Protein AF-A0A815AWT2-F1 (afdb_monomer)

Secondary structure (DSSP, 8-state):
---EEE----TTHHHHHHHHHHHTT-EEEEEE-TT-EETTEEPPTTTTTTEEEPSSS-HHHHHHHHHHT-S--------SSSSPPSS--------TTTS--TT-SS-SS---S----TTTT-HHHHTSHHHHHHHHHHHHHHHHH-PPP-SPP---PPPPPP----HHHHHHHHHHHHHHHHHHHHHHHHHHHHHHHHHHTTHHHHHHHTT--HHHHHHHHHHHHHHHHHHHHHHHHHHHHHTTTTSSS-HHHHHHHHHHHHHHHHHHHHHHHHT-SSHHHHHHHHHHHHHHHHHHHHHHHHTTTT--HHHHHHHTTSHHHHHHHHHHHHHHHHHTTS---TTTTT--SSTT----HHHHHHHHHHHT-

Nearest PDB structures (foldseek):
  7lkz-assembly1_A  TM=7.960E-01  e=1.206E-14  Homo sapiens
  7m1p-assembly1_A  TM=7.950E-01  e=3.006E-14  Homo sapiens
  8edw-assembly1_A  TM=7.594E-01  e=1.993E-14  Homo sapiens
  7m1q-assembly1_A  TM=7.312E-01  e=3.777E-14  Homo sapiens
  8eeb-assembly1_A  TM=6.738E-01  e=1.661E-14  Homo sapiens

Foldseek 3Di:
DDQEAEAQQEPDPRVVSLVVCVVVVHHYEFEYEPQCDYPVGHRDCVSHVRYDYDPHRDPVRRVVRSVVPDPDDDDDDDDPDPADDPDDDDDDDDDPQQDPDPPDPDDQFDFLDDQDDLRHRPSCVNNCVVVVVVVVVQVVCCRNPVDHDPDDDDDDDDDRPDDDDDPPLVVCLLCVLVVVLVLCLQLLLVLLLVLLVCLLVVVVVVVVVVVDDPVVVVVVSLVVQLVVQLVSQVVVLVCCPVVCSLPQADSVVSSLLSSLLSLLSSLVSVVLSVVDNHSVCSSVVRSVVSVVLLVVLVVCVVCVVPDDPVNLLVNLLRSSNLSSVLSSVQSLCVSRVNGDDPVCQCPDRGDPDRDGSVSSSVSSNVSSD

Sequence (369 aa):
MLKKIISGGQTGVDRAALDVAIELNYQYGGWCPRGRKAEDGMIDPIKYANLQETSTDDYSQRTEYNV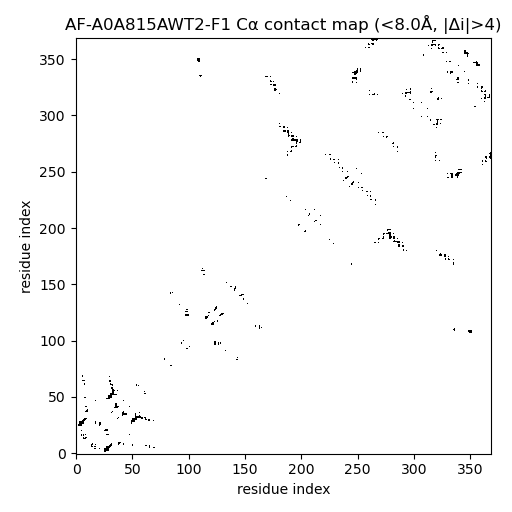RDSDGTLIIIIGDNDSLPTHIRFKIRMALDYVDNTFQTADKYFSYAPRVSAPTSTKYHSYLFIYLQNALERAIIYAQTGRNISYGIQTQQMPYPCWINDKFSNAISRMLPLFMVLSWIFTVSMNVKDIVHEKEKRLKEIMRIMGLNDSVHWFTWFILCTATMLLIAFFLILLLKFGKITQFSSFSVLLVFFISYTFATITQCFLISVLFNRANLAACGAGIIYFVLYLPYTILISYDTQVKIWQKAIACLSSTVAFGVGCDYIARFEGMVEGIQWSNINRGVKPNDNFTFLYCIIMMLIDSV

InterPro domains:
  IPR013525 ABC-2 type transporter, transmembrane domain [PF12698] (131-363)
  IPR024755 Circularly permutated YpsA SLOG [PF12694] (5-81)
  IPR026082 ABC transporter A [PTHR19229] (76-369)

Radius of gyration: 33.54 Å; Cα contacts (8 Å, |Δi|>4): 406; chains: 1; bounding box: 71×56×93 Å

Structure (mmCIF, N/CA/C/O backbone):
data_AF-A0A815AWT2-F1
#
_entry.id   AF-A0A815AWT2-F1
#
loop_
_atom_site.group_PDB
_atom_site.id
_atom_site.type_symbol
_atom_site.label_atom_id
_atom_site.label_alt_id
_atom_site.label_comp_id
_atom_site.label_asym_id
_atom_site.label_entity_id
_atom_site.label_seq_id
_atom_site.pdbx_PDB_ins_code
_atom_site.Cartn_x
_atom_site.Cartn_y
_atom_site.Cartn_z
_atom_site.occupancy
_atom_site.B_iso_or_equiv
_atom_site.auth_seq_id
_atom_site.auth_comp_id
_atom_site.auth_asym_id
_atom_site.auth_atom_id
_atom_site.pdbx_PDB_model_num
ATOM 1 N N . MET A 1 1 ? 34.723 -11.005 -47.482 1.00 63.84 1 MET A N 1
ATOM 2 C CA . MET A 1 1 ? 34.201 -12.309 -47.950 1.00 63.84 1 MET A CA 1
ATOM 3 C C . MET A 1 1 ? 33.989 -13.187 -46.724 1.00 63.84 1 MET A C 1
ATOM 5 O O . MET A 1 1 ? 34.882 -13.212 -45.882 1.00 63.84 1 MET A O 1
ATOM 9 N N . LEU A 1 2 ? 32.815 -13.808 -46.577 1.00 80.31 2 LEU A N 1
ATOM 10 C CA . LEU A 1 2 ? 32.468 -14.653 -45.425 1.00 80.31 2 LEU A CA 1
ATOM 11 C C . LEU A 1 2 ? 33.353 -15.910 -45.415 1.00 80.31 2 LEU A C 1
ATOM 13 O O . LEU A 1 2 ? 33.430 -16.597 -46.430 1.00 80.31 2 LEU A O 1
ATOM 17 N N . LYS A 1 3 ? 34.042 -16.182 -44.299 1.00 85.94 3 LYS A N 1
ATOM 18 C CA . LYS A 1 3 ? 34.970 -17.324 -44.178 1.00 85.94 3 LYS A CA 1
ATOM 19 C C . LYS A 1 3 ? 34.392 -18.486 -43.381 1.00 85.94 3 LYS A C 1
ATOM 21 O O . LYS A 1 3 ? 34.604 -19.634 -43.753 1.00 85.94 3 LYS A O 1
ATOM 26 N N . LYS A 1 4 ? 33.689 -18.185 -42.287 1.00 90.69 4 LYS A N 1
ATOM 27 C CA . LYS A 1 4 ? 33.157 -19.183 -41.364 1.00 90.69 4 LYS A CA 1
ATOM 28 C C . LYS A 1 4 ? 31.847 -18.707 -40.745 1.00 90.69 4 LYS A C 1
ATOM 30 O O . LYS A 1 4 ? 31.727 -17.530 -40.417 1.00 90.69 4 LYS A O 1
ATOM 35 N N . ILE A 1 5 ? 30.900 -19.623 -40.568 1.00 91.44 5 ILE A N 1
ATOM 36 C CA . ILE A 1 5 ? 29.655 -19.396 -39.827 1.00 91.44 5 ILE A CA 1
ATOM 37 C C . ILE A 1 5 ? 29.806 -19.992 -38.426 1.00 91.44 5 ILE A C 1
ATOM 39 O O . ILE A 1 5 ? 30.182 -21.156 -38.276 1.00 91.44 5 ILE A O 1
ATOM 43 N N . ILE A 1 6 ? 29.536 -19.187 -37.400 1.00 92.62 6 ILE A N 1
ATOM 44 C CA . ILE A 1 6 ? 29.574 -19.612 -35.999 1.00 92.62 6 ILE A CA 1
ATOM 45 C C . ILE A 1 6 ? 28.152 -19.604 -35.452 1.00 92.62 6 ILE A C 1
ATOM 47 O O . ILE A 1 6 ? 27.453 -18.597 -35.542 1.00 92.62 6 ILE A O 1
ATOM 51 N N . SER A 1 7 ? 27.712 -20.739 -34.917 1.00 92.12 7 SER A N 1
ATOM 52 C CA . SER A 1 7 ? 26.386 -20.886 -34.320 1.00 92.12 7 SER A CA 1
ATOM 53 C C . SER A 1 7 ? 26.398 -21.950 -33.226 1.00 92.12 7 SER A C 1
ATOM 55 O O . SER A 1 7 ? 27.222 -22.860 -33.251 1.00 92.12 7 SER A O 1
ATOM 57 N N . GLY A 1 8 ? 25.480 -21.855 -32.261 1.00 90.06 8 GLY A N 1
ATOM 58 C CA . GLY A 1 8 ? 25.422 -22.797 -31.142 1.00 90.06 8 GLY A CA 1
ATOM 59 C C . GLY A 1 8 ? 24.448 -23.963 -31.301 1.00 90.06 8 GLY A C 1
ATOM 60 O O . GLY A 1 8 ? 24.264 -24.711 -30.345 1.00 90.06 8 GLY A O 1
ATOM 61 N N . GLY A 1 9 ? 23.835 -24.131 -32.478 1.00 89.19 9 GLY A N 1
ATOM 62 C CA . GLY A 1 9 ? 23.083 -25.342 -32.835 1.00 89.19 9 GLY A CA 1
ATOM 63 C C . GLY A 1 9 ? 21.702 -25.502 -32.184 1.00 89.19 9 GLY A C 1
ATOM 64 O O . GLY A 1 9 ? 21.146 -26.605 -32.214 1.00 89.19 9 GLY A O 1
ATOM 65 N N . GLN A 1 10 ? 21.130 -24.430 -31.625 1.00 90.44 10 GLN A N 1
ATOM 66 C CA . GLN A 1 10 ? 19.755 -24.434 -31.117 1.00 90.44 10 GLN A CA 1
ATOM 67 C C . GLN A 1 10 ? 18.729 -24.599 -32.252 1.00 90.44 10 GLN A C 1
ATOM 69 O O . GLN A 1 10 ? 19.015 -24.374 -33.429 1.00 90.44 10 GLN A O 1
ATOM 74 N N . THR A 1 11 ? 17.511 -24.998 -31.906 1.00 89.31 11 THR A N 1
ATOM 75 C CA . THR A 1 11 ? 16.366 -25.002 -32.825 1.00 89.31 11 THR A CA 1
ATOM 76 C C . THR A 1 11 ? 16.150 -23.632 -33.490 1.00 89.31 11 THR A C 1
ATOM 78 O O . THR A 1 11 ? 16.401 -22.577 -32.906 1.00 89.31 11 THR A O 1
ATOM 81 N N . GLY A 1 12 ? 15.668 -23.632 -34.737 1.00 87.31 12 GLY A N 1
ATOM 82 C CA . GLY A 1 12 ? 15.387 -22.408 -35.495 1.00 87.31 12 GLY A CA 1
ATOM 83 C C . GLY A 1 12 ? 16.589 -21.886 -36.289 1.00 87.31 12 GLY A C 1
ATOM 84 O O . GLY A 1 12 ? 17.183 -22.623 -37.075 1.00 87.31 12 GLY A O 1
ATOM 85 N N . VAL A 1 13 ? 16.913 -20.598 -36.125 1.00 86.06 13 VAL A N 1
ATOM 86 C CA . VAL A 1 13 ? 17.900 -19.883 -36.964 1.00 86.06 13 VAL A CA 1
ATOM 87 C C . VAL A 1 13 ? 19.312 -20.454 -36.815 1.00 86.06 13 VAL A C 1
ATOM 89 O O . VAL A 1 13 ? 20.044 -20.517 -37.799 1.00 86.06 13 VAL A O 1
ATOM 92 N N . ASP A 1 14 ? 19.676 -20.921 -35.620 1.00 88.94 14 ASP A N 1
ATOM 93 C CA . ASP A 1 14 ? 21.004 -21.473 -35.346 1.00 88.94 14 ASP A CA 1
ATOM 94 C C . ASP A 1 14 ? 21.297 -22.702 -36.221 1.00 88.94 14 ASP A C 1
ATOM 96 O O . ASP A 1 14 ? 22.297 -22.738 -36.938 1.00 88.94 14 ASP A O 1
ATOM 100 N N . ARG A 1 15 ? 20.396 -23.692 -36.237 1.00 90.69 15 ARG A N 1
ATOM 101 C CA . ARG A 1 15 ? 20.528 -24.858 -37.127 1.00 90.69 15 ARG A CA 1
ATOM 102 C C . ARG A 1 15 ? 20.354 -24.516 -38.597 1.00 90.69 15 ARG A C 1
ATOM 104 O O . ARG A 1 15 ? 21.082 -25.076 -39.405 1.00 90.69 15 ARG A O 1
ATOM 111 N N . ALA A 1 16 ? 19.460 -23.591 -38.948 1.00 90.44 16 ALA A N 1
ATOM 112 C CA . ALA A 1 16 ? 19.312 -23.156 -40.337 1.00 90.44 16 ALA A CA 1
ATOM 113 C C . ALA A 1 16 ? 20.629 -22.579 -40.890 1.00 90.44 16 ALA A C 1
ATOM 115 O O . ALA A 1 16 ? 21.024 -22.901 -42.006 1.00 90.44 16 ALA A O 1
ATOM 116 N N . ALA A 1 17 ? 21.352 -21.789 -40.088 1.00 90.56 17 ALA A N 1
ATOM 117 C CA . ALA A 1 17 ? 22.657 -21.254 -40.469 1.00 90.56 17 ALA A CA 1
ATOM 118 C C . ALA A 1 17 ? 23.709 -22.360 -40.674 1.00 90.56 17 ALA A C 1
ATOM 120 O O . ALA A 1 17 ? 24.507 -22.279 -41.607 1.00 90.56 17 ALA A O 1
ATOM 121 N N . LEU A 1 18 ? 23.703 -23.398 -39.831 1.00 92.50 18 LEU A N 1
ATOM 122 C CA . LEU A 1 18 ? 24.595 -24.553 -39.976 1.00 92.50 18 LEU A CA 1
ATOM 123 C C . LEU A 1 18 ? 24.239 -25.413 -41.194 1.00 92.50 18 LEU A C 1
ATOM 125 O O . LEU A 1 18 ? 25.134 -25.832 -41.921 1.00 92.50 18 LEU A O 1
ATOM 129 N N . ASP A 1 19 ? 22.951 -25.646 -41.438 1.00 93.44 19 ASP A N 1
ATOM 130 C CA . ASP A 1 19 ? 22.463 -26.444 -42.564 1.00 93.44 19 ASP A CA 1
ATOM 131 C C . ASP A 1 19 ? 22.819 -25.787 -43.901 1.00 93.44 19 ASP A C 1
ATOM 133 O O . ASP A 1 19 ? 23.385 -26.446 -44.770 1.00 93.44 19 ASP A O 1
ATOM 137 N N . VAL A 1 20 ? 22.604 -24.473 -44.024 1.00 90.56 20 VAL A N 1
ATOM 138 C CA . VAL A 1 20 ? 23.023 -23.697 -45.202 1.00 90.56 20 VAL A CA 1
ATOM 139 C C . VAL A 1 20 ? 24.543 -23.722 -45.370 1.00 90.56 20 VAL A C 1
ATOM 141 O O . VAL A 1 20 ? 25.039 -23.816 -46.491 1.00 90.56 20 VAL A O 1
ATOM 144 N N . ALA A 1 21 ? 25.309 -23.665 -44.274 1.00 91.94 21 ALA A N 1
ATOM 145 C CA . ALA A 1 21 ? 26.764 -23.758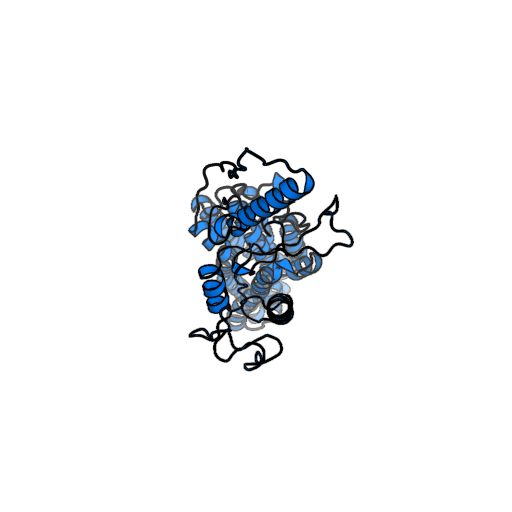 -44.349 1.00 91.94 21 ALA A CA 1
ATOM 146 C C . ALA A 1 21 ? 27.225 -25.121 -44.888 1.00 91.94 21 ALA A C 1
ATOM 148 O O . ALA A 1 21 ? 28.140 -25.171 -45.705 1.00 91.94 21 ALA A O 1
ATOM 149 N N . ILE A 1 22 ? 26.577 -26.210 -44.464 1.00 92.56 22 ILE A N 1
ATOM 150 C CA . ILE A 1 22 ? 26.850 -27.567 -44.954 1.00 92.56 22 ILE A CA 1
ATOM 151 C C . ILE A 1 22 ? 26.465 -27.687 -46.433 1.00 92.56 22 ILE A C 1
ATOM 153 O O . ILE A 1 22 ? 27.270 -28.158 -47.231 1.00 92.56 22 ILE A O 1
ATOM 157 N N . GLU A 1 23 ? 25.270 -27.230 -46.808 1.00 93.62 23 GLU A N 1
ATOM 158 C CA . GLU A 1 23 ? 24.754 -27.312 -48.180 1.00 93.62 23 GLU A CA 1
ATOM 159 C C . GLU A 1 23 ? 25.624 -26.532 -49.176 1.00 93.62 23 GLU A C 1
ATOM 161 O O . GLU A 1 23 ? 25.944 -27.024 -50.257 1.00 93.62 23 GLU A O 1
ATOM 166 N N . LEU A 1 24 ? 26.066 -25.334 -48.788 1.00 91.62 24 LEU A N 1
ATOM 167 C CA . LEU A 1 24 ? 26.900 -24.463 -49.616 1.00 91.62 24 LEU A CA 1
ATOM 168 C C . LEU A 1 24 ? 28.412 -24.709 -49.443 1.00 91.62 24 LEU A C 1
ATOM 170 O O . LEU A 1 24 ? 29.213 -23.956 -49.997 1.00 91.62 24 LEU A O 1
ATOM 174 N N . ASN A 1 25 ? 28.822 -25.742 -48.695 1.00 90.44 25 ASN A N 1
ATOM 175 C CA . ASN A 1 25 ? 30.223 -26.066 -48.386 1.00 90.44 25 ASN A CA 1
ATOM 176 C C . ASN A 1 25 ? 31.033 -24.905 -47.758 1.00 90.44 25 ASN A C 1
ATOM 178 O O . ASN A 1 25 ? 32.239 -24.772 -47.986 1.00 90.44 25 ASN A O 1
ATOM 182 N N . TYR A 1 26 ? 30.396 -24.069 -46.935 1.00 91.25 26 TYR A N 1
ATOM 183 C CA . TYR A 1 26 ? 31.084 -23.081 -46.102 1.00 91.25 26 TYR A CA 1
ATOM 184 C C . TYR A 1 26 ? 31.629 -23.711 -44.817 1.00 91.25 26 TYR A C 1
ATOM 186 O O . TYR A 1 26 ? 31.030 -24.607 -44.220 1.00 91.25 26 TYR A O 1
ATOM 194 N N . GLN A 1 27 ? 32.759 -23.190 -44.325 1.00 92.69 27 GLN A N 1
ATOM 195 C CA . GLN A 1 27 ? 33.270 -23.592 -43.019 1.00 92.69 27 GLN A CA 1
ATOM 196 C C . GLN A 1 27 ? 32.265 -23.186 -41.932 1.00 92.69 27 GLN A C 1
ATOM 198 O O . GLN A 1 27 ? 31.827 -22.038 -41.873 1.00 92.69 27 GLN A O 1
ATOM 203 N N . TYR A 1 28 ? 31.926 -24.109 -41.037 1.00 93.81 28 TYR A N 1
ATOM 204 C CA . TYR A 1 28 ? 31.063 -23.831 -39.893 1.00 93.81 28 TYR A CA 1
ATOM 205 C C . TYR A 1 28 ? 31.690 -24.323 -38.589 1.00 93.81 28 TYR A C 1
ATOM 207 O O . TYR A 1 28 ? 32.629 -25.123 -38.590 1.00 93.81 28 TYR A O 1
ATOM 215 N N . GLY A 1 29 ? 31.197 -23.821 -37.464 1.00 93.56 29 GLY A N 1
ATOM 216 C CA . GLY A 1 29 ? 31.534 -24.316 -36.134 1.00 93.56 29 GLY A CA 1
ATOM 217 C C . GLY A 1 29 ? 30.804 -23.530 -35.055 1.00 93.56 29 GLY A C 1
ATOM 218 O O . GLY A 1 29 ? 29.824 -22.847 -35.339 1.00 93.56 29 GLY A O 1
ATOM 219 N N . GLY A 1 30 ? 31.300 -23.610 -33.828 1.00 93.56 30 GLY A N 1
ATOM 220 C CA . GLY A 1 30 ? 30.744 -22.892 -32.687 1.00 93.56 30 GLY A CA 1
ATOM 221 C C . GLY A 1 30 ? 30.625 -23.783 -31.464 1.00 93.56 30 GLY A C 1
ATOM 222 O O . GLY A 1 30 ? 31.142 -24.902 -31.440 1.00 93.56 30 GLY A O 1
ATOM 223 N N . TRP A 1 31 ? 29.946 -23.258 -30.457 1.00 94.50 31 TRP A N 1
ATOM 224 C CA . TRP A 1 31 ? 29.838 -23.847 -29.133 1.00 94.50 31 TRP A CA 1
ATOM 225 C C . TRP A 1 31 ? 28.395 -24.219 -28.817 1.00 94.50 31 TRP A C 1
ATOM 227 O O . TRP A 1 31 ? 27.495 -23.384 -28.925 1.00 94.50 31 TRP A O 1
ATOM 237 N N . CYS A 1 32 ? 28.179 -25.455 -28.387 1.00 93.50 32 CYS A N 1
ATOM 238 C CA . CYS A 1 32 ? 26.903 -25.964 -27.895 1.00 93.50 32 CYS A CA 1
ATOM 239 C C . CYS A 1 32 ? 27.027 -26.362 -26.412 1.00 93.50 32 CYS A C 1
ATOM 241 O O . CYS A 1 32 ? 28.144 -26.608 -25.950 1.00 93.50 32 CYS A O 1
ATOM 243 N N . PRO A 1 33 ? 25.921 -26.411 -25.645 1.00 93.00 33 PRO A N 1
ATOM 244 C CA . PRO A 1 33 ? 25.960 -26.848 -24.251 1.00 93.00 33 PRO A CA 1
ATOM 245 C C . PRO A 1 33 ? 26.552 -28.251 -24.102 1.00 93.00 33 PRO A C 1
ATOM 247 O O . PRO A 1 33 ? 26.400 -29.087 -24.999 1.00 93.00 33 PRO A O 1
ATOM 250 N N . ARG A 1 34 ? 27.147 -28.545 -22.942 1.00 91.81 34 ARG A N 1
ATOM 251 C CA . ARG A 1 34 ? 27.591 -29.902 -22.601 1.00 91.81 34 ARG A CA 1
ATOM 252 C C . ARG A 1 34 ? 26.462 -30.919 -22.791 1.00 91.81 34 ARG A C 1
ATOM 254 O O . ARG A 1 34 ? 25.326 -30.687 -22.380 1.00 91.81 34 ARG A O 1
ATOM 261 N N . GLY A 1 35 ? 26.781 -32.049 -23.415 1.00 90.31 35 GLY A N 1
ATOM 262 C CA . GLY A 1 35 ? 25.802 -33.059 -23.813 1.00 90.31 35 GLY A CA 1
ATOM 263 C C . GLY A 1 35 ? 25.000 -32.687 -25.063 1.00 90.31 35 GLY A C 1
ATOM 264 O O . GLY A 1 35 ? 23.977 -33.316 -25.325 1.00 90.31 35 GLY A O 1
ATOM 265 N N . ARG A 1 36 ? 25.435 -31.669 -25.824 1.00 91.25 36 ARG A N 1
ATOM 266 C CA . ARG A 1 36 ? 24.808 -31.202 -27.073 1.00 91.25 36 ARG A CA 1
ATOM 267 C C . ARG A 1 36 ? 23.311 -30.922 -26.925 1.00 91.25 36 ARG A C 1
ATOM 269 O O . ARG A 1 36 ? 22.513 -31.267 -27.791 1.00 91.25 36 ARG A O 1
ATOM 276 N N . LYS A 1 37 ? 22.915 -30.330 -25.802 1.00 88.81 37 LYS A N 1
ATOM 277 C CA . LYS A 1 37 ? 21.508 -30.104 -25.457 1.00 88.81 37 LYS A CA 1
ATOM 278 C C . LYS A 1 37 ? 20.889 -28.994 -26.314 1.00 88.81 37 LYS A C 1
ATOM 280 O O . LYS A 1 37 ? 21.468 -27.916 -26.437 1.00 88.81 37 LYS A O 1
ATOM 285 N N . ALA A 1 38 ? 19.695 -29.244 -26.840 1.00 89.94 38 ALA A N 1
ATOM 286 C CA . ALA A 1 38 ? 18.825 -28.261 -27.473 1.00 89.94 38 ALA A CA 1
ATOM 287 C C . ALA A 1 38 ? 17.371 -28.416 -26.986 1.00 89.94 38 ALA A C 1
ATOM 289 O O . ALA A 1 38 ? 17.028 -29.369 -26.285 1.00 89.94 38 ALA A O 1
ATOM 290 N N . GLU A 1 39 ? 16.507 -27.464 -27.346 1.00 88.81 39 GLU A N 1
ATOM 291 C CA . GLU A 1 39 ? 15.078 -27.459 -26.974 1.00 88.81 39 GLU A CA 1
ATOM 292 C C . GLU A 1 39 ? 14.299 -28.695 -27.446 1.00 88.81 39 GLU A C 1
ATOM 294 O O . GLU A 1 39 ? 13.382 -29.137 -26.759 1.00 88.81 39 GLU A O 1
ATOM 299 N N . ASP A 1 40 ? 14.661 -29.258 -28.598 1.00 90.44 40 ASP A N 1
ATOM 300 C CA . ASP A 1 40 ? 14.008 -30.420 -29.211 1.00 90.44 40 ASP A CA 1
ATOM 301 C C . ASP A 1 40 ? 14.759 -31.742 -28.981 1.00 90.44 40 ASP A C 1
ATOM 303 O O . ASP A 1 40 ? 14.398 -32.767 -29.556 1.00 90.44 40 ASP A O 1
ATOM 307 N N . GLY A 1 41 ? 15.791 -31.737 -28.133 1.00 89.12 41 GLY A N 1
ATOM 308 C CA . GLY A 1 41 ? 16.593 -32.914 -27.815 1.00 89.12 41 GLY A CA 1
ATOM 309 C C . GLY A 1 41 ? 18.084 -32.706 -28.059 1.00 89.12 41 GLY A C 1
ATOM 310 O O . GLY A 1 41 ? 18.600 -31.594 -27.980 1.00 89.12 41 GLY A O 1
ATOM 311 N N . MET A 1 42 ? 18.806 -33.799 -28.295 1.00 91.56 42 MET A N 1
ATOM 312 C CA . MET A 1 42 ? 20.251 -33.764 -28.524 1.00 91.56 42 MET A CA 1
ATOM 313 C C . MET A 1 42 ? 20.564 -33.329 -29.963 1.00 91.56 42 MET A C 1
ATOM 315 O O . MET A 1 42 ? 19.971 -33.836 -30.913 1.00 91.56 42 MET A O 1
ATOM 319 N N . ILE A 1 43 ? 21.526 -32.421 -30.131 1.00 90.69 43 ILE A N 1
ATOM 320 C CA . ILE A 1 43 ? 22.043 -32.010 -31.439 1.00 90.69 43 ILE A CA 1
ATOM 321 C C . ILE A 1 43 ? 22.839 -33.175 -32.040 1.00 90.69 43 ILE A C 1
ATOM 323 O O . ILE A 1 43 ? 23.758 -33.697 -31.404 1.00 90.69 43 ILE A O 1
ATOM 327 N N . ASP A 1 44 ? 22.508 -33.549 -33.278 1.00 91.00 44 ASP A N 1
ATOM 328 C CA . ASP A 1 44 ? 23.117 -34.677 -33.990 1.00 91.00 44 ASP A CA 1
ATOM 329 C C . ASP A 1 44 ? 24.652 -34.517 -34.108 1.00 91.00 44 ASP A C 1
ATOM 331 O O . ASP A 1 44 ? 25.132 -33.556 -34.728 1.00 91.00 44 ASP A O 1
ATOM 335 N N . PRO A 1 45 ? 25.442 -35.440 -33.523 1.00 89.25 45 PRO A N 1
ATOM 336 C CA . PRO A 1 45 ? 26.892 -35.348 -33.529 1.00 89.25 45 PRO A CA 1
ATOM 337 C C . PRO A 1 45 ? 27.538 -35.644 -34.881 1.00 89.25 45 PRO A C 1
ATOM 339 O O . PRO A 1 45 ? 28.652 -35.185 -35.124 1.00 89.25 45 PRO A O 1
ATOM 342 N N . ILE A 1 46 ? 26.850 -36.380 -35.753 1.00 88.19 46 ILE A N 1
ATOM 343 C CA . ILE A 1 46 ? 27.345 -36.755 -37.077 1.00 88.19 46 ILE A CA 1
ATOM 344 C C . ILE A 1 46 ? 27.081 -35.611 -38.053 1.00 88.19 46 ILE A C 1
ATOM 346 O O . ILE A 1 46 ? 27.991 -35.186 -38.764 1.00 88.19 46 ILE A O 1
ATOM 350 N N . LYS A 1 47 ? 25.855 -35.070 -38.054 1.00 90.88 47 LYS A N 1
ATOM 351 C CA . LYS A 1 47 ? 25.483 -33.960 -38.944 1.00 90.88 47 LYS A CA 1
ATOM 352 C C . LYS A 1 47 ? 26.266 -32.683 -38.620 1.00 90.88 47 LYS A C 1
ATOM 354 O O . LYS A 1 47 ? 26.759 -32.020 -39.528 1.00 90.88 47 LYS A O 1
ATOM 359 N N . TYR A 1 48 ? 26.419 -32.358 -37.333 1.00 92.19 48 TYR A N 1
ATOM 360 C CA . TYR A 1 48 ? 27.102 -31.146 -36.865 1.00 92.19 48 TYR A CA 1
ATOM 361 C C . TYR A 1 48 ? 28.441 -31.475 -36.188 1.00 92.19 48 TYR A C 1
ATOM 3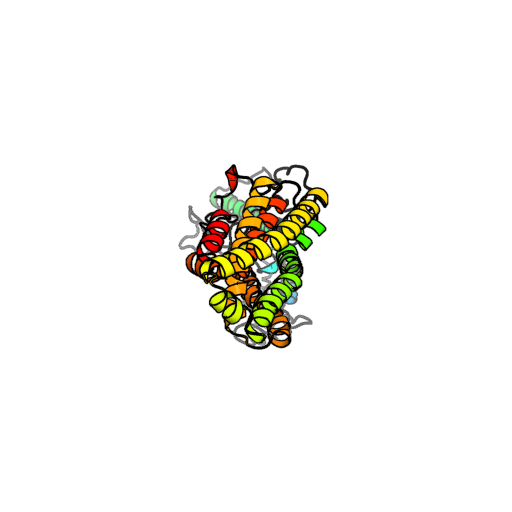63 O O . TYR A 1 48 ? 28.675 -31.154 -35.016 1.00 92.19 48 TYR A O 1
ATOM 371 N N . ALA A 1 49 ? 29.333 -32.136 -36.927 1.00 89.44 49 ALA A N 1
ATOM 372 C CA . ALA A 1 49 ? 30.608 -32.636 -36.409 1.00 89.44 49 ALA A CA 1
ATOM 373 C C . ALA A 1 49 ? 31.542 -31.523 -35.888 1.00 89.44 49 ALA A C 1
ATOM 375 O O . ALA A 1 49 ? 32.259 -31.728 -34.912 1.00 89.44 49 ALA A O 1
ATOM 376 N N . ASN A 1 50 ? 31.490 -30.326 -36.485 1.00 91.62 50 ASN A N 1
ATOM 377 C CA . ASN A 1 50 ? 32.389 -29.212 -36.147 1.00 91.62 50 ASN A CA 1
ATOM 378 C C . ASN A 1 50 ? 31.912 -28.334 -34.968 1.00 91.62 50 ASN A C 1
ATOM 380 O O . ASN A 1 50 ? 32.534 -27.306 -34.687 1.00 91.62 50 ASN A O 1
ATOM 384 N N . LEU A 1 51 ? 30.816 -28.701 -34.290 1.00 92.25 51 LEU A N 1
ATOM 385 C CA . LEU A 1 51 ? 30.395 -28.055 -33.041 1.00 92.25 51 LEU A CA 1
ATOM 386 C C . LEU A 1 51 ? 31.180 -28.608 -31.850 1.00 92.25 51 LEU A C 1
ATOM 388 O O . LEU A 1 51 ? 31.325 -29.821 -31.695 1.00 92.25 51 LEU A O 1
ATOM 392 N N . GLN A 1 52 ? 31.641 -27.706 -30.989 1.00 93.81 52 GLN A N 1
ATOM 393 C CA . GLN A 1 52 ? 32.346 -28.030 -29.753 1.00 93.81 52 GLN A CA 1
ATOM 394 C C . GLN A 1 52 ? 31.408 -27.881 -28.555 1.00 93.81 52 GLN A C 1
ATOM 396 O O . GLN A 1 52 ? 30.525 -27.025 -28.545 1.00 93.81 52 GLN A O 1
ATOM 401 N N . GLU A 1 53 ? 31.582 -28.726 -27.545 1.00 93.31 53 GLU A N 1
ATOM 402 C CA . GLU A 1 53 ? 30.811 -28.640 -26.305 1.00 93.31 53 GLU A CA 1
ATOM 403 C C . GLU A 1 53 ? 31.479 -27.687 -25.315 1.00 93.31 53 GLU A C 1
ATOM 405 O O . GLU A 1 53 ? 32.704 -27.647 -25.186 1.00 93.31 53 GLU A O 1
ATOM 410 N N . THR A 1 54 ? 30.665 -26.923 -24.596 1.00 93.00 54 THR A N 1
ATOM 411 C CA . THR A 1 54 ? 31.115 -26.117 -23.464 1.00 93.00 54 THR A CA 1
ATOM 412 C C . THR A 1 54 ? 31.354 -26.971 -22.216 1.00 93.00 54 THR A C 1
ATOM 414 O O . THR A 1 54 ? 30.983 -28.144 -22.150 1.00 93.00 54 THR A O 1
ATOM 417 N N . SER A 1 55 ? 31.997 -26.396 -21.195 1.00 92.12 55 SER A N 1
ATOM 418 C CA . SER A 1 55 ? 32.300 -27.115 -19.950 1.00 92.12 55 SER A CA 1
ATOM 419 C C . SER A 1 55 ? 31.055 -27.372 -19.091 1.00 92.12 55 SER A C 1
ATOM 421 O O . SER A 1 55 ? 31.005 -28.379 -18.372 1.00 92.12 55 SER A O 1
ATOM 423 N N . THR A 1 56 ? 30.043 -26.507 -19.196 1.00 90.75 56 THR A N 1
ATOM 424 C CA . THR A 1 56 ? 28.733 -26.640 -18.545 1.00 90.75 56 THR A CA 1
ATOM 425 C C . THR A 1 56 ? 27.611 -26.857 -19.562 1.00 90.75 56 THR A C 1
ATOM 427 O O . THR A 1 56 ? 27.780 -26.643 -20.765 1.00 90.75 56 THR A O 1
ATOM 430 N N . ASP A 1 57 ? 26.452 -27.306 -19.081 1.00 88.62 57 ASP A N 1
ATOM 431 C CA . ASP A 1 57 ? 25.212 -27.449 -19.853 1.00 88.62 57 ASP A CA 1
ATOM 432 C C . ASP A 1 57 ? 24.364 -26.157 -19.876 1.00 88.62 57 ASP A C 1
ATOM 434 O O . ASP A 1 57 ? 23.227 -26.168 -20.352 1.00 88.62 57 ASP A O 1
ATOM 438 N N . ASP A 1 58 ? 24.914 -25.037 -19.392 1.00 87.69 58 ASP A N 1
ATOM 439 C CA . ASP A 1 58 ? 24.250 -23.734 -19.376 1.00 87.69 58 ASP A CA 1
ATOM 440 C C . ASP A 1 58 ? 24.294 -23.059 -20.761 1.00 87.69 58 ASP A C 1
ATOM 442 O O . ASP A 1 58 ? 25.353 -22.845 -21.361 1.00 87.69 58 ASP A O 1
ATOM 446 N N . TYR A 1 59 ? 23.122 -22.654 -21.256 1.00 85.56 59 TYR A N 1
ATOM 447 C CA . TYR A 1 59 ? 22.971 -21.932 -22.520 1.00 85.56 59 TYR A CA 1
ATOM 448 C C . TYR A 1 59 ? 23.625 -20.543 -22.512 1.00 85.56 59 TYR A C 1
ATOM 450 O O . TYR A 1 59 ? 23.907 -19.992 -23.581 1.00 85.56 59 TYR A O 1
ATOM 458 N N . SER A 1 60 ? 23.884 -19.958 -21.345 1.00 85.62 60 SER A N 1
ATOM 459 C CA . SER A 1 60 ? 24.568 -18.663 -21.257 1.00 85.62 60 SER A CA 1
ATOM 460 C C . SER A 1 60 ? 26.032 -18.791 -21.687 1.00 85.62 60 SER A C 1
ATOM 462 O O . SER A 1 60 ? 26.498 -18.017 -22.525 1.00 85.62 60 SER A O 1
ATOM 464 N N . GLN A 1 61 ? 26.721 -19.843 -21.225 1.00 88.38 61 GLN A N 1
ATOM 465 C CA . GLN A 1 61 ? 28.132 -20.089 -21.541 1.00 88.38 61 GLN A CA 1
ATOM 466 C C . GLN A 1 61 ? 28.351 -20.334 -23.041 1.00 88.38 61 GLN A C 1
ATOM 468 O O . GLN A 1 61 ? 29.259 -19.759 -23.642 1.00 88.38 61 GLN A O 1
ATOM 473 N N . ARG A 1 62 ? 27.490 -21.140 -23.684 1.00 91.44 62 ARG A N 1
ATOM 474 C CA . ARG A 1 62 ? 27.589 -21.374 -25.138 1.00 91.44 62 ARG A CA 1
ATOM 475 C C . ARG A 1 62 ? 27.358 -20.097 -25.941 1.00 91.44 62 ARG A C 1
ATOM 477 O O . ARG A 1 62 ? 27.984 -19.904 -26.978 1.00 91.44 62 ARG A O 1
ATOM 484 N N . THR A 1 63 ? 26.475 -19.215 -25.477 1.00 87.12 63 THR A N 1
ATOM 485 C CA . THR A 1 63 ? 26.215 -17.930 -26.140 1.00 87.12 63 THR A CA 1
ATOM 486 C C . THR A 1 63 ? 27.431 -17.015 -26.026 1.00 87.12 63 THR A C 1
ATOM 488 O O . THR A 1 63 ? 27.884 -16.482 -27.034 1.00 87.12 63 THR A O 1
ATOM 491 N N . GLU A 1 64 ? 28.017 -16.909 -24.832 1.00 87.00 64 GLU A N 1
ATOM 492 C CA . GLU A 1 64 ? 29.228 -16.122 -24.589 1.00 87.00 64 GLU A CA 1
ATOM 493 C C . GLU A 1 64 ? 30.397 -16.573 -25.476 1.00 87.00 64 GLU A C 1
ATOM 495 O O . GLU A 1 64 ? 31.033 -15.742 -26.120 1.00 87.00 64 GLU A O 1
ATOM 500 N N . TYR A 1 65 ? 30.649 -17.882 -25.582 1.00 91.56 65 TYR A N 1
ATOM 501 C CA . TYR A 1 65 ? 31.764 -18.396 -26.387 1.00 91.56 65 TYR A CA 1
ATOM 502 C C . TYR A 1 65 ? 31.537 -18.203 -27.889 1.00 91.56 65 TYR A C 1
ATOM 504 O O . TYR A 1 65 ? 32.475 -17.870 -28.612 1.00 91.56 65 TYR A O 1
ATOM 512 N N . ASN A 1 66 ? 30.297 -18.353 -28.366 1.00 91.50 66 ASN A N 1
ATOM 513 C CA . ASN A 1 66 ? 29.970 -18.059 -29.762 1.00 91.50 66 ASN A CA 1
ATOM 514 C C . ASN A 1 66 ? 30.151 -16.575 -30.090 1.00 91.50 66 ASN A C 1
ATOM 516 O O . ASN A 1 66 ? 30.665 -16.263 -31.158 1.00 91.50 66 ASN A O 1
ATOM 520 N N . VAL A 1 67 ? 29.770 -15.665 -29.188 1.00 87.31 67 VAL A N 1
ATOM 521 C CA . VAL A 1 67 ? 29.993 -14.223 -29.378 1.00 87.31 67 VAL A CA 1
ATOM 522 C C . VAL A 1 67 ? 31.486 -13.894 -29.333 1.00 87.31 67 VAL A C 1
ATOM 524 O O . VAL A 1 67 ? 31.957 -13.155 -30.190 1.00 87.31 67 VAL A O 1
ATOM 527 N N . ARG A 1 68 ? 32.239 -14.474 -28.387 1.00 90.12 68 ARG A N 1
ATOM 528 C CA . ARG A 1 68 ? 33.694 -14.285 -28.248 1.00 90.12 68 ARG A CA 1
ATOM 529 C C . ARG A 1 68 ? 34.454 -14.674 -29.514 1.00 90.12 68 ARG A C 1
ATOM 531 O O . ARG A 1 68 ? 35.382 -13.974 -29.901 1.00 90.12 68 ARG A O 1
ATOM 538 N N . ASP A 1 69 ? 34.066 -15.787 -30.131 1.00 90.50 69 ASP A N 1
ATOM 539 C CA . ASP A 1 69 ? 34.783 -16.350 -31.275 1.00 90.50 69 ASP A CA 1
ATOM 540 C C . ASP A 1 69 ? 34.249 -15.838 -32.629 1.00 90.50 69 ASP A C 1
ATOM 542 O O . ASP A 1 69 ? 34.763 -16.244 -33.671 1.00 90.50 69 ASP A O 1
ATOM 546 N N . SER A 1 70 ? 33.240 -14.954 -32.632 1.00 89.75 70 SER A N 1
ATOM 547 C CA . SER A 1 70 ? 32.643 -14.371 -33.843 1.00 89.75 70 SER A CA 1
ATOM 548 C C . SER A 1 70 ? 33.121 -12.945 -34.111 1.00 89.75 70 SER A C 1
ATOM 550 O O . SER A 1 70 ? 33.059 -12.083 -33.241 1.00 89.75 70 SER A O 1
ATOM 552 N N . ASP A 1 71 ? 33.477 -12.660 -35.367 1.00 87.38 71 ASP A N 1
ATOM 553 C CA . ASP A 1 71 ? 33.887 -11.315 -35.805 1.00 87.38 71 ASP A CA 1
ATOM 554 C C . ASP A 1 71 ? 32.699 -10.373 -36.099 1.00 87.38 71 ASP A C 1
ATOM 556 O O . ASP A 1 71 ? 32.869 -9.163 -36.251 1.00 87.38 71 ASP A O 1
ATOM 560 N N . GLY A 1 72 ? 31.482 -10.911 -36.229 1.00 82.00 72 GLY A N 1
ATOM 561 C CA . GLY A 1 72 ? 30.293 -10.134 -36.571 1.00 82.00 72 GLY A CA 1
ATOM 562 C C . GLY A 1 72 ? 29.000 -10.936 -36.460 1.00 82.00 72 GLY A C 1
ATOM 563 O O . GLY A 1 72 ? 29.009 -12.164 -36.443 1.00 82.00 72 GLY A O 1
ATOM 564 N N . THR A 1 73 ? 27.869 -10.233 -36.377 1.00 83.00 73 THR A N 1
ATOM 565 C CA . THR A 1 73 ? 26.529 -10.836 -36.300 1.00 83.00 73 THR A CA 1
ATOM 566 C C . THR A 1 73 ? 25.809 -10.697 -37.636 1.00 83.00 73 THR A C 1
ATOM 568 O O . THR A 1 73 ? 25.685 -9.592 -38.164 1.00 83.00 73 THR A O 1
ATOM 571 N N . LEU A 1 74 ? 25.310 -11.811 -38.173 1.00 78.38 74 LEU A N 1
ATOM 572 C CA . LEU A 1 74 ? 24.475 -11.819 -39.371 1.00 78.38 74 LEU A CA 1
ATOM 573 C C . LEU A 1 74 ? 23.011 -11.570 -38.988 1.00 78.38 74 LEU A C 1
ATOM 575 O O . LEU A 1 74 ? 22.443 -12.307 -38.184 1.00 78.38 74 LEU A O 1
ATOM 579 N N . ILE A 1 75 ? 22.394 -10.555 -39.590 1.00 75.31 75 ILE A N 1
ATOM 580 C CA . ILE A 1 75 ? 20.964 -10.269 -39.442 1.00 75.31 75 ILE A CA 1
ATOM 581 C C . ILE A 1 75 ? 20.271 -10.683 -40.737 1.00 75.31 75 ILE A C 1
ATOM 583 O O . ILE A 1 75 ? 20.578 -10.151 -41.801 1.00 75.31 75 ILE A O 1
ATOM 587 N N . ILE A 1 76 ? 19.338 -11.629 -40.641 1.00 74.50 76 ILE A N 1
ATOM 588 C CA . ILE A 1 76 ? 18.558 -12.120 -41.779 1.00 74.50 76 ILE A CA 1
ATOM 589 C C . ILE A 1 76 ? 17.174 -11.476 -41.722 1.00 74.50 76 ILE A C 1
ATOM 591 O O . ILE A 1 76 ? 16.482 -11.561 -40.707 1.00 74.50 76 ILE A O 1
ATOM 595 N N . ILE A 1 77 ? 16.777 -10.831 -42.817 1.00 71.44 77 ILE A N 1
ATOM 596 C CA . ILE A 1 77 ? 15.458 -10.220 -42.979 1.00 71.44 77 ILE A CA 1
ATOM 597 C C . ILE A 1 77 ? 14.746 -10.992 -44.085 1.00 71.44 77 ILE A C 1
ATOM 599 O O . ILE A 1 77 ? 15.258 -11.094 -45.195 1.00 71.44 77 ILE A O 1
ATOM 603 N N . ILE A 1 78 ? 13.577 -11.548 -43.774 1.00 70.44 78 ILE A N 1
ATOM 604 C CA . ILE A 1 78 ? 12.736 -12.234 -44.758 1.00 70.44 78 ILE A CA 1
ATOM 605 C C . ILE A 1 78 ? 11.966 -11.161 -45.537 1.00 70.44 78 ILE A C 1
ATOM 607 O O . ILE A 1 78 ? 11.253 -10.359 -44.931 1.00 70.44 78 ILE A O 1
ATOM 611 N N . GLY A 1 79 ? 12.117 -11.140 -46.859 1.00 67.94 79 GLY A N 1
ATOM 612 C CA . GLY A 1 79 ? 11.406 -10.239 -47.764 1.00 67.94 79 GLY A CA 1
ATOM 613 C C . GLY A 1 79 ? 11.216 -10.875 -49.141 1.00 67.94 79 GLY A C 1
ATOM 614 O O . GLY A 1 79 ? 11.955 -11.788 -49.499 1.00 67.94 79 GLY A O 1
ATOM 615 N N . ASP A 1 80 ? 10.222 -10.395 -49.891 1.00 67.81 80 ASP A N 1
ATOM 616 C CA . ASP A 1 80 ? 9.833 -10.967 -51.191 1.00 67.81 80 ASP A CA 1
ATOM 617 C C . ASP A 1 80 ? 10.735 -10.519 -52.361 1.00 67.81 80 ASP A C 1
ATOM 619 O O . ASP A 1 80 ? 10.713 -11.140 -53.418 1.00 67.81 80 ASP A O 1
ATOM 623 N N . ASN A 1 81 ? 11.536 -9.459 -52.183 1.00 67.25 81 ASN A N 1
ATOM 624 C CA . ASN A 1 81 ? 12.415 -8.882 -53.207 1.00 67.25 81 ASN A CA 1
ATOM 625 C C . ASN A 1 81 ? 13.847 -8.689 -52.671 1.00 67.25 81 ASN A C 1
ATOM 627 O O . ASN A 1 81 ? 14.033 -8.461 -51.477 1.00 67.25 81 ASN A O 1
ATOM 631 N N . ASP A 1 82 ? 14.836 -8.636 -53.574 1.00 70.00 82 ASP A N 1
ATOM 632 C CA . ASP A 1 82 ? 16.251 -8.314 -53.276 1.00 70.00 82 ASP A CA 1
ATOM 633 C C . ASP A 1 82 ? 16.462 -6.905 -52.675 1.00 70.00 82 ASP A C 1
ATOM 635 O O . ASP A 1 82 ? 17.554 -6.557 -52.221 1.00 70.00 82 ASP A O 1
ATOM 639 N N . SER A 1 83 ? 15.420 -6.070 -52.663 1.00 71.94 83 SER A N 1
ATOM 640 C CA . SER A 1 83 ? 15.420 -4.735 -52.067 1.00 71.94 83 SER A CA 1
ATOM 641 C C . SER A 1 83 ? 14.704 -4.721 -50.717 1.00 71.94 83 SER A C 1
ATOM 643 O O . SER A 1 83 ? 13.570 -5.192 -50.605 1.00 71.94 83 SER A O 1
ATOM 645 N N . LEU A 1 84 ? 15.312 -4.078 -49.717 1.00 75.25 84 LEU A N 1
ATOM 646 C CA . LEU A 1 84 ? 14.688 -3.839 -48.413 1.00 75.25 84 LEU A CA 1
ATOM 647 C C . LEU A 1 84 ? 13.343 -3.097 -48.559 1.00 75.25 84 LEU A C 1
ATOM 649 O O . LEU A 1 84 ? 13.278 -2.099 -49.282 1.00 75.25 84 LEU A O 1
ATOM 653 N N . PRO A 1 85 ? 12.275 -3.524 -47.856 1.00 81.31 85 PRO A N 1
ATOM 654 C CA . PRO A 1 85 ? 10.989 -2.837 -47.907 1.00 81.31 85 PRO A CA 1
ATOM 655 C C . PRO A 1 85 ? 11.103 -1.435 -47.298 1.00 81.31 85 PRO A C 1
ATOM 657 O O . PRO A 1 85 ? 11.915 -1.202 -46.403 1.00 81.31 85 PRO A O 1
ATOM 660 N N . THR A 1 86 ? 10.267 -0.497 -47.751 1.00 81.50 86 THR A N 1
ATOM 661 C CA . THR A 1 86 ? 10.275 0.899 -47.270 1.00 81.50 86 THR A CA 1
ATOM 662 C C . THR A 1 86 ? 9.954 1.006 -45.780 1.00 81.50 86 THR A C 1
ATOM 664 O O . THR A 1 86 ? 10.565 1.802 -45.072 1.00 81.50 86 THR A O 1
ATOM 667 N N . HIS A 1 87 ? 9.034 0.177 -45.282 1.00 84.12 87 HIS A N 1
ATOM 668 C CA . HIS A 1 87 ? 8.682 0.112 -43.869 1.00 84.12 87 HIS A CA 1
ATOM 669 C C . HIS A 1 87 ? 9.095 -1.234 -43.271 1.00 84.12 87 HIS A C 1
ATOM 671 O O . HIS A 1 87 ? 8.482 -2.265 -43.546 1.00 84.12 87 HIS A O 1
ATOM 677 N N . ILE A 1 88 ? 10.127 -1.214 -42.427 1.00 83.62 88 ILE A N 1
ATOM 678 C CA . ILE A 1 88 ? 10.632 -2.405 -41.740 1.00 83.62 88 ILE A CA 1
ATOM 679 C C . ILE A 1 88 ? 10.115 -2.405 -40.306 1.00 83.62 88 ILE A C 1
ATOM 681 O O . ILE A 1 88 ? 10.345 -1.464 -39.547 1.00 83.62 88 ILE A O 1
ATOM 685 N N . ARG A 1 89 ? 9.449 -3.495 -39.916 1.00 86.00 89 ARG A N 1
ATOM 686 C CA . ARG A 1 89 ? 9.134 -3.789 -38.515 1.00 86.00 89 ARG A CA 1
ATOM 687 C C . ARG A 1 89 ? 10.063 -4.885 -38.028 1.00 86.00 89 ARG A C 1
ATOM 689 O O . ARG A 1 89 ? 10.013 -6.002 -38.532 1.00 86.00 89 ARG A O 1
ATOM 696 N N . PHE A 1 90 ? 10.881 -4.571 -37.032 1.00 85.38 90 PHE A N 1
ATOM 697 C CA . PHE A 1 90 ? 11.761 -5.536 -36.383 1.00 85.38 90 PHE A CA 1
ATOM 698 C C . PHE A 1 90 ? 11.402 -5.678 -34.902 1.00 85.38 90 PHE A C 1
ATOM 700 O O . PHE A 1 90 ? 10.800 -4.792 -34.296 1.00 85.38 90 PHE A O 1
ATOM 707 N N . LYS A 1 91 ? 11.757 -6.824 -34.318 1.00 85.75 91 LYS A N 1
ATOM 708 C CA . LYS A 1 91 ? 11.560 -7.117 -32.896 1.00 85.75 91 LYS A CA 1
ATOM 709 C C . LYS A 1 91 ? 12.888 -7.546 -32.292 1.00 85.75 91 LYS A C 1
ATOM 711 O O . LYS A 1 91 ? 13.386 -8.618 -32.619 1.00 85.75 91 LYS A O 1
ATOM 716 N N . ILE A 1 92 ? 13.418 -6.740 -31.378 1.00 85.81 92 ILE A N 1
ATOM 717 C CA . ILE A 1 92 ? 14.578 -7.118 -30.568 1.00 85.81 92 ILE A CA 1
ATOM 718 C C . ILE A 1 92 ? 14.071 -7.976 -29.409 1.00 85.81 92 ILE A C 1
ATOM 720 O O . ILE A 1 92 ? 13.183 -7.565 -28.662 1.00 85.81 92 ILE A O 1
ATOM 724 N N . ARG A 1 93 ? 14.599 -9.194 -29.284 1.00 83.38 93 ARG A N 1
ATOM 725 C CA . ARG A 1 93 ? 14.338 -10.082 -28.147 1.00 83.38 93 ARG A CA 1
ATOM 726 C C . ARG A 1 93 ? 15.636 -10.254 -27.378 1.00 83.38 93 ARG A C 1
ATOM 728 O O . ARG A 1 93 ? 16.643 -10.643 -27.955 1.00 83.38 93 ARG A O 1
ATOM 735 N N . MET A 1 94 ? 15.589 -9.966 -26.090 1.00 82.75 94 MET A N 1
ATOM 736 C CA . MET A 1 94 ? 16.706 -10.094 -25.164 1.00 82.75 94 MET A CA 1
ATOM 737 C C . MET A 1 94 ? 16.196 -10.810 -23.911 1.00 82.75 94 MET A C 1
ATOM 739 O O . MET A 1 94 ? 14.984 -10.836 -23.676 1.00 82.75 94 MET A O 1
ATOM 743 N N . ALA A 1 95 ? 17.088 -11.426 -23.136 1.00 81.88 95 ALA A N 1
ATOM 744 C CA . ALA A 1 95 ? 16.683 -12.106 -21.911 1.00 81.88 95 ALA A CA 1
ATOM 745 C C . ALA A 1 95 ? 16.027 -11.122 -20.925 1.00 81.88 95 ALA A C 1
ATOM 747 O O . ALA A 1 95 ? 16.410 -9.952 -20.851 1.00 81.88 95 ALA A O 1
ATOM 748 N N . LEU A 1 96 ? 15.044 -11.617 -20.169 1.00 80.44 96 LEU A N 1
ATOM 749 C CA . LEU A 1 96 ? 14.207 -10.816 -19.268 1.00 80.44 96 LEU A CA 1
ATOM 750 C C . LEU A 1 96 ? 15.022 -10.085 -18.186 1.00 80.44 96 LEU A C 1
ATOM 752 O O . LEU A 1 96 ? 14.653 -8.999 -17.753 1.00 80.44 96 LEU A O 1
ATOM 756 N N . ASP A 1 97 ? 16.156 -10.643 -17.769 1.00 84.75 97 ASP A N 1
ATOM 757 C CA . ASP A 1 97 ? 16.995 -10.020 -16.744 1.00 84.75 97 ASP A CA 1
ATOM 758 C C . ASP A 1 97 ? 17.665 -8.732 -17.242 1.00 84.75 97 ASP A C 1
ATOM 760 O O . ASP A 1 97 ? 17.841 -7.788 -16.465 1.00 84.75 97 ASP A O 1
ATOM 764 N N . TYR A 1 98 ? 17.941 -8.660 -18.546 1.00 86.12 98 TYR A N 1
ATOM 765 C CA . TYR A 1 98 ? 18.680 -7.580 -19.200 1.00 86.12 98 TYR A CA 1
ATOM 766 C C . TYR A 1 98 ? 17.795 -6.468 -19.773 1.00 86.12 98 TYR A C 1
ATOM 768 O O . TYR A 1 98 ? 18.300 -5.427 -20.181 1.00 86.12 98 TYR A O 1
ATOM 776 N N . VAL A 1 99 ? 16.475 -6.645 -19.797 1.00 88.56 99 VAL A N 1
ATOM 777 C CA . VAL A 1 99 ? 15.533 -5.641 -20.311 1.00 88.56 99 VAL A CA 1
ATOM 778 C C . VAL A 1 99 ? 14.415 -5.416 -19.301 1.00 88.56 99 VAL A C 1
ATOM 780 O O . VAL A 1 99 ? 14.163 -6.248 -18.432 1.00 88.56 99 VAL A O 1
ATOM 783 N N . ASP A 1 100 ? 13.769 -4.255 -19.355 1.00 87.38 100 ASP A N 1
ATOM 784 C CA . ASP A 1 100 ? 12.597 -4.018 -18.520 1.00 87.38 100 ASP A CA 1
ATOM 785 C C . ASP A 1 100 ? 11.407 -4.868 -18.974 1.00 87.38 100 ASP A C 1
ATOM 787 O O . ASP A 1 100 ? 11.216 -5.175 -20.154 1.00 87.38 100 ASP A O 1
ATOM 791 N N . ASN A 1 101 ? 10.562 -5.222 -18.009 1.00 85.25 101 ASN A N 1
ATOM 792 C CA . ASN A 1 101 ? 9.352 -5.984 -18.270 1.00 85.25 101 ASN A CA 1
ATOM 793 C C . ASN A 1 101 ? 8.368 -5.174 -19.120 1.00 85.25 101 ASN A C 1
ATOM 795 O O . ASN A 1 101 ? 7.995 -4.061 -18.766 1.00 85.25 101 ASN A O 1
ATOM 799 N N . THR A 1 102 ? 7.844 -5.781 -20.185 1.00 86.56 102 THR A N 1
ATOM 800 C CA . THR A 1 102 ? 6.857 -5.139 -21.072 1.00 86.56 102 THR A CA 1
ATOM 801 C C . THR A 1 102 ? 5.418 -5.220 -20.554 1.00 86.56 102 THR A C 1
ATOM 803 O O . THR A 1 102 ? 4.501 -4.749 -21.219 1.00 86.56 102 THR A O 1
ATOM 806 N N . PHE A 1 103 ? 5.191 -5.833 -19.387 1.00 84.75 103 PHE A N 1
ATOM 807 C CA . PHE A 1 103 ? 3.860 -5.953 -18.778 1.00 84.75 103 PHE A CA 1
ATOM 808 C C . PHE A 1 103 ? 3.333 -4.628 -18.218 1.00 84.75 103 PHE A C 1
ATOM 810 O O . PHE A 1 103 ? 2.122 -4.449 -18.111 1.00 84.75 103 PHE A O 1
ATOM 817 N N . GLN A 1 104 ? 4.229 -3.721 -17.820 1.00 80.56 104 GLN A N 1
ATOM 818 C CA . GLN A 1 104 ? 3.886 -2.435 -17.221 1.00 80.56 104 GLN A CA 1
ATOM 819 C C . GLN A 1 104 ? 4.766 -1.353 -17.833 1.00 80.56 104 GLN A C 1
ATOM 821 O O . GLN A 1 104 ? 5.984 -1.486 -17.877 1.00 80.56 104 GLN A O 1
ATOM 826 N N . THR A 1 105 ? 4.145 -0.275 -18.300 1.00 83.88 105 THR A N 1
ATOM 827 C CA . THR A 1 105 ? 4.845 0.862 -18.913 1.00 83.88 105 THR A CA 1
ATOM 828 C C . THR A 1 105 ? 5.190 1.962 -17.908 1.00 83.88 105 THR A C 1
ATOM 830 O O . THR A 1 105 ? 5.992 2.838 -18.218 1.00 83.88 105 THR A O 1
ATOM 833 N N . ALA A 1 106 ? 4.611 1.923 -16.705 1.00 83.31 106 ALA A N 1
ATOM 834 C CA . ALA A 1 106 ? 4.800 2.910 -15.646 1.00 83.31 106 ALA A CA 1
ATOM 835 C C . ALA A 1 106 ? 4.809 2.244 -14.260 1.00 83.31 106 ALA A C 1
ATOM 837 O O . ALA A 1 106 ? 4.351 1.109 -14.110 1.00 83.31 106 ALA A O 1
ATOM 838 N N . ASP A 1 107 ? 5.314 2.954 -13.244 1.00 80.81 107 ASP A N 1
ATOM 839 C CA . ASP A 1 107 ? 5.260 2.472 -11.859 1.00 80.81 107 ASP A CA 1
ATOM 840 C C . ASP A 1 107 ? 3.820 2.324 -11.365 1.00 80.81 107 ASP A C 1
ATOM 842 O O . ASP A 1 107 ? 2.960 3.169 -11.617 1.00 80.81 107 ASP A O 1
ATOM 846 N N . LYS A 1 108 ? 3.579 1.273 -10.574 1.00 77.62 108 LYS A N 1
ATOM 847 C CA . LYS A 1 108 ? 2.283 1.022 -9.923 1.00 77.62 108 LYS A CA 1
ATOM 848 C C . LYS A 1 108 ? 1.868 2.162 -8.987 1.00 77.62 108 LYS A C 1
ATOM 850 O O . LYS A 1 108 ? 0.686 2.488 -8.891 1.00 77.62 108 LYS A O 1
ATOM 855 N N . TYR A 1 109 ? 2.832 2.717 -8.261 1.00 76.75 109 TYR A N 1
ATOM 856 C CA . TYR A 1 109 ? 2.632 3.853 -7.372 1.00 76.75 109 TYR A CA 1
ATOM 857 C C . TYR A 1 109 ? 3.553 4.969 -7.810 1.00 76.75 109 TYR A C 1
ATOM 859 O O . TYR A 1 109 ? 4.718 4.725 -8.120 1.00 76.75 109 TYR A O 1
ATOM 867 N N . PHE A 1 110 ? 3.035 6.190 -7.787 1.00 78.06 110 PHE A N 1
ATOM 868 C CA . PHE A 1 110 ? 3.875 7.346 -8.013 1.00 78.06 110 PHE A CA 1
ATOM 869 C C . PHE A 1 110 ? 4.939 7.433 -6.910 1.00 78.06 110 PHE A C 1
ATOM 871 O O . PHE A 1 110 ? 4.649 7.216 -5.734 1.00 78.06 110 PHE A O 1
ATOM 878 N N . SER A 1 111 ? 6.181 7.723 -7.280 1.00 76.00 111 SER A N 1
ATOM 879 C CA . SER A 1 111 ? 7.262 7.966 -6.332 1.00 76.00 111 SER A CA 1
ATOM 880 C C . SER A 1 111 ? 8.083 9.143 -6.822 1.00 76.00 111 SER A C 1
ATOM 882 O O . SER A 1 111 ? 8.427 9.216 -7.998 1.00 76.00 111 SER A O 1
ATOM 884 N N . TYR A 1 112 ? 8.431 10.041 -5.903 1.00 77.75 112 TYR A N 1
ATOM 885 C CA . TYR A 1 112 ? 9.371 11.128 -6.166 1.00 77.75 112 TYR A CA 1
ATOM 886 C C . TYR A 1 112 ? 10.833 10.662 -6.088 1.00 77.75 112 TYR A C 1
ATOM 888 O O . TYR A 1 112 ? 11.739 11.491 -6.119 1.00 77.75 112 TYR A O 1
ATOM 896 N N . ALA A 1 113 ? 11.094 9.361 -5.949 1.00 82.44 113 ALA A N 1
ATOM 897 C CA . ALA A 1 113 ? 12.449 8.841 -5.992 1.00 82.44 113 ALA A CA 1
ATOM 898 C C . ALA A 1 113 ? 12.965 8.832 -7.443 1.00 82.44 113 ALA A C 1
ATOM 900 O O . ALA A 1 113 ? 12.296 8.290 -8.328 1.00 82.44 113 ALA A O 1
ATOM 901 N N . PRO A 1 114 ? 14.164 9.375 -7.714 1.00 87.06 114 PRO A N 1
ATOM 902 C CA . PRO A 1 114 ? 14.744 9.303 -9.042 1.00 87.06 114 PRO A CA 1
ATOM 903 C C . PRO A 1 114 ? 15.147 7.862 -9.383 1.00 87.06 114 PRO A C 1
ATOM 905 O O . PRO A 1 114 ? 15.730 7.130 -8.578 1.00 87.06 114 PRO A O 1
ATOM 908 N N . ARG A 1 115 ? 14.882 7.466 -10.628 1.00 84.25 115 ARG A N 1
ATOM 909 C CA . ARG A 1 115 ? 15.249 6.162 -11.188 1.00 84.25 115 ARG A CA 1
ATOM 910 C C . ARG A 1 115 ? 16.697 6.162 -11.691 1.00 84.25 115 ARG A C 1
ATOM 912 O O . ARG A 1 115 ? 16.952 6.308 -12.883 1.00 84.25 115 ARG A O 1
ATOM 919 N N . VAL A 1 116 ? 17.646 6.010 -10.769 1.00 83.38 116 VAL A N 1
ATOM 920 C CA . VAL A 1 116 ? 19.095 6.106 -11.074 1.00 83.38 116 VAL A CA 1
ATOM 921 C C . VAL A 1 116 ? 19.812 4.754 -11.006 1.00 83.38 116 VAL A C 1
ATOM 923 O O . VAL A 1 116 ? 20.957 4.621 -11.423 1.00 83.38 116 VAL A O 1
ATOM 926 N N . SER A 1 117 ? 19.167 3.719 -10.466 1.00 84.81 1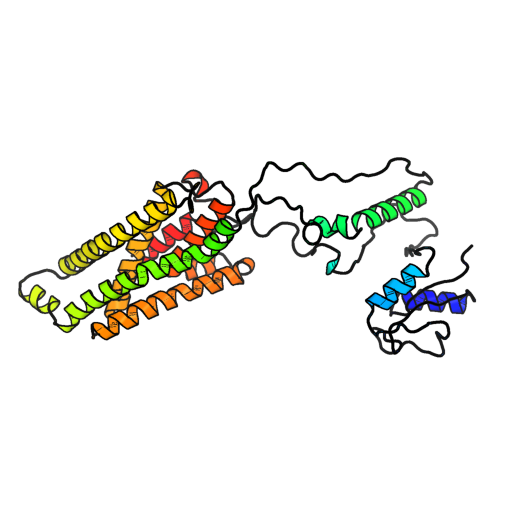17 SER A N 1
ATOM 927 C CA . SER A 1 117 ? 19.843 2.442 -10.241 1.00 84.81 117 SER A CA 1
ATOM 928 C C . SER A 1 117 ? 20.121 1.716 -11.562 1.00 84.81 117 SER A C 1
ATOM 930 O O . SER A 1 117 ? 19.189 1.281 -12.237 1.00 84.81 117 SER A O 1
ATOM 932 N N . ALA A 1 118 ? 21.404 1.542 -11.891 1.00 81.44 118 ALA A N 1
ATOM 933 C CA . ALA A 1 118 ? 21.858 0.833 -13.088 1.00 81.44 118 ALA A CA 1
ATOM 934 C C . ALA A 1 118 ? 21.242 -0.572 -13.279 1.00 81.44 118 ALA A C 1
ATOM 936 O O . ALA A 1 118 ? 20.659 -0.827 -14.332 1.00 81.44 118 ALA A O 1
ATOM 937 N N . PRO A 1 119 ? 21.296 -1.482 -12.285 1.00 82.88 119 PRO A N 1
ATOM 938 C CA . PRO A 1 119 ? 20.835 -2.860 -12.478 1.00 82.88 119 PRO A CA 1
ATOM 939 C C . PRO A 1 119 ? 19.313 -2.999 -12.612 1.00 82.88 119 PRO A C 1
ATOM 941 O O . PRO A 1 119 ? 18.834 -3.998 -13.143 1.00 82.88 119 PRO A O 1
ATOM 944 N N . THR A 1 120 ? 18.532 -2.041 -12.105 1.00 82.50 120 THR A N 1
ATOM 945 C CA . THR A 1 120 ? 17.072 -2.200 -11.997 1.00 82.50 120 THR A CA 1
ATOM 946 C C . THR A 1 120 ? 16.272 -1.170 -12.775 1.00 82.50 120 THR A C 1
ATOM 948 O O . THR A 1 120 ? 15.204 -1.507 -13.263 1.00 82.50 120 THR A O 1
ATOM 951 N N . SER A 1 121 ? 16.744 0.074 -12.867 1.00 85.38 121 SER A N 1
ATOM 952 C CA . SER A 1 121 ? 15.960 1.208 -13.373 1.00 85.38 121 SER A CA 1
ATOM 953 C C . SER A 1 121 ? 16.387 1.679 -14.761 1.00 85.38 121 SER A C 1
ATOM 955 O O . SER A 1 121 ? 15.580 2.274 -15.469 1.00 85.38 121 SER A O 1
ATOM 957 N N . THR A 1 122 ? 17.645 1.450 -15.146 1.00 89.06 122 THR A N 1
ATOM 958 C CA . THR A 1 122 ? 18.194 1.872 -16.445 1.00 89.06 122 THR A CA 1
ATOM 959 C C . THR A 1 122 ? 18.636 0.682 -17.289 1.00 89.06 122 THR A C 1
ATOM 961 O O . THR A 1 122 ? 19.617 0.783 -18.025 1.00 89.06 122 THR A O 1
ATOM 964 N N . LYS A 1 123 ? 17.923 -0.449 -17.205 1.00 90.06 123 LYS A N 1
ATOM 965 C CA . LYS A 1 123 ? 18.303 -1.707 -17.869 1.00 90.06 123 LYS A CA 1
ATOM 966 C C . LYS A 1 123 ? 18.558 -1.538 -19.364 1.00 90.06 123 LYS A C 1
ATOM 968 O O . LYS A 1 123 ? 19.581 -1.985 -19.867 1.00 90.06 123 LYS A O 1
ATOM 973 N N . TYR A 1 124 ? 17.690 -0.795 -20.049 1.00 89.94 124 TYR A N 1
ATOM 974 C CA . TYR A 1 124 ? 17.828 -0.479 -21.472 1.00 89.94 124 TYR A CA 1
ATOM 975 C C . TYR A 1 124 ? 19.168 0.176 -21.853 1.00 89.94 124 TYR A C 1
ATOM 977 O O . TYR A 1 124 ? 19.680 -0.053 -22.951 1.00 89.94 124 TYR A O 1
ATOM 985 N N . HIS A 1 125 ? 19.735 0.982 -20.953 1.00 89.88 125 HIS A N 1
ATOM 986 C CA . HIS A 1 125 ? 21.034 1.622 -21.139 1.00 89.88 125 HIS A CA 1
ATOM 987 C C . HIS A 1 125 ? 22.171 0.729 -20.623 1.00 89.88 125 HIS A C 1
ATOM 989 O O . HIS A 1 125 ? 23.156 0.513 -21.322 1.00 89.88 125 HIS A O 1
ATOM 995 N N . SER A 1 126 ? 22.035 0.185 -19.411 1.00 89.81 126 SER A N 1
ATOM 996 C CA . SER A 1 126 ? 23.063 -0.619 -18.739 1.00 89.81 126 SER A CA 1
ATOM 997 C C . SER A 1 126 ? 23.373 -1.933 -19.458 1.00 89.81 126 SER A C 1
ATOM 999 O O . SER A 1 126 ? 24.527 -2.345 -19.485 1.00 89.81 126 SER A O 1
ATOM 1001 N N . TYR A 1 127 ? 22.371 -2.559 -20.076 1.00 89.69 127 TYR A N 1
ATOM 1002 C CA . TYR A 1 127 ? 22.502 -3.821 -20.806 1.00 89.69 127 TYR A CA 1
ATOM 1003 C C . TYR A 1 127 ? 22.448 -3.645 -22.328 1.00 89.69 127 TYR A C 1
ATOM 1005 O O . TYR A 1 127 ? 22.111 -4.570 -23.057 1.00 89.69 127 TYR A O 1
ATOM 1013 N N . LEU A 1 128 ? 22.801 -2.460 -22.830 1.00 89.31 128 LEU A N 1
ATOM 1014 C CA . LEU A 1 128 ? 23.073 -2.206 -24.248 1.00 89.31 128 LEU A CA 1
ATOM 1015 C C . LEU A 1 128 ? 21.890 -2.333 -25.228 1.00 89.31 128 LEU A C 1
ATOM 1017 O O . LEU A 1 128 ? 22.097 -2.220 -26.436 1.00 89.31 128 LEU A O 1
ATOM 1021 N N . PHE A 1 129 ? 20.648 -2.490 -24.764 1.00 91.00 129 PHE A N 1
ATOM 1022 C CA . PHE A 1 129 ? 19.490 -2.589 -25.662 1.00 91.00 129 PHE A CA 1
ATOM 1023 C C . PHE A 1 129 ? 19.355 -1.361 -26.577 1.00 91.00 129 PHE A C 1
ATOM 1025 O O . PHE A 1 129 ? 19.186 -1.512 -27.785 1.00 91.00 129 PHE A O 1
ATOM 1032 N N . ILE A 1 130 ? 19.488 -0.144 -26.029 1.00 91.75 130 ILE A N 1
ATOM 1033 C CA . ILE A 1 130 ? 19.407 1.106 -26.815 1.00 91.75 130 ILE A CA 1
ATOM 1034 C C . ILE A 1 130 ? 20.536 1.180 -27.852 1.00 91.75 130 ILE A C 1
ATOM 1036 O O . ILE A 1 130 ? 20.347 1.690 -28.954 1.00 91.75 130 ILE A O 1
ATOM 1040 N N . TYR A 1 131 ? 21.711 0.643 -27.523 1.00 90.12 131 TYR A N 1
ATOM 1041 C CA . TYR A 1 131 ? 22.865 0.633 -28.419 1.00 90.12 131 TYR A CA 1
ATOM 1042 C C . TYR A 1 131 ? 22.655 -0.344 -29.572 1.00 90.12 131 TYR A C 1
ATOM 1044 O O . TYR A 1 131 ? 22.927 0.009 -30.718 1.00 90.12 131 TYR A O 1
ATOM 1052 N N . LEU A 1 132 ? 22.113 -1.533 -29.286 1.00 89.62 132 LEU A N 1
ATOM 1053 C CA . LEU A 1 132 ? 21.729 -2.506 -30.305 1.00 89.62 132 LEU A CA 1
ATOM 1054 C C . LEU A 1 132 ? 20.639 -1.940 -31.220 1.00 89.62 132 LEU A C 1
ATOM 1056 O O . LEU A 1 132 ? 20.744 -2.060 -32.439 1.00 89.62 132 LEU A O 1
ATOM 1060 N N . GLN A 1 133 ? 19.634 -1.277 -30.644 1.00 91.31 133 GLN A N 1
ATOM 1061 C CA . GLN A 1 133 ? 18.580 -0.611 -31.404 1.00 91.31 133 GLN A CA 1
ATOM 1062 C C . GLN A 1 133 ? 19.156 0.466 -32.331 1.00 91.31 133 GLN A C 1
ATOM 1064 O O . GLN A 1 133 ? 18.903 0.432 -33.530 1.00 91.31 133 GLN A O 1
ATOM 1069 N N . ASN A 1 134 ? 19.992 1.366 -31.812 1.00 91.31 134 ASN A N 1
ATOM 1070 C CA . ASN A 1 134 ? 20.623 2.424 -32.603 1.00 91.31 134 ASN A CA 1
ATOM 1071 C C . ASN A 1 134 ? 21.545 1.860 -33.703 1.00 91.31 134 ASN A C 1
ATOM 1073 O O . ASN A 1 134 ? 21.537 2.352 -34.830 1.00 91.31 134 ASN A O 1
ATOM 1077 N N . ALA A 1 135 ? 22.331 0.818 -33.414 1.00 88.56 135 ALA A N 1
ATOM 1078 C CA . ALA A 1 135 ? 23.196 0.177 -34.407 1.00 88.56 135 ALA A CA 1
ATOM 1079 C C . ALA A 1 135 ? 22.384 -0.464 -35.545 1.00 88.56 135 ALA A C 1
ATOM 1081 O O . ALA A 1 135 ? 22.718 -0.292 -36.718 1.00 88.56 135 ALA A O 1
ATOM 1082 N N . LEU A 1 136 ? 21.295 -1.153 -35.200 1.00 88.62 136 LEU A N 1
ATOM 1083 C CA . LEU A 1 136 ? 20.407 -1.801 -36.159 1.00 88.62 136 LEU A CA 1
ATOM 1084 C C . LEU A 1 136 ? 19.647 -0.768 -37.002 1.00 88.62 136 LEU A C 1
ATOM 1086 O O . LEU A 1 136 ? 19.610 -0.888 -38.224 1.00 88.62 136 LEU A O 1
ATOM 1090 N N . GLU A 1 137 ? 19.106 0.282 -36.385 1.00 89.31 137 GLU A N 1
ATOM 1091 C CA . GLU A 1 137 ? 18.429 1.373 -37.096 1.00 89.31 137 GLU A CA 1
ATOM 1092 C C . GLU A 1 137 ? 19.377 2.085 -38.067 1.00 89.31 137 GLU A C 1
ATOM 1094 O O . GLU A 1 137 ? 19.014 2.324 -39.217 1.00 89.31 137 GLU A O 1
ATOM 1099 N N . ARG A 1 138 ? 20.627 2.349 -37.666 1.00 89.12 138 ARG A N 1
ATOM 1100 C CA . ARG A 1 138 ? 21.650 2.908 -38.566 1.00 89.12 138 ARG A CA 1
ATOM 1101 C C . ARG A 1 138 ? 21.960 1.987 -39.736 1.00 89.12 138 ARG A C 1
ATOM 1103 O O . ARG A 1 138 ? 22.070 2.473 -40.859 1.00 89.12 138 ARG A O 1
ATOM 1110 N N . ALA A 1 139 ? 22.094 0.685 -39.487 1.00 86.44 139 ALA A N 1
ATOM 1111 C CA . ALA A 1 139 ? 22.337 -0.295 -40.540 1.00 86.44 139 ALA A CA 1
ATOM 1112 C C . ALA A 1 139 ? 21.172 -0.336 -41.542 1.00 86.44 139 ALA A C 1
ATOM 1114 O O . ALA A 1 139 ? 21.407 -0.337 -42.748 1.00 86.44 139 ALA A O 1
ATOM 1115 N N . ILE A 1 140 ? 19.928 -0.281 -41.055 1.00 87.19 140 ILE A N 1
ATOM 1116 C CA . ILE A 1 140 ? 18.732 -0.209 -41.902 1.00 87.19 140 ILE A CA 1
ATOM 1117 C C . ILE A 1 140 ? 18.713 1.085 -42.721 1.00 87.19 140 ILE A C 1
ATOM 1119 O O . ILE A 1 140 ? 18.515 1.031 -43.934 1.00 87.19 140 ILE A O 1
ATOM 1123 N N . ILE A 1 141 ? 18.945 2.241 -42.093 1.00 88.56 141 ILE A N 1
ATOM 1124 C CA . ILE A 1 141 ? 18.934 3.531 -42.796 1.00 88.56 141 ILE A CA 1
ATOM 1125 C C . ILE A 1 141 ? 20.029 3.564 -43.862 1.00 88.56 141 ILE A C 1
ATOM 1127 O O . ILE A 1 141 ? 19.776 3.999 -44.987 1.00 88.56 141 ILE A O 1
ATOM 1131 N N . TYR A 1 142 ? 21.228 3.073 -43.541 1.00 88.81 142 TYR A N 1
ATOM 1132 C CA . TYR A 1 142 ? 22.320 2.958 -44.501 1.00 88.81 142 TYR A CA 1
ATOM 1133 C C . TYR A 1 142 ? 21.933 2.058 -45.677 1.00 88.81 142 TYR A C 1
ATOM 1135 O O . TYR A 1 142 ? 22.117 2.446 -46.827 1.00 88.81 142 TYR A O 1
ATOM 1143 N N . ALA A 1 143 ? 21.335 0.899 -45.405 1.00 85.75 143 ALA A N 1
ATOM 1144 C CA . ALA A 1 143 ? 20.953 -0.048 -46.442 1.00 85.75 143 ALA A CA 1
ATOM 1145 C C . ALA A 1 143 ? 19.789 0.448 -47.326 1.00 85.75 143 ALA A C 1
ATOM 1147 O O . ALA A 1 143 ? 19.754 0.133 -48.511 1.00 85.75 143 ALA A O 1
ATOM 1148 N N . GLN A 1 144 ? 18.867 1.259 -46.792 1.00 86.56 144 GLN A N 1
ATOM 1149 C CA . GLN A 1 144 ? 17.766 1.850 -47.566 1.00 86.56 144 GLN A CA 1
ATOM 1150 C C . GLN A 1 144 ? 18.168 3.114 -48.343 1.00 86.56 144 GLN A C 1
ATOM 1152 O O . GLN A 1 144 ? 17.668 3.348 -49.439 1.00 86.56 144 GLN A O 1
ATOM 1157 N N . THR A 1 145 ? 19.027 3.965 -47.774 1.00 87.88 145 THR A N 1
ATOM 1158 C CA . THR A 1 145 ? 19.330 5.297 -48.338 1.00 87.88 145 THR A CA 1
ATOM 1159 C C . THR A 1 145 ? 20.702 5.398 -49.000 1.00 87.88 145 THR A C 1
ATOM 1161 O O . THR A 1 145 ? 20.968 6.375 -49.699 1.00 87.88 145 THR A O 1
ATOM 1164 N N . GLY A 1 146 ? 21.602 4.444 -48.743 1.00 87.69 146 GLY A N 1
ATOM 1165 C CA . GLY A 1 146 ? 23.009 4.492 -49.150 1.00 87.69 146 GLY A CA 1
ATOM 1166 C C . GLY A 1 146 ? 23.831 5.584 -48.452 1.00 87.69 146 GLY A C 1
ATOM 1167 O O . GLY A 1 146 ? 24.996 5.789 -48.793 1.00 87.69 146 GLY A O 1
ATOM 1168 N N . ARG A 1 147 ? 23.250 6.318 -47.491 1.00 86.38 147 ARG A N 1
ATOM 1169 C CA . ARG A 1 147 ? 23.910 7.426 -46.789 1.00 86.38 147 ARG A CA 1
ATOM 1170 C C . ARG A 1 147 ? 24.426 6.971 -45.435 1.00 86.38 147 ARG A C 1
ATOM 1172 O O . ARG A 1 147 ? 23.684 6.411 -44.633 1.00 86.38 147 ARG A O 1
ATOM 1179 N N . ASN A 1 148 ? 25.690 7.273 -45.157 1.00 84.38 148 ASN A N 1
ATOM 1180 C CA . ASN A 1 148 ? 26.255 7.066 -43.830 1.00 84.38 148 ASN A CA 1
ATOM 1181 C C . ASN A 1 148 ? 25.895 8.252 -42.918 1.00 84.38 148 ASN A C 1
ATOM 1183 O O . ASN A 1 148 ? 26.159 9.405 -43.262 1.00 84.38 148 ASN A O 1
ATOM 1187 N N . ILE A 1 149 ? 25.273 7.979 -41.770 1.00 81.06 149 ILE A N 1
ATOM 1188 C CA . ILE A 1 149 ? 24.887 9.004 -40.793 1.00 81.06 149 ILE A CA 1
ATOM 1189 C C . ILE A 1 149 ? 26.115 9.378 -39.953 1.00 81.06 149 ILE A C 1
ATOM 1191 O O . ILE A 1 149 ? 26.646 8.543 -39.224 1.00 81.06 149 ILE A O 1
ATOM 1195 N N . SER A 1 150 ? 26.548 10.640 -40.017 1.00 76.94 150 SER A N 1
ATOM 1196 C CA . SER A 1 150 ? 27.756 11.120 -39.325 1.00 76.94 150 SER A CA 1
ATOM 1197 C C . SER A 1 150 ? 27.538 11.564 -37.874 1.00 76.94 150 SER A C 1
ATOM 1199 O O . SER A 1 150 ? 28.508 11.689 -37.129 1.00 76.94 150 SER A O 1
ATOM 1201 N N . TYR A 1 151 ? 26.298 11.807 -37.441 1.00 80.50 151 TYR A N 1
ATOM 1202 C CA . TYR A 1 151 ? 26.014 12.296 -36.089 1.00 80.50 151 TYR A CA 1
ATOM 1203 C C . TYR A 1 151 ? 25.775 11.155 -35.087 1.00 80.50 151 TYR A C 1
ATOM 1205 O O . TYR A 1 151 ? 25.135 10.140 -35.379 1.00 80.50 151 TYR A O 1
ATOM 1213 N N . GLY A 1 152 ? 26.312 11.311 -33.876 1.00 81.50 152 GLY A N 1
ATOM 1214 C CA . GLY A 1 152 ? 26.095 10.404 -32.747 1.00 81.50 152 GLY A CA 1
ATOM 1215 C C . GLY A 1 152 ? 24.778 10.709 -32.034 1.00 81.50 152 GLY A C 1
ATOM 1216 O O . GLY A 1 152 ? 24.469 11.871 -31.794 1.00 81.50 152 GLY A O 1
ATOM 1217 N N . ILE A 1 153 ? 24.013 9.674 -31.682 1.00 86.56 153 ILE A N 1
ATOM 1218 C CA . ILE A 1 153 ? 22.862 9.822 -30.781 1.00 86.56 153 ILE A CA 1
ATOM 1219 C C . ILE A 1 153 ? 23.384 9.652 -29.357 1.00 86.56 153 ILE A C 1
ATOM 1221 O O . ILE A 1 153 ? 24.006 8.636 -29.048 1.00 86.56 153 ILE A O 1
ATOM 1225 N N . GLN A 1 154 ? 23.143 10.647 -28.508 1.00 87.75 154 GLN A N 1
ATOM 1226 C CA . GLN A 1 154 ? 23.450 10.592 -27.083 1.00 87.75 154 GLN A CA 1
ATOM 1227 C C . GLN A 1 154 ? 22.150 10.636 -26.288 1.00 87.75 154 GLN A C 1
ATOM 1229 O O . GLN A 1 154 ? 21.257 11.430 -26.580 1.00 87.75 154 GLN A O 1
ATOM 1234 N N . THR A 1 155 ? 22.047 9.777 -25.280 1.00 89.12 155 THR A N 1
ATOM 1235 C CA . THR A 1 155 ? 20.922 9.765 -24.345 1.00 89.12 155 THR A CA 1
ATOM 1236 C C . THR A 1 155 ? 21.358 10.396 -23.034 1.00 89.12 155 THR A C 1
ATOM 1238 O O . THR A 1 155 ? 22.329 9.943 -22.433 1.00 89.12 155 THR A O 1
ATOM 1241 N N . GLN A 1 156 ? 20.627 11.407 -22.575 1.00 89.12 156 GLN A N 1
ATOM 1242 C CA . GLN A 1 156 ? 20.872 12.077 -21.302 1.00 89.12 156 GLN A CA 1
ATOM 1243 C C . GLN A 1 156 ? 19.600 12.017 -20.458 1.00 89.12 156 GLN A C 1
ATOM 1245 O O . GLN A 1 156 ? 18.517 12.364 -20.930 1.00 89.12 156 GLN A O 1
ATOM 1250 N N . GLN A 1 157 ? 19.725 11.579 -19.205 1.00 89.06 157 GLN A N 1
ATOM 1251 C CA . GLN A 1 157 ? 18.615 11.656 -18.257 1.00 89.06 157 GLN A CA 1
ATOM 1252 C C . GLN A 1 157 ? 18.360 13.115 -17.877 1.00 89.06 157 GLN A C 1
ATOM 1254 O O . GLN A 1 157 ? 19.302 13.892 -17.692 1.00 89.06 157 GLN A O 1
ATOM 1259 N N . MET A 1 158 ? 17.084 13.477 -17.739 1.00 91.75 158 MET A N 1
ATOM 1260 C CA . MET A 1 158 ? 16.706 14.793 -17.231 1.00 91.75 158 MET A CA 1
ATOM 1261 C C . MET A 1 158 ? 17.206 14.951 -15.786 1.00 91.75 158 MET A C 1
ATOM 1263 O O . MET A 1 158 ? 17.077 14.007 -15.000 1.00 91.75 158 MET A O 1
ATOM 1267 N N . PRO A 1 159 ? 17.773 16.114 -15.418 1.00 92.12 159 PRO A N 1
ATOM 1268 C CA . PRO A 1 159 ? 18.192 16.359 -14.047 1.00 92.12 159 PRO A CA 1
ATOM 1269 C C . PRO A 1 159 ? 16.973 16.308 -13.121 1.00 92.12 159 PRO A C 1
ATOM 1271 O O . PRO A 1 159 ? 15.939 16.914 -13.401 1.00 92.12 159 PRO A O 1
ATOM 1274 N N . TYR A 1 160 ? 17.103 15.575 -12.019 1.00 89.69 160 TYR A N 1
ATOM 1275 C CA . TYR A 1 160 ? 16.065 15.471 -10.999 1.00 89.69 160 TYR A CA 1
ATOM 1276 C C . TYR A 1 160 ? 16.384 16.425 -9.835 1.00 89.69 160 TYR A C 1
ATOM 1278 O O . TYR A 1 160 ? 17.565 16.575 -9.502 1.00 89.69 160 TYR A O 1
ATOM 1286 N N . PRO A 1 161 ? 15.385 17.085 -9.213 1.00 89.38 161 PRO A N 1
ATOM 1287 C CA . PRO A 1 161 ? 15.615 17.907 -8.026 1.00 89.38 161 PRO A CA 1
ATOM 1288 C C . PRO A 1 161 ? 16.263 17.103 -6.893 1.00 89.38 161 PRO A C 1
ATOM 1290 O O . PRO A 1 161 ? 16.219 15.871 -6.867 1.00 89.38 161 PRO A O 1
ATOM 1293 N N . CYS A 1 162 ? 16.868 17.801 -5.932 1.00 86.44 162 CYS A N 1
ATOM 1294 C CA . CYS A 1 162 ? 17.455 17.146 -4.770 1.00 86.44 162 CYS A CA 1
ATOM 1295 C C . CYS A 1 162 ? 16.395 16.308 -4.034 1.00 86.44 162 CYS A C 1
ATOM 1297 O O . CYS A 1 162 ? 15.321 16.791 -3.680 1.00 86.44 162 CYS A O 1
ATOM 1299 N N . TRP A 1 163 ? 16.704 15.029 -3.820 1.00 81.75 163 TRP A N 1
ATOM 1300 C CA . TRP A 1 163 ? 15.808 14.079 -3.173 1.00 81.75 163 TRP A CA 1
ATOM 1301 C C . TRP A 1 163 ? 16.536 13.351 -2.050 1.00 81.75 163 TRP A C 1
ATOM 1303 O O . TRP A 1 163 ? 17.668 12.895 -2.220 1.00 81.75 163 TRP A O 1
ATOM 1313 N N . ILE A 1 164 ? 15.877 13.246 -0.899 1.00 82.00 164 ILE A N 1
ATOM 1314 C CA . ILE A 1 164 ? 16.412 12.580 0.287 1.00 82.00 164 ILE A CA 1
ATOM 1315 C C . ILE A 1 164 ? 15.785 11.191 0.379 1.00 82.00 164 ILE A C 1
ATOM 1317 O O . ILE A 1 164 ? 14.567 11.056 0.481 1.00 82.00 164 ILE A O 1
ATOM 1321 N N . ASN A 1 165 ? 16.628 10.156 0.378 1.00 79.38 165 ASN A N 1
ATOM 1322 C CA . ASN A 1 165 ? 16.175 8.785 0.579 1.00 79.38 165 ASN A CA 1
ATOM 1323 C C . ASN A 1 165 ? 16.048 8.460 2.068 1.00 79.38 165 ASN A C 1
ATOM 1325 O O . ASN A 1 165 ? 16.999 7.973 2.687 1.00 79.38 165 ASN A O 1
ATOM 1329 N N . ASP A 1 166 ? 14.873 8.695 2.641 1.00 81.31 166 ASP A N 1
ATOM 1330 C CA . ASP A 1 166 ? 14.600 8.280 4.010 1.00 81.31 166 ASP A CA 1
ATOM 1331 C C . ASP A 1 166 ? 14.122 6.815 4.062 1.00 81.31 166 ASP A C 1
ATOM 1333 O O . ASP A 1 166 ? 12.938 6.486 3.919 1.00 81.31 166 ASP A O 1
ATOM 1337 N N . LYS A 1 167 ? 15.077 5.901 4.275 1.00 80.94 167 LYS A N 1
ATOM 1338 C CA . LYS A 1 167 ? 14.791 4.468 4.460 1.00 80.94 167 LYS A CA 1
ATOM 1339 C C . LYS A 1 167 ? 13.931 4.204 5.697 1.00 80.94 167 LYS A C 1
ATOM 1341 O O . LYS A 1 167 ? 13.157 3.248 5.692 1.00 80.94 167 LYS A O 1
ATOM 1346 N N . PHE A 1 168 ? 14.072 5.021 6.739 1.00 82.00 168 PHE A N 1
ATOM 1347 C CA . PHE A 1 168 ? 13.339 4.868 7.989 1.00 82.00 168 PHE A CA 1
ATOM 1348 C C . PHE A 1 168 ? 11.876 5.264 7.806 1.00 82.00 168 PHE A C 1
ATOM 1350 O O . PHE A 1 168 ? 10.997 4.469 8.136 1.00 82.00 168 PHE A O 1
ATOM 1357 N N . SER A 1 169 ? 11.615 6.410 7.171 1.00 78.19 169 SER A N 1
ATOM 1358 C CA . SER A 1 169 ? 10.252 6.833 6.827 1.00 78.19 169 SER A CA 1
ATOM 1359 C C . SER A 1 169 ? 9.533 5.777 5.979 1.00 78.19 169 SER A C 1
ATOM 1361 O O . SER A 1 169 ? 8.413 5.382 6.300 1.00 78.19 169 SER A O 1
ATOM 1363 N N . ASN A 1 170 ? 10.209 5.193 4.984 1.00 77.19 170 ASN A N 1
ATOM 1364 C CA . ASN A 1 170 ? 9.653 4.116 4.152 1.00 77.19 170 ASN A CA 1
ATOM 1365 C C . ASN A 1 170 ? 9.411 2.786 4.899 1.00 77.19 170 ASN A C 1
ATOM 1367 O O . ASN A 1 170 ? 8.565 1.982 4.486 1.00 77.19 170 ASN A O 1
ATOM 1371 N N . ALA A 1 171 ? 10.179 2.498 5.952 1.00 81.44 171 ALA A N 1
ATOM 1372 C CA . ALA A 1 171 ? 9.988 1.310 6.784 1.00 81.44 171 ALA A CA 1
ATOM 1373 C C . ALA A 1 171 ? 8.821 1.509 7.762 1.00 81.44 171 ALA A C 1
ATOM 1375 O O . ALA A 1 171 ? 7.905 0.686 7.797 1.00 81.44 171 ALA A O 1
ATOM 1376 N N . ILE A 1 172 ? 8.806 2.636 8.480 1.00 82.12 172 ILE A N 1
ATOM 1377 C CA . ILE A 1 172 ? 7.720 2.998 9.398 1.00 82.12 172 ILE A CA 1
ATOM 1378 C C . ILE A 1 172 ? 6.400 3.125 8.659 1.00 82.12 172 ILE A C 1
ATOM 1380 O O . ILE A 1 172 ? 5.406 2.584 9.123 1.00 82.12 172 ILE A O 1
ATOM 1384 N N . SER A 1 173 ? 6.395 3.746 7.483 1.00 77.81 173 SER A N 1
ATOM 1385 C CA . SER A 1 173 ? 5.220 3.879 6.619 1.00 77.81 173 SER A CA 1
ATOM 1386 C C . SER A 1 173 ? 4.464 2.561 6.411 1.00 77.81 173 SER A C 1
ATOM 1388 O O . SER A 1 173 ? 3.237 2.539 6.414 1.00 77.81 173 SER A O 1
ATOM 1390 N N . ARG A 1 174 ? 5.187 1.440 6.294 1.00 79.56 174 ARG A N 1
ATOM 1391 C CA . ARG A 1 174 ? 4.595 0.104 6.116 1.00 79.56 174 ARG A CA 1
ATOM 1392 C C . ARG A 1 174 ? 4.138 -0.548 7.421 1.00 79.56 174 ARG A C 1
ATOM 1394 O O . ARG A 1 174 ? 3.231 -1.370 7.396 1.00 79.56 174 ARG A O 1
ATOM 1401 N N . MET A 1 175 ? 4.764 -0.208 8.546 1.00 86.31 175 MET A N 1
ATOM 1402 C CA . MET A 1 175 ? 4.476 -0.798 9.862 1.00 86.31 175 MET A CA 1
ATOM 1403 C C . MET A 1 175 ? 3.510 0.037 10.711 1.00 86.31 175 MET A C 1
ATOM 1405 O O . MET A 1 175 ? 2.961 -0.466 11.688 1.00 86.31 175 MET A O 1
ATOM 1409 N N . LEU A 1 176 ? 3.281 1.297 10.339 1.00 86.69 176 LEU A N 1
ATOM 1410 C CA . LEU A 1 176 ? 2.445 2.249 11.063 1.00 86.69 176 LEU A CA 1
ATOM 1411 C C . LEU A 1 176 ? 1.047 1.688 11.387 1.00 86.69 176 LEU A C 1
ATOM 1413 O O . LEU A 1 176 ? 0.703 1.674 12.564 1.00 86.69 176 LEU A O 1
ATOM 1417 N N . PRO A 1 177 ? 0.279 1.120 10.437 1.00 88.38 177 PRO A N 1
ATOM 1418 C CA . PRO A 1 177 ? -1.010 0.494 10.740 1.00 88.38 177 PRO A CA 1
ATOM 1419 C C . PRO A 1 177 ? -0.959 -0.549 11.867 1.00 88.38 177 PRO A C 1
ATOM 1421 O O . PRO A 1 177 ? -1.831 -0.564 12.732 1.00 88.38 177 PRO A O 1
ATOM 1424 N N . LEU A 1 178 ? 0.070 -1.404 11.880 1.00 90.00 178 LEU A N 1
ATOM 1425 C CA . LEU A 1 178 ? 0.221 -2.460 12.882 1.00 90.00 178 LEU A CA 1
ATOM 1426 C C . LEU A 1 178 ? 0.452 -1.863 14.274 1.00 90.00 178 LEU A C 1
ATOM 1428 O O . LEU A 1 178 ? -0.225 -2.245 15.225 1.00 90.00 178 LEU A O 1
ATOM 1432 N N . PHE A 1 179 ? 1.377 -0.907 14.395 1.00 89.12 179 PHE A N 1
ATOM 1433 C CA . PHE A 1 179 ? 1.653 -0.251 15.677 1.00 89.12 179 PHE A CA 1
ATOM 1434 C C . PHE A 1 179 ? 0.439 0.500 16.216 1.00 89.12 179 PHE A C 1
ATOM 1436 O O . PHE A 1 179 ? 0.199 0.493 17.422 1.00 89.12 179 PHE A O 1
ATOM 1443 N N . MET A 1 180 ? -0.347 1.104 15.327 1.00 87.38 180 MET A N 1
ATOM 1444 C CA . MET A 1 180 ? -1.556 1.819 15.715 1.00 87.38 180 MET A CA 1
ATOM 1445 C C . MET A 1 180 ? -2.659 0.860 16.183 1.00 87.38 180 MET A C 1
ATOM 1447 O O . MET A 1 180 ? -3.295 1.123 17.191 1.00 87.38 180 MET A O 1
ATOM 1451 N N . VAL A 1 181 ? -2.864 -0.294 15.545 1.00 88.00 181 VAL A N 1
ATOM 1452 C CA . VAL A 1 181 ? -3.827 -1.293 16.054 1.00 88.00 181 VAL A CA 1
ATOM 1453 C C . VAL A 1 181 ? -3.371 -1.870 17.400 1.00 88.00 181 VAL A C 1
ATOM 1455 O O . VAL A 1 181 ? -4.175 -2.039 18.316 1.00 88.00 181 VAL A O 1
ATOM 1458 N N . LEU A 1 182 ? -2.070 -2.116 17.565 1.00 89.50 182 LEU A N 1
ATOM 1459 C CA . LEU A 1 182 ? -1.518 -2.608 18.828 1.00 89.50 182 LEU A CA 1
ATOM 1460 C C . LEU A 1 182 ? -1.622 -1.592 19.973 1.00 89.50 182 LEU A C 1
ATOM 1462 O O . LEU A 1 182 ? -1.716 -2.010 21.124 1.00 89.50 182 LEU A O 1
ATOM 1466 N N . SER A 1 183 ? -1.639 -0.284 19.704 1.00 90.56 183 SER A N 1
ATOM 1467 C CA . SER A 1 183 ? -1.781 0.720 20.768 1.00 90.56 183 SER A CA 1
ATOM 1468 C C . SER A 1 183 ? -3.177 0.703 21.406 1.00 90.56 183 SER A C 1
ATOM 1470 O O . SER A 1 183 ? -3.302 0.924 22.611 1.00 90.56 183 SER A O 1
ATOM 1472 N N . TRP A 1 184 ? -4.215 0.370 20.632 1.00 91.56 184 TRP A N 1
ATOM 1473 C CA . TRP A 1 184 ? -5.605 0.315 21.099 1.00 91.56 184 TRP A CA 1
ATOM 1474 C C . TRP A 1 184 ? -6.073 -1.059 21.573 1.00 91.56 184 TRP A C 1
ATOM 1476 O O . TRP A 1 184 ? -7.130 -1.155 22.194 1.00 91.56 184 TRP A O 1
ATOM 1486 N N . ILE A 1 185 ? -5.299 -2.126 21.355 1.00 93.69 185 ILE A N 1
ATOM 1487 C CA . ILE A 1 185 ? -5.715 -3.483 21.744 1.00 93.69 185 ILE A CA 1
ATOM 1488 C C . ILE A 1 185 ? -6.047 -3.581 23.239 1.00 93.69 185 ILE A C 1
ATOM 1490 O O . ILE A 1 185 ? -7.034 -4.211 23.626 1.00 93.69 185 ILE A O 1
ATOM 1494 N N . PHE A 1 186 ? -5.251 -2.920 24.083 1.00 92.94 186 PHE A N 1
ATOM 1495 C CA . PHE A 1 186 ? -5.435 -2.934 25.528 1.00 92.94 186 PHE A CA 1
ATOM 1496 C C . PHE A 1 186 ? -6.721 -2.212 25.931 1.00 92.94 186 PHE A C 1
ATOM 1498 O O . PHE A 1 186 ? -7.502 -2.736 26.724 1.00 92.94 186 PHE A O 1
ATOM 1505 N N . THR A 1 187 ? -6.979 -1.037 25.358 1.00 94.00 187 THR A N 1
ATOM 1506 C CA . THR A 1 187 ? -8.161 -0.247 25.709 1.00 94.00 187 THR A CA 1
ATOM 1507 C C . THR A 1 187 ? -9.446 -0.834 25.156 1.00 94.00 187 THR A C 1
ATOM 1509 O O . THR A 1 187 ? -10.443 -0.842 25.870 1.00 94.00 187 THR A O 1
ATOM 1512 N N . VAL A 1 188 ? -9.424 -1.415 23.953 1.00 94.56 188 VAL A N 1
ATOM 1513 C CA . VAL A 1 188 ? -10.539 -2.219 23.426 1.00 94.56 188 VAL A CA 1
ATOM 1514 C C . VAL A 1 188 ? -10.848 -3.381 24.372 1.00 94.56 188 VAL A C 1
ATOM 1516 O O . VAL A 1 188 ? -11.996 -3.572 24.771 1.00 94.56 188 VAL A O 1
ATOM 1519 N N . SER A 1 189 ? -9.820 -4.121 24.798 1.00 95.31 189 SER A N 1
ATOM 1520 C CA . SER A 1 189 ? -9.985 -5.272 25.695 1.00 95.31 189 SER A CA 1
ATOM 1521 C C . SER A 1 189 ? -10.563 -4.875 27.053 1.00 95.31 189 SER A C 1
ATOM 1523 O O . SER A 1 189 ? -11.438 -5.567 27.574 1.00 95.31 189 SER A O 1
ATOM 1525 N N . MET A 1 190 ? -10.100 -3.758 27.622 1.00 95.06 190 MET A N 1
ATOM 1526 C CA . MET A 1 190 ? -10.581 -3.268 28.914 1.00 95.06 190 MET A CA 1
ATOM 1527 C C . MET A 1 190 ? -12.010 -2.718 28.825 1.00 95.06 190 MET A C 1
ATOM 1529 O O . MET A 1 190 ? -12.843 -3.087 29.644 1.00 95.06 190 MET A O 1
ATOM 1533 N N . ASN A 1 191 ? -12.341 -1.943 27.786 1.00 94.50 191 ASN A N 1
ATOM 1534 C CA . ASN A 1 191 ? -13.705 -1.446 27.579 1.00 94.50 191 ASN A CA 1
ATOM 1535 C C . ASN A 1 191 ? -14.712 -2.602 27.449 1.00 94.50 191 ASN A C 1
ATOM 1537 O O . ASN A 1 191 ? -15.760 -2.590 28.090 1.00 94.50 191 ASN A O 1
ATOM 1541 N N . VAL A 1 192 ? -14.387 -3.642 26.668 1.00 96.12 192 VAL A N 1
ATOM 1542 C CA . VAL A 1 192 ? -15.253 -4.828 26.553 1.00 96.12 192 VAL A CA 1
ATOM 1543 C C . VAL A 1 192 ? -15.348 -5.576 27.884 1.00 96.12 192 VAL A C 1
ATOM 1545 O O . VAL A 1 192 ? -16.438 -6.005 28.268 1.00 96.12 192 VAL A O 1
ATOM 1548 N N . LYS A 1 193 ? -14.233 -5.720 28.610 1.00 96.00 193 LYS A N 1
ATOM 1549 C CA . LYS A 1 193 ? -14.222 -6.343 29.937 1.00 96.00 193 LYS A CA 1
ATOM 1550 C C . LYS A 1 193 ? -15.165 -5.630 30.894 1.00 96.00 193 LYS A C 1
ATOM 1552 O O . LYS A 1 193 ? -15.926 -6.312 31.571 1.00 96.00 193 LYS A O 1
ATOM 1557 N N . ASP A 1 194 ? -15.117 -4.306 30.955 1.00 94.44 194 ASP A N 1
ATOM 1558 C CA . ASP A 1 194 ? -15.897 -3.526 31.913 1.00 94.44 194 ASP A CA 1
ATOM 1559 C C . ASP A 1 194 ? -17.402 -3.632 31.633 1.00 94.44 194 ASP A C 1
ATOM 1561 O O . ASP A 1 194 ? -18.185 -3.879 32.553 1.00 94.44 194 ASP A O 1
ATOM 1565 N N . ILE A 1 195 ? -17.799 -3.600 30.357 1.00 94.06 195 ILE A N 1
ATOM 1566 C CA . ILE A 1 195 ? -19.194 -3.811 29.937 1.00 94.06 195 ILE A CA 1
ATOM 1567 C C . ILE A 1 195 ? -19.666 -5.228 30.294 1.00 94.06 195 ILE A C 1
ATOM 1569 O O . ILE A 1 195 ? -20.759 -5.422 30.833 1.00 94.06 195 ILE A O 1
ATOM 1573 N N . VAL A 1 196 ? -18.843 -6.248 30.025 1.00 95.75 196 VAL A N 1
ATOM 1574 C CA . VAL A 1 196 ? -19.200 -7.641 30.338 1.00 95.75 196 VAL A CA 1
ATOM 1575 C C . VAL A 1 196 ? -19.163 -7.906 31.843 1.00 95.75 196 VAL A C 1
ATOM 1577 O O . VAL A 1 196 ? -19.948 -8.710 32.332 1.00 95.75 196 VAL A O 1
ATOM 1580 N N . HIS A 1 197 ? -18.310 -7.219 32.599 1.00 95.38 197 HIS A N 1
ATOM 1581 C CA . HIS A 1 197 ? -18.271 -7.289 34.061 1.00 95.38 197 HIS A CA 1
ATOM 1582 C C . HIS A 1 197 ? -19.545 -6.736 34.684 1.00 95.38 197 HIS A C 1
ATOM 1584 O O . HIS A 1 197 ? -20.097 -7.325 35.615 1.00 95.38 197 HIS A O 1
ATOM 1590 N N . GLU A 1 198 ? -20.053 -5.636 34.134 1.00 92.69 198 GLU A N 1
ATOM 1591 C CA . GLU A 1 198 ? -21.338 -5.091 34.544 1.00 92.69 198 GLU A CA 1
ATOM 1592 C C . GLU A 1 198 ? -22.496 -6.048 34.217 1.00 92.69 198 GLU A C 1
ATOM 1594 O O . GLU A 1 198 ? -23.361 -6.302 35.064 1.00 92.69 198 GLU A O 1
ATOM 1599 N N . LYS A 1 199 ? -22.465 -6.641 33.016 1.00 91.69 199 LYS A N 1
ATOM 1600 C CA . LYS A 1 199 ? -23.406 -7.681 32.573 1.00 91.69 199 LYS A CA 1
ATOM 1601 C C . LYS A 1 199 ? -23.354 -8.922 33.473 1.00 91.69 199 LYS A C 1
ATOM 1603 O O . LYS A 1 199 ? -24.400 -9.435 33.857 1.00 91.69 199 LYS A O 1
ATOM 1608 N N . GLU A 1 200 ? -22.163 -9.381 33.855 1.00 94.31 200 GLU A N 1
ATOM 1609 C CA . GLU A 1 200 ? -21.947 -10.559 34.708 1.00 94.31 200 GLU A CA 1
ATOM 1610 C C . GLU A 1 200 ? -22.543 -10.364 36.109 1.00 94.31 200 GLU A C 1
ATOM 1612 O O . GLU A 1 200 ? -23.152 -11.282 36.660 1.00 94.31 200 GLU A O 1
ATOM 1617 N N . LYS A 1 201 ? -22.439 -9.150 36.662 1.00 93.38 201 LYS A N 1
ATOM 1618 C CA . LYS A 1 201 ? -23.031 -8.782 37.958 1.00 93.38 201 LYS A CA 1
ATOM 1619 C C . LYS A 1 201 ? -24.505 -8.377 37.886 1.00 93.38 201 LYS A C 1
ATOM 1621 O O . LYS A 1 201 ? -25.094 -8.101 38.928 1.00 93.38 201 LYS A O 1
ATOM 1626 N N . ARG A 1 202 ? -25.093 -8.318 36.685 1.00 90.50 202 ARG A N 1
ATOM 1627 C CA . ARG A 1 202 ? -26.467 -7.844 36.432 1.00 90.50 202 ARG A CA 1
ATOM 1628 C C . ARG A 1 202 ? -26.745 -6.437 36.979 1.00 90.50 202 ARG A C 1
ATOM 1630 O O . ARG A 1 202 ? -27.883 -6.107 37.308 1.00 90.50 202 ARG A O 1
ATOM 1637 N N . LEU A 1 203 ? -25.725 -5.578 37.046 1.00 89.00 203 LEU A N 1
ATOM 1638 C CA . LEU A 1 203 ? -25.885 -4.210 37.563 1.00 89.00 203 LEU A CA 1
ATOM 1639 C C . LEU A 1 203 ? -26.821 -3.379 36.674 1.00 89.00 203 LEU A C 1
ATOM 1641 O O . LEU A 1 203 ? -27.635 -2.617 37.189 1.00 89.00 203 LEU A O 1
ATOM 1645 N N . LYS A 1 204 ? -26.806 -3.625 35.360 1.00 87.69 204 LYS A N 1
ATOM 1646 C CA . LYS A 1 204 ? -27.754 -3.021 34.417 1.00 87.69 204 LYS A CA 1
ATOM 1647 C C . LYS A 1 204 ? -29.221 -3.310 34.771 1.00 87.69 204 LYS A C 1
ATOM 1649 O O . LYS A 1 204 ? -30.052 -2.408 34.715 1.00 87.69 204 LYS A O 1
ATOM 1654 N N . GLU A 1 205 ? -29.551 -4.546 35.155 1.00 88.75 205 GLU A N 1
ATOM 1655 C CA . GLU A 1 205 ? -30.921 -4.922 35.547 1.00 88.75 205 GLU A CA 1
ATOM 1656 C C . GLU A 1 205 ? -31.337 -4.205 36.836 1.00 88.75 205 GLU A C 1
ATOM 1658 O O . GLU A 1 205 ? -32.457 -3.707 36.939 1.00 88.75 205 GLU A O 1
ATOM 1663 N N . ILE A 1 206 ? -30.408 -4.075 37.788 1.00 92.06 206 ILE A N 1
ATOM 1664 C CA . ILE A 1 206 ? -30.623 -3.339 39.039 1.00 92.06 206 ILE A CA 1
ATOM 1665 C C . ILE A 1 206 ? -30.892 -1.853 38.756 1.00 92.06 206 ILE A C 1
ATOM 1667 O O . ILE A 1 206 ? -31.842 -1.290 39.297 1.00 92.06 206 ILE A O 1
ATOM 1671 N N . MET A 1 207 ? -30.120 -1.220 37.869 1.00 89.44 207 MET A N 1
ATOM 1672 C CA . MET A 1 207 ? -30.322 0.186 37.487 1.00 89.44 207 MET A CA 1
ATOM 1673 C C . MET A 1 207 ? -31.657 0.406 36.764 1.00 89.44 207 MET A C 1
ATOM 1675 O O . MET A 1 207 ? -32.308 1.433 36.966 1.00 89.44 207 MET A O 1
ATOM 1679 N N . ARG A 1 208 ? -32.111 -0.578 35.980 1.00 90.31 208 ARG A N 1
ATOM 1680 C CA . ARG A 1 208 ? -33.436 -0.553 35.352 1.00 90.31 208 ARG A CA 1
ATOM 1681 C C . ARG A 1 208 ? -34.565 -0.637 36.385 1.00 90.31 208 ARG A C 1
ATOM 1683 O O . ARG A 1 208 ? -35.558 0.071 36.248 1.00 90.31 208 ARG A O 1
ATOM 1690 N N . ILE A 1 209 ? -34.402 -1.433 37.446 1.00 92.75 209 ILE A N 1
ATOM 1691 C CA . ILE A 1 209 ? -35.355 -1.489 38.573 1.00 92.75 209 ILE A CA 1
ATOM 1692 C C . ILE A 1 209 ? -35.384 -0.156 39.342 1.00 92.75 209 ILE A C 1
ATOM 1694 O O . ILE A 1 209 ? -36.447 0.265 39.790 1.00 92.75 209 ILE A O 1
ATOM 1698 N N . MET A 1 210 ? -34.251 0.548 39.441 1.00 92.50 210 MET A N 1
ATOM 1699 C CA . MET A 1 210 ? -34.164 1.891 40.041 1.00 92.50 210 MET A CA 1
ATOM 1700 C C . MET A 1 210 ? -34.797 3.004 39.180 1.00 92.50 210 MET A C 1
ATOM 1702 O O . MET A 1 210 ? -34.801 4.161 39.595 1.00 92.50 210 MET A O 1
ATOM 1706 N N . GLY A 1 211 ? -35.344 2.678 38.003 1.00 91.31 211 GLY A N 1
ATOM 1707 C CA . GLY A 1 211 ? -36.056 3.620 37.135 1.00 91.31 211 GLY A CA 1
ATOM 1708 C C . GLY A 1 211 ? -35.205 4.265 36.037 1.00 91.31 211 GLY A C 1
ATOM 1709 O O . GLY A 1 211 ? -35.673 5.195 35.382 1.00 91.31 211 GLY A O 1
ATOM 1710 N N . LEU A 1 212 ? -33.973 3.794 35.802 1.00 92.44 212 LEU A N 1
ATOM 1711 C CA . LEU A 1 212 ? -33.142 4.294 34.705 1.00 92.44 212 LEU A CA 1
ATOM 1712 C C . LEU A 1 212 ? -33.537 3.654 33.366 1.00 92.44 212 LEU A C 1
ATOM 1714 O O . LEU A 1 212 ? -33.704 2.439 33.265 1.00 92.44 212 LEU A O 1
ATOM 1718 N N . ASN A 1 213 ? -33.634 4.472 32.316 1.00 91.38 213 ASN A N 1
ATOM 1719 C CA . ASN A 1 213 ? -33.918 3.993 30.964 1.00 91.38 213 ASN A CA 1
ATOM 1720 C C . ASN A 1 213 ? -32.677 3.344 30.313 1.00 91.38 213 ASN A C 1
ATOM 1722 O O . ASN A 1 213 ? -31.560 3.853 30.440 1.00 91.38 213 ASN A O 1
ATOM 1726 N N . ASP A 1 214 ? -32.882 2.273 29.541 1.00 88.19 214 ASP A N 1
ATOM 1727 C CA . ASP A 1 214 ? -31.815 1.497 28.890 1.00 88.19 214 ASP A CA 1
ATOM 1728 C C . ASP A 1 214 ? -30.959 2.356 27.939 1.00 88.19 214 ASP A C 1
ATOM 1730 O O . ASP A 1 214 ? -29.747 2.159 27.839 1.00 88.19 214 ASP A O 1
ATOM 1734 N N . SER A 1 215 ? -31.562 3.344 27.267 1.00 89.69 215 SER A N 1
ATOM 1735 C CA . SER A 1 215 ? -30.854 4.254 26.355 1.00 89.69 215 SER A CA 1
ATOM 1736 C C . SER A 1 215 ? -29.809 5.120 27.065 1.00 89.69 215 SER A C 1
ATOM 1738 O O . SER A 1 215 ? -28.737 5.354 26.513 1.00 89.69 215 SER A O 1
ATOM 1740 N N . VAL A 1 216 ? -30.084 5.567 28.298 1.00 90.81 216 VAL A N 1
ATOM 1741 C CA . VAL A 1 216 ? -29.151 6.412 29.071 1.00 90.81 216 VAL A CA 1
ATOM 1742 C C . VAL A 1 216 ? -27.905 5.619 29.449 1.00 90.81 216 VAL A C 1
ATOM 1744 O O . VAL A 1 216 ? -26.790 6.140 29.408 1.00 90.81 216 VAL A O 1
ATOM 1747 N N . HIS A 1 217 ? -28.090 4.340 29.769 1.00 88.50 217 HIS A N 1
ATOM 1748 C CA . HIS A 1 217 ? -27.002 3.438 30.109 1.00 88.50 217 HIS A CA 1
ATOM 1749 C C . HIS A 1 217 ? -26.033 3.239 28.933 1.00 88.50 217 HIS A C 1
ATOM 1751 O O . HIS A 1 217 ? -24.830 3.460 29.078 1.00 88.50 217 HIS A O 1
ATOM 1757 N N . TRP A 1 218 ? -26.553 2.909 27.745 1.00 88.62 218 TRP A N 1
ATOM 1758 C CA . TRP A 1 218 ? -25.729 2.775 26.538 1.00 88.62 218 TRP A CA 1
ATOM 1759 C C . TRP A 1 218 ? -25.044 4.085 26.147 1.00 88.62 218 TRP A C 1
ATOM 1761 O O . TRP A 1 218 ? -23.875 4.079 25.770 1.00 88.62 218 TRP A O 1
ATOM 1771 N N . PHE A 1 219 ? -25.737 5.214 26.295 1.00 91.50 219 PHE A N 1
ATOM 1772 C CA . PHE A 1 219 ? -25.169 6.529 26.010 1.00 91.50 219 PHE A CA 1
ATOM 1773 C C . PHE A 1 219 ? -24.038 6.903 26.980 1.00 91.50 219 PHE A C 1
ATOM 1775 O O . PHE A 1 219 ? -23.029 7.468 26.567 1.00 91.50 219 PHE A O 1
ATOM 1782 N N . THR A 1 220 ? -24.159 6.527 28.255 1.00 91.88 220 THR A N 1
ATOM 1783 C CA . THR A 1 220 ? -23.113 6.755 29.264 1.00 91.88 220 THR A CA 1
ATOM 1784 C C . THR A 1 220 ? -21.864 5.938 28.947 1.00 91.88 220 THR A C 1
ATOM 1786 O O . THR A 1 220 ? -20.764 6.492 28.933 1.00 91.88 220 THR A O 1
ATOM 1789 N N . TRP A 1 221 ? -22.026 4.653 28.613 1.00 91.94 221 TRP A N 1
ATOM 1790 C CA . TRP A 1 221 ? -20.915 3.817 28.151 1.00 91.94 221 TRP A CA 1
ATOM 1791 C C . TRP A 1 221 ? -20.269 4.372 26.884 1.00 91.94 221 TRP A C 1
ATOM 1793 O O . TRP A 1 221 ? -19.047 4.454 26.807 1.00 91.94 221 TRP A O 1
ATOM 1803 N N . PHE A 1 222 ? -21.073 4.819 25.918 1.00 93.44 222 PHE A N 1
ATOM 1804 C CA . PHE A 1 222 ? -20.564 5.414 24.687 1.00 93.44 222 PHE A CA 1
ATOM 1805 C C . PHE A 1 222 ? -19.728 6.667 24.961 1.00 93.44 222 PHE A C 1
ATOM 1807 O O . PHE A 1 222 ? -18.608 6.759 24.466 1.00 93.44 222 PHE A O 1
ATOM 1814 N N . ILE A 1 223 ? -20.211 7.600 25.791 1.00 93.62 223 ILE A N 1
ATOM 1815 C CA . ILE A 1 223 ? -19.455 8.808 26.158 1.00 93.62 223 ILE A CA 1
ATOM 1816 C C . ILE A 1 223 ? -18.158 8.443 26.878 1.00 93.62 223 ILE A C 1
ATOM 1818 O O . ILE A 1 223 ? -17.104 8.980 26.539 1.00 93.62 223 ILE A O 1
ATOM 1822 N N . LEU A 1 224 ? -18.218 7.535 27.855 1.00 93.06 224 LEU A N 1
ATOM 1823 C CA . LEU A 1 224 ? -17.058 7.170 28.663 1.00 93.06 224 LEU A CA 1
ATOM 1824 C C . LEU A 1 224 ? -15.981 6.480 27.814 1.00 93.06 224 LEU A C 1
ATOM 1826 O O . LEU A 1 224 ? -14.815 6.869 27.876 1.00 93.06 224 LEU A O 1
ATOM 1830 N N . CYS A 1 225 ? -16.369 5.530 26.958 1.00 93.31 225 CYS A N 1
ATOM 1831 C CA . CYS A 1 225 ? -15.455 4.881 26.017 1.00 93.31 225 CYS A CA 1
ATOM 1832 C C . CYS A 1 225 ? -14.919 5.857 24.958 1.00 93.31 225 CYS A C 1
ATOM 1834 O O . CYS A 1 225 ? -13.745 5.784 24.598 1.00 93.31 225 CYS A O 1
ATOM 1836 N N . THR A 1 226 ? -15.743 6.796 24.483 1.00 91.56 226 THR A N 1
ATOM 1837 C CA . THR A 1 226 ? -15.309 7.831 23.532 1.00 91.56 226 THR A CA 1
ATOM 1838 C C . THR A 1 226 ? -14.268 8.740 24.171 1.00 91.56 226 THR A C 1
ATOM 1840 O O . THR A 1 226 ? -13.219 8.978 23.581 1.00 91.56 226 THR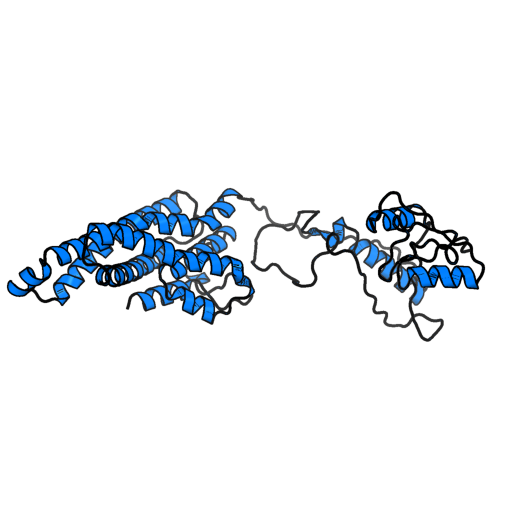 A O 1
ATOM 1843 N N . ALA A 1 227 ? -14.495 9.200 25.402 1.00 92.62 227 ALA A N 1
ATOM 1844 C CA . ALA A 1 227 ? -13.563 10.071 26.106 1.00 92.62 227 ALA A CA 1
ATOM 1845 C C . ALA A 1 227 ? -12.194 9.404 26.333 1.00 92.62 227 ALA A C 1
ATOM 1847 O O . ALA A 1 227 ? -11.160 10.024 26.073 1.00 92.62 227 ALA A O 1
ATOM 1848 N N . THR A 1 228 ? -12.166 8.137 26.766 1.00 91.50 228 THR A N 1
ATOM 1849 C CA . THR A 1 228 ? -10.903 7.410 26.995 1.00 91.50 228 THR A CA 1
ATOM 1850 C C . THR A 1 228 ? -10.143 7.153 25.692 1.00 91.50 228 THR A C 1
ATOM 1852 O O . THR A 1 228 ? -8.928 7.354 25.639 1.00 91.50 228 THR A O 1
ATOM 1855 N N . MET A 1 229 ? -10.844 6.777 24.619 1.00 91.12 229 MET A N 1
ATOM 1856 C CA . MET A 1 229 ? -10.231 6.524 23.312 1.00 91.12 229 MET A CA 1
ATOM 1857 C C . MET A 1 229 ? -9.743 7.803 22.622 1.00 91.12 229 MET A C 1
ATOM 1859 O O . MET A 1 229 ? -8.658 7.798 22.036 1.00 91.12 229 MET A O 1
ATOM 1863 N N . LEU A 1 230 ? -10.489 8.908 22.727 1.00 92.75 230 LEU A N 1
ATOM 1864 C CA . LEU A 1 230 ? -10.090 10.207 22.176 1.00 92.75 230 LEU A CA 1
ATOM 1865 C C . LEU A 1 230 ? -8.848 10.770 22.859 1.00 92.75 230 LEU A C 1
ATOM 1867 O O . LEU A 1 230 ? -7.995 11.344 22.184 1.00 92.75 230 LEU A O 1
ATOM 1871 N N . LEU A 1 231 ? -8.715 10.583 24.174 1.00 92.31 231 LEU A N 1
ATOM 1872 C CA . LEU A 1 231 ? -7.518 10.991 24.905 1.00 92.31 231 LEU A CA 1
ATOM 1873 C C . LEU A 1 231 ? -6.278 10.283 24.340 1.00 92.31 231 LEU A C 1
ATOM 1875 O O . LEU A 1 231 ? -5.279 10.931 24.033 1.00 92.31 231 LEU A O 1
ATOM 1879 N N . ILE A 1 232 ? -6.361 8.968 24.123 1.00 92.56 232 ILE A N 1
ATOM 1880 C CA . ILE A 1 232 ? -5.266 8.181 23.537 1.00 92.56 232 ILE A CA 1
ATOM 1881 C C . ILE A 1 232 ? -4.993 8.613 22.094 1.00 92.56 232 ILE A C 1
ATOM 1883 O O . ILE A 1 232 ? -3.837 8.810 21.723 1.00 92.56 232 ILE A O 1
ATOM 1887 N N . ALA A 1 233 ? -6.042 8.820 21.294 1.00 92.94 233 ALA A N 1
ATOM 1888 C CA . ALA A 1 233 ? -5.915 9.307 19.924 1.00 92.94 233 ALA A CA 1
ATOM 1889 C C . ALA A 1 233 ? -5.208 10.666 19.858 1.00 92.94 233 ALA A C 1
ATOM 1891 O O . ALA A 1 233 ? -4.312 10.854 19.038 1.00 92.94 233 ALA A O 1
ATOM 1892 N N . PHE A 1 234 ? -5.552 11.594 20.751 1.00 92.94 234 PHE A N 1
ATOM 1893 C CA . PHE A 1 234 ? -4.923 12.907 20.821 1.00 92.94 234 PHE A CA 1
ATOM 1894 C C . PHE A 1 234 ? -3.419 12.807 21.111 1.00 92.94 234 PHE A C 1
ATOM 1896 O O . PHE A 1 234 ? -2.616 13.404 20.389 1.00 92.94 234 PHE A O 1
ATOM 1903 N N . PHE A 1 235 ? -3.019 12.002 22.103 1.00 92.50 235 PHE A N 1
ATOM 1904 C CA . PHE A 1 235 ? -1.599 11.771 22.394 1.00 92.50 235 PHE A CA 1
ATOM 1905 C C . PHE A 1 235 ? -0.866 11.081 21.240 1.00 92.50 235 PHE A C 1
ATOM 1907 O O . PHE A 1 235 ? 0.275 11.438 20.945 1.00 92.50 235 PHE A O 1
ATOM 1914 N N . LEU A 1 236 ? -1.511 10.140 20.549 1.00 91.50 236 LEU A N 1
ATOM 1915 C CA . LEU A 1 236 ? -0.928 9.479 19.383 1.00 91.50 236 LEU A CA 1
ATOM 1916 C C . LEU A 1 236 ? -0.710 10.450 18.220 1.00 91.50 236 LEU A C 1
ATOM 1918 O O . LEU A 1 236 ? 0.365 10.445 17.628 1.00 91.50 236 LEU A O 1
ATOM 1922 N N . ILE A 1 237 ? -1.674 11.322 17.913 1.00 92.31 237 ILE A N 1
ATOM 1923 C CA . ILE A 1 237 ? -1.505 12.344 16.866 1.00 92.31 237 ILE A CA 1
ATOM 1924 C C . ILE A 1 237 ? -0.367 13.297 17.237 1.00 92.31 237 ILE A C 1
ATOM 1926 O O . ILE A 1 237 ? 0.455 13.639 16.384 1.00 92.31 237 ILE A O 1
ATOM 1930 N N . LEU A 1 238 ? -0.291 13.703 18.508 1.00 92.06 238 LEU A N 1
ATOM 1931 C CA . LEU A 1 238 ? 0.788 14.546 19.014 1.00 92.06 238 LEU A CA 1
ATOM 1932 C C . LEU A 1 238 ? 2.145 13.861 18.795 1.00 92.06 238 LEU A C 1
ATOM 1934 O O . LEU A 1 238 ? 3.046 14.461 18.209 1.00 92.06 238 LEU A O 1
ATOM 1938 N N . LEU A 1 239 ? 2.270 12.585 19.161 1.00 91.69 239 LEU A N 1
ATOM 1939 C CA . LEU A 1 239 ? 3.483 11.797 18.937 1.00 91.69 239 LEU A CA 1
ATOM 1940 C C . LEU A 1 239 ? 3.823 11.692 17.444 1.00 91.69 239 LEU A C 1
ATOM 1942 O O . LEU A 1 239 ? 4.961 11.953 17.065 1.00 91.69 239 LEU A O 1
ATOM 1946 N N . LEU A 1 240 ? 2.855 11.383 16.577 1.00 89.75 240 LEU A N 1
ATOM 1947 C CA . LEU A 1 240 ? 3.078 11.267 15.131 1.00 89.75 240 LEU A CA 1
ATOM 1948 C C . LEU A 1 240 ? 3.513 12.591 14.486 1.00 89.75 240 LEU A C 1
ATOM 1950 O O . LEU A 1 240 ? 4.313 12.578 13.543 1.00 89.75 240 LEU A O 1
ATOM 1954 N N . LYS A 1 241 ? 3.001 13.727 14.980 1.00 90.06 241 LYS A N 1
ATOM 1955 C CA . LYS A 1 241 ? 3.310 15.056 14.441 1.00 90.06 241 LYS A CA 1
ATOM 1956 C C . LYS A 1 241 ? 4.650 15.584 14.949 1.00 90.06 241 LYS A C 1
ATOM 1958 O O . LYS A 1 241 ? 5.488 15.989 14.146 1.00 90.06 241 LYS A O 1
ATOM 1963 N N . PHE A 1 242 ? 4.885 15.543 16.261 1.00 90.06 242 PHE A N 1
ATOM 1964 C CA . PHE A 1 242 ? 6.144 16.003 16.862 1.00 90.06 242 PHE A CA 1
ATOM 1965 C C . PHE A 1 242 ? 7.302 15.030 16.627 1.00 90.06 242 PHE A C 1
ATOM 1967 O O . PHE A 1 242 ? 8.444 15.462 16.483 1.00 90.06 242 PHE A O 1
ATOM 1974 N N . GLY A 1 243 ? 7.009 13.736 16.492 1.00 85.56 243 GLY A N 1
ATOM 1975 C CA . GLY A 1 243 ? 7.963 12.705 16.086 1.00 85.56 243 GLY A CA 1
ATOM 1976 C C . GLY A 1 243 ? 8.382 12.785 14.615 1.00 85.56 243 GLY A C 1
ATOM 1977 O O . GLY A 1 243 ? 9.159 11.946 14.174 1.00 85.56 243 GLY A O 1
ATOM 1978 N N . LYS A 1 244 ? 7.880 13.773 13.854 1.00 85.25 244 LYS A N 1
ATOM 1979 C CA . LYS A 1 244 ? 8.176 14.002 12.427 1.00 85.25 244 LYS A CA 1
ATOM 1980 C C . LYS A 1 244 ? 7.891 12.796 11.522 1.00 85.25 244 LYS A C 1
ATOM 1982 O O . LYS A 1 244 ? 8.445 12.701 10.434 1.00 85.25 244 LYS A O 1
ATOM 1987 N N . ILE A 1 245 ? 7.003 11.897 11.951 1.00 86.31 245 ILE A N 1
ATOM 1988 C CA . ILE A 1 245 ? 6.553 10.760 11.137 1.00 86.31 245 ILE A CA 1
ATOM 1989 C C . ILE A 1 245 ? 5.517 11.235 10.113 1.00 86.31 245 ILE A C 1
ATOM 1991 O O . ILE A 1 245 ? 5.538 10.793 8.975 1.00 86.31 245 ILE A O 1
ATOM 1995 N N . THR A 1 246 ? 4.627 12.149 10.515 1.00 84.75 246 THR A N 1
ATOM 1996 C CA . THR A 1 246 ? 3.614 12.788 9.649 1.00 84.75 246 THR A CA 1
ATOM 1997 C C . THR A 1 246 ? 3.873 14.294 9.554 1.00 84.75 246 THR A C 1
ATOM 1999 O O . THR A 1 246 ? 3.091 15.143 9.996 1.00 84.75 246 THR A O 1
ATOM 2002 N N . GLN A 1 247 ? 5.051 14.646 9.047 1.00 86.00 247 GLN A N 1
ATOM 2003 C CA . GLN A 1 247 ? 5.513 16.023 8.952 1.00 86.00 247 GLN A CA 1
ATOM 2004 C C . GLN A 1 247 ? 4.628 16.869 8.022 1.00 86.00 247 GLN A C 1
ATOM 2006 O O . GLN A 1 247 ? 4.214 17.961 8.422 1.00 86.00 247 GLN A O 1
ATOM 2011 N N . PHE A 1 248 ? 4.300 16.372 6.832 1.00 88.81 248 PHE A N 1
ATOM 2012 C CA . PHE A 1 248 ? 3.599 17.107 5.776 1.00 88.81 248 PHE A CA 1
ATOM 2013 C C . PHE A 1 248 ? 2.076 17.057 5.928 1.00 88.81 248 PHE A C 1
ATOM 2015 O O . PHE A 1 248 ? 1.379 18.018 5.601 1.00 88.81 248 PHE A O 1
ATOM 2022 N N . SER A 1 249 ? 1.547 15.970 6.492 1.00 92.38 249 SER A N 1
ATOM 2023 C CA . SER A 1 249 ? 0.105 15.793 6.683 1.00 92.38 249 SER A CA 1
ATOM 2024 C C . SER A 1 249 ? -0.504 16.808 7.666 1.00 92.38 249 SER A C 1
ATOM 2026 O O . SER A 1 249 ? 0.069 17.142 8.710 1.00 92.38 249 SER A O 1
ATOM 2028 N N . SER A 1 250 ? -1.695 17.316 7.345 1.00 93.56 250 SER A N 1
ATOM 2029 C CA . SER A 1 250 ? -2.388 18.331 8.145 1.00 93.56 250 SER A CA 1
ATOM 2030 C C . SER A 1 250 ? -2.974 17.754 9.442 1.00 93.56 250 SER A C 1
ATOM 2032 O O . SER A 1 250 ? -3.610 16.701 9.447 1.00 93.56 250 SER A O 1
ATOM 2034 N N . PHE A 1 251 ? -2.799 18.471 10.558 1.00 92.88 251 PHE A N 1
ATOM 2035 C CA . PHE A 1 251 ? -3.262 18.020 11.879 1.00 92.88 251 PHE A CA 1
ATOM 2036 C C . PHE A 1 251 ? -4.784 17.812 11.933 1.00 92.88 251 PHE A C 1
ATOM 2038 O O . PHE A 1 251 ? -5.262 16.841 12.509 1.00 92.88 251 PHE A O 1
ATOM 2045 N N . SER A 1 252 ? -5.546 18.700 11.288 1.00 93.38 252 SER A N 1
ATOM 2046 C CA . SER A 1 252 ? -7.011 18.646 11.269 1.00 93.38 252 SER A CA 1
ATOM 2047 C C . SER A 1 252 ? -7.552 17.401 10.554 1.00 93.38 252 SER A C 1
ATOM 2049 O O . SER A 1 252 ? -8.467 16.769 11.079 1.00 93.38 252 SER A O 1
ATOM 2051 N N . VAL A 1 253 ? -6.972 16.999 9.414 1.00 94.19 253 VAL A N 1
ATOM 2052 C CA . VAL A 1 253 ? -7.413 15.782 8.706 1.00 94.19 253 VAL A CA 1
ATOM 2053 C C . VAL A 1 253 ? -7.100 14.533 9.525 1.00 94.19 253 VAL A C 1
ATOM 2055 O O . VAL A 1 253 ? -7.953 13.655 9.644 1.00 94.19 253 VAL A O 1
ATOM 2058 N N . LEU A 1 254 ? -5.910 14.473 10.134 1.00 93.50 254 LEU A N 1
ATOM 2059 C CA . LEU A 1 254 ? -5.548 13.372 11.029 1.00 93.50 254 LEU A CA 1
ATOM 2060 C C . LEU A 1 254 ? -6.541 13.272 12.189 1.00 93.50 254 LEU A C 1
ATOM 2062 O O . LEU A 1 254 ? -7.063 12.194 12.451 1.00 93.50 254 LEU A O 1
ATOM 2066 N N . LEU A 1 255 ? -6.867 14.394 12.833 1.00 93.62 255 LEU A N 1
ATOM 2067 C CA . LEU A 1 255 ? -7.835 14.432 13.926 1.00 93.62 255 LEU A CA 1
ATOM 2068 C C . LEU A 1 255 ? -9.200 13.875 13.499 1.00 93.62 255 LEU A C 1
ATOM 2070 O O . LEU A 1 255 ? -9.728 13.004 14.182 1.00 93.62 255 LEU A O 1
ATOM 2074 N N . VAL A 1 256 ? -9.748 14.299 12.356 1.00 94.94 256 VAL A N 1
ATOM 2075 C CA . VAL A 1 256 ? -11.036 13.778 11.856 1.00 94.94 256 VAL A CA 1
ATOM 2076 C C . VAL A 1 256 ? -10.967 12.276 11.571 1.00 94.94 256 VAL A C 1
ATOM 2078 O O . VAL A 1 256 ? -11.875 11.536 11.950 1.00 94.94 256 VAL A O 1
ATOM 2081 N N . PHE A 1 257 ? -9.873 11.808 10.969 1.00 95.19 257 PHE A N 1
ATOM 2082 C CA . PHE A 1 257 ? -9.654 10.388 10.700 1.00 95.19 257 PHE A CA 1
ATOM 2083 C C . PHE A 1 257 ? -9.631 9.555 11.991 1.00 95.19 257 PHE A C 1
ATOM 2085 O O . PHE A 1 257 ? -10.373 8.580 12.110 1.00 95.19 257 PHE A O 1
ATOM 2092 N N . PHE A 1 258 ? -8.863 9.971 12.999 1.00 94.31 258 PHE A N 1
ATOM 2093 C CA . PHE A 1 258 ? -8.811 9.267 14.280 1.00 94.31 258 PHE A CA 1
ATOM 2094 C C . PHE A 1 258 ? -10.136 9.317 15.041 1.00 94.31 258 PHE A C 1
ATOM 2096 O O . PHE A 1 258 ? -10.534 8.303 15.604 1.00 94.31 258 PHE A O 1
ATOM 2103 N N . ILE A 1 259 ? -10.858 10.441 15.016 1.00 94.00 259 ILE A N 1
ATOM 2104 C CA . ILE A 1 259 ? -12.195 10.529 15.620 1.00 94.00 259 ILE A CA 1
ATOM 2105 C C . ILE A 1 259 ? -13.150 9.527 14.962 1.00 94.00 259 ILE A C 1
ATOM 2107 O O . ILE A 1 259 ? -13.809 8.759 15.665 1.00 94.00 259 ILE A O 1
ATOM 2111 N N . SER A 1 260 ? -13.191 9.477 13.625 1.00 94.44 260 SER A N 1
ATOM 2112 C CA . SER A 1 260 ? -14.047 8.519 12.910 1.00 94.44 260 SER A CA 1
ATOM 2113 C C . SER A 1 260 ? -13.718 7.067 13.274 1.00 94.44 260 SER A C 1
ATOM 2115 O O . SER A 1 260 ? -14.622 6.263 13.492 1.00 94.44 260 SER A O 1
ATOM 2117 N N . TYR A 1 261 ? -12.433 6.760 13.465 1.00 94.19 261 TYR A N 1
ATOM 2118 C CA . TYR A 1 261 ? -11.994 5.452 13.930 1.00 94.19 261 TYR A CA 1
ATOM 2119 C C . TYR A 1 261 ? -12.413 5.155 15.375 1.00 94.19 261 TYR A C 1
ATOM 2121 O O . TYR A 1 261 ? -12.863 4.048 15.669 1.00 94.19 261 TYR A O 1
ATOM 2129 N N . THR A 1 262 ? -12.317 6.128 16.289 1.00 93.44 262 THR A N 1
ATOM 2130 C CA . THR A 1 262 ? -12.771 5.926 17.675 1.00 93.44 262 THR A CA 1
ATOM 2131 C C . THR A 1 262 ? -14.261 5.603 17.742 1.00 93.44 262 THR A C 1
ATOM 2133 O O . THR A 1 262 ? -14.645 4.698 18.473 1.00 93.44 262 THR A O 1
ATOM 2136 N N . PHE A 1 263 ? -15.097 6.250 16.928 1.00 93.25 263 PHE A N 1
ATOM 2137 C CA . PHE A 1 263 ? -16.525 5.940 16.892 1.00 93.25 263 PHE A CA 1
ATOM 2138 C C . PHE A 1 263 ? -16.805 4.526 16.366 1.00 93.25 263 PHE A C 1
ATOM 2140 O O . PHE A 1 263 ? -17.518 3.768 17.023 1.00 93.25 263 PHE A O 1
ATOM 2147 N N . ALA A 1 264 ? -16.183 4.139 15.249 1.00 94.50 264 ALA A N 1
ATOM 2148 C CA . ALA A 1 264 ? -16.351 2.807 14.663 1.00 94.50 264 ALA A CA 1
ATOM 2149 C C . ALA A 1 264 ? -15.798 1.678 15.560 1.00 94.50 264 ALA A C 1
ATOM 2151 O O . ALA A 1 264 ? -16.351 0.585 15.647 1.00 94.50 264 ALA A O 1
ATOM 2152 N N . THR A 1 265 ? -14.704 1.924 16.283 1.00 93.56 265 THR A N 1
ATOM 2153 C CA . THR A 1 265 ? -14.150 0.920 17.209 1.00 93.56 265 THR A CA 1
ATOM 2154 C C . THR A 1 265 ? -15.006 0.741 18.460 1.00 93.56 265 THR A C 1
ATOM 2156 O O . THR A 1 265 ? -15.050 -0.359 19.008 1.00 93.56 265 THR A O 1
ATOM 2159 N N . ILE A 1 266 ? -15.726 1.770 18.914 1.00 93.56 266 ILE A N 1
ATOM 2160 C CA . ILE A 1 266 ? -16.638 1.658 20.063 1.00 93.56 266 ILE A CA 1
ATOM 2161 C C . ILE A 1 266 ? -17.872 0.832 19.706 1.00 93.56 266 ILE A C 1
ATOM 2163 O O . ILE A 1 266 ? -18.259 -0.043 20.483 1.00 93.56 266 ILE A O 1
ATOM 2167 N N . THR A 1 267 ? -18.459 1.046 18.526 1.00 92.75 267 THR A N 1
ATOM 2168 C CA . THR A 1 267 ? -19.594 0.235 18.054 1.00 92.75 267 THR A CA 1
ATOM 2169 C C . THR A 1 267 ? -19.179 -1.226 17.878 1.00 92.75 267 THR A C 1
ATOM 2171 O O . THR A 1 267 ? -19.877 -2.133 18.338 1.00 92.75 267 THR A O 1
ATOM 2174 N N . GLN A 1 268 ? -17.969 -1.465 17.367 1.00 93.31 268 GLN A N 1
ATOM 2175 C CA . GLN A 1 268 ? -17.353 -2.790 17.328 1.00 93.31 268 GLN A CA 1
ATOM 2176 C C . GLN A 1 268 ? -17.146 -3.393 18.733 1.00 93.31 268 GLN A C 1
ATOM 2178 O O . GLN A 1 268 ? -17.426 -4.575 18.938 1.00 93.31 268 GLN A O 1
ATOM 2183 N N . CYS A 1 269 ? -16.697 -2.616 19.727 1.00 93.81 269 CYS A N 1
ATOM 2184 C CA . CYS A 1 269 ? -16.569 -3.086 21.114 1.00 93.81 269 CYS A CA 1
ATOM 2185 C C . CYS A 1 269 ? -17.924 -3.520 21.686 1.00 93.81 269 CYS A C 1
ATOM 2187 O O . CYS A 1 269 ? -18.018 -4.573 22.321 1.00 93.81 269 CYS A O 1
ATOM 2189 N N . PHE A 1 270 ? -18.983 -2.745 21.440 1.00 93.38 270 PHE A N 1
ATOM 2190 C CA . PHE A 1 270 ? -20.335 -3.109 21.856 1.00 93.38 270 PHE A CA 1
ATOM 2191 C C . PHE A 1 270 ? -20.800 -4.403 21.196 1.00 93.38 270 PHE A C 1
ATOM 2193 O O . PHE A 1 270 ? -21.276 -5.290 21.907 1.00 93.38 270 PHE A O 1
ATOM 2200 N N . LEU A 1 271 ? -20.569 -4.570 19.892 1.00 93.75 271 LEU A N 1
ATOM 2201 C CA . LEU A 1 271 ? -20.874 -5.811 19.180 1.00 93.75 271 LEU A CA 1
ATOM 2202 C C . LEU A 1 271 ? -20.152 -7.019 19.805 1.00 93.75 271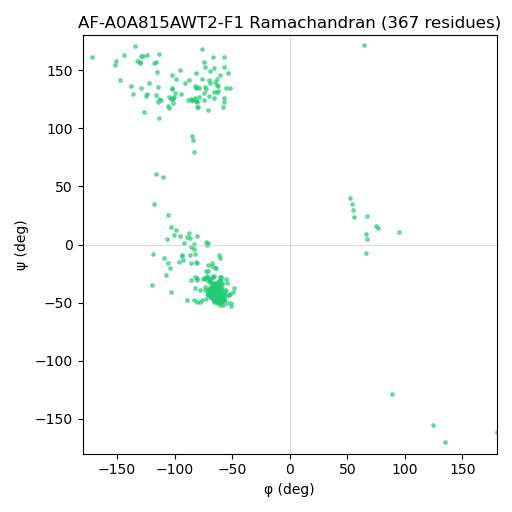 LEU A C 1
ATOM 2204 O O . LEU A 1 271 ? -20.779 -8.040 20.088 1.00 93.75 271 LEU A O 1
ATOM 2208 N N . ILE A 1 272 ? -18.851 -6.893 20.086 1.00 94.12 272 ILE A N 1
ATOM 2209 C CA . ILE A 1 272 ? -18.046 -7.963 20.697 1.00 94.12 272 ILE A CA 1
ATOM 2210 C C . ILE A 1 272 ? -18.531 -8.276 22.121 1.00 94.12 272 ILE A C 1
ATOM 2212 O O . ILE A 1 272 ? -18.605 -9.444 22.503 1.00 94.12 272 ILE A O 1
ATOM 2216 N N . SER A 1 273 ? -18.907 -7.260 22.906 1.00 94.50 273 SER A N 1
ATOM 2217 C CA . SER A 1 273 ? -19.365 -7.437 24.294 1.00 94.50 273 SER A CA 1
ATOM 2218 C C . SER A 1 273 ? -2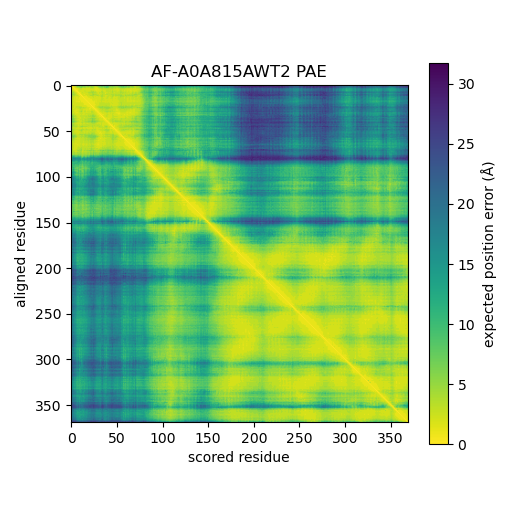0.615 -8.319 24.419 1.00 94.50 273 SER A C 1
ATOM 2220 O O . SER A 1 273 ? -20.790 -9.020 25.419 1.00 94.50 273 SER A O 1
ATOM 2222 N N . VAL A 1 274 ? -21.468 -8.353 23.387 1.00 93.38 274 VAL A N 1
ATOM 2223 C CA . VAL A 1 274 ? -22.690 -9.170 23.381 1.00 93.38 274 VAL A CA 1
ATOM 2224 C C . VAL A 1 274 ? -22.366 -10.667 23.386 1.00 93.38 274 VAL A C 1
ATOM 2226 O O . VAL A 1 274 ? -23.083 -11.432 24.036 1.00 93.38 274 VAL A O 1
ATOM 2229 N N . LEU A 1 275 ? -21.267 -11.077 22.742 1.00 94.19 275 LEU A N 1
ATOM 2230 C CA . LEU A 1 275 ? -20.871 -12.481 22.566 1.00 94.19 275 LEU A CA 1
ATOM 2231 C C . LEU A 1 275 ? -20.394 -13.156 23.860 1.00 94.19 275 LEU A C 1
ATOM 2233 O O . LEU A 1 275 ? -20.344 -14.384 23.933 1.00 94.19 275 LEU A O 1
ATOM 2237 N N . PHE A 1 276 ? -20.047 -12.377 24.887 1.00 94.44 276 PHE A N 1
ATOM 2238 C CA . PHE A 1 276 ? -19.443 -12.891 26.111 1.00 94.44 276 PHE A CA 1
ATOM 2239 C C . PHE A 1 276 ? -20.325 -12.689 27.346 1.00 94.44 276 PHE A C 1
ATOM 2241 O O . PHE A 1 276 ? -21.068 -11.715 27.472 1.00 94.44 276 PHE A O 1
ATOM 2248 N N . ASN A 1 277 ? -20.211 -13.627 28.291 1.00 94.00 277 ASN A N 1
ATOM 2249 C CA . ASN A 1 277 ? -20.935 -13.608 29.570 1.00 94.00 277 ASN A CA 1
ATOM 2250 C C . ASN A 1 277 ? -20.009 -13.543 30.800 1.00 94.00 277 ASN A C 1
ATOM 2252 O O . ASN A 1 277 ? -20.498 -13.405 31.915 1.00 94.00 277 ASN A O 1
ATOM 2256 N N . ARG A 1 278 ? -18.688 -13.677 30.614 1.00 95.81 278 ARG A N 1
ATOM 2257 C CA . ARG A 1 278 ? -17.672 -13.661 31.681 1.00 95.81 278 ARG A CA 1
ATOM 2258 C C . ARG A 1 278 ? -16.629 -12.593 31.382 1.00 95.81 278 ARG A C 1
ATOM 2260 O O . ARG A 1 278 ? -16.042 -12.624 30.300 1.00 95.81 278 ARG A O 1
ATOM 2267 N N . ALA A 1 279 ? -16.350 -11.705 32.334 1.00 95.00 279 ALA A N 1
ATOM 2268 C CA . ALA A 1 279 ? -15.518 -10.522 32.105 1.00 95.00 279 ALA A CA 1
ATOM 2269 C C . ALA A 1 279 ? -14.073 -10.850 31.693 1.00 95.00 279 ALA A C 1
ATOM 2271 O O . ALA A 1 279 ? -13.571 -10.339 30.696 1.00 95.00 279 ALA A O 1
ATOM 2272 N N . ASN A 1 280 ? -13.394 -11.739 32.426 1.00 94.31 280 ASN A N 1
ATOM 2273 C CA . ASN A 1 280 ? -11.988 -12.069 32.148 1.00 94.31 280 ASN A CA 1
ATOM 2274 C C . ASN A 1 280 ? -11.809 -12.796 30.805 1.00 94.31 280 ASN A C 1
ATOM 2276 O O . ASN A 1 280 ? -10.831 -12.556 30.103 1.00 94.31 280 ASN A O 1
ATOM 2280 N N . LEU A 1 281 ? -12.775 -13.639 30.426 1.00 95.38 281 LEU A N 1
ATOM 2281 C CA . LEU A 1 281 ? -12.773 -14.309 29.126 1.00 95.38 281 LEU A CA 1
ATOM 2282 C C . LEU A 1 281 ? -13.056 -13.312 27.994 1.00 95.38 281 LEU A C 1
ATOM 2284 O O . LEU A 1 281 ? -12.403 -13.378 26.956 1.00 95.38 281 LEU A O 1
ATOM 2288 N N . ALA A 1 282 ? -13.963 -12.356 28.216 1.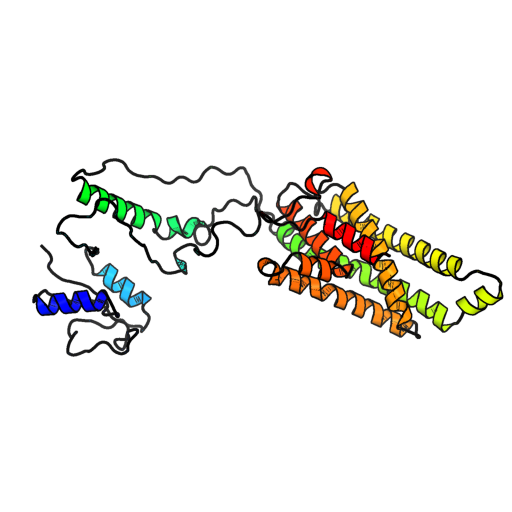00 95.81 282 ALA A N 1
ATOM 2289 C CA . ALA A 1 282 ? -14.236 -11.276 27.273 1.00 95.81 282 ALA A CA 1
ATOM 2290 C C . ALA A 1 282 ? -13.016 -10.375 27.050 1.00 95.81 282 ALA A C 1
ATOM 2292 O O . ALA A 1 282 ? -12.740 -10.017 25.914 1.00 95.81 282 ALA A O 1
ATOM 2293 N N . ALA A 1 283 ? -12.256 -10.060 28.104 1.00 94.12 283 ALA A N 1
ATOM 2294 C CA . ALA A 1 283 ? -11.040 -9.255 28.000 1.00 94.12 283 ALA A CA 1
ATOM 2295 C C . ALA A 1 283 ? -10.013 -9.895 27.050 1.00 94.12 283 ALA A C 1
ATOM 2297 O O . ALA A 1 283 ? -9.546 -9.258 26.109 1.00 94.12 283 ALA A O 1
ATOM 2298 N N . CYS A 1 284 ? -9.696 -11.178 27.262 1.00 94.19 284 CYS A N 1
ATOM 2299 C CA . CYS A 1 284 ? -8.774 -11.912 26.395 1.00 94.19 284 CYS A CA 1
ATOM 2300 C C . CYS A 1 284 ? -9.352 -12.107 24.984 1.00 94.19 284 CYS A C 1
ATOM 2302 O O . CYS A 1 284 ? -8.644 -11.927 23.994 1.00 94.19 284 CYS A O 1
ATOM 2304 N N . GLY A 1 285 ? -10.640 -12.451 24.885 1.00 95.50 285 GLY A N 1
ATOM 2305 C CA . GLY A 1 285 ? -11.320 -12.684 23.614 1.00 95.50 285 GLY A CA 1
ATOM 2306 C C . GLY A 1 285 ? -11.406 -11.431 22.743 1.00 95.50 285 GLY A C 1
ATOM 2307 O O . GLY A 1 285 ? -11.143 -11.510 21.548 1.00 95.50 285 GLY A O 1
ATOM 2308 N N . ALA A 1 286 ? -11.710 -10.272 23.328 1.00 95.50 286 ALA A N 1
ATOM 2309 C CA . ALA A 1 286 ? -11.845 -9.008 22.610 1.00 95.50 286 ALA A CA 1
ATOM 2310 C C . ALA A 1 286 ? -10.536 -8.570 21.951 1.00 95.50 286 ALA A C 1
ATOM 2312 O O . ALA A 1 286 ? -10.545 -8.234 20.769 1.00 95.50 286 ALA A O 1
ATOM 2313 N N . GLY A 1 287 ? -9.409 -8.641 22.667 1.00 93.75 287 GLY A N 1
ATOM 2314 C CA . GLY A 1 287 ? -8.099 -8.317 22.099 1.00 93.75 287 GLY A CA 1
ATOM 2315 C C . GLY A 1 287 ? -7.722 -9.231 20.929 1.00 93.75 287 GLY A C 1
ATOM 2316 O O . GLY A 1 287 ? -7.259 -8.752 19.894 1.00 93.75 287 GLY A O 1
ATOM 2317 N N . ILE A 1 288 ? -7.987 -10.538 21.053 1.00 95.25 288 ILE A N 1
ATOM 2318 C CA . ILE A 1 288 ? -7.737 -11.509 19.977 1.00 95.25 288 ILE A CA 1
ATOM 2319 C C . ILE A 1 288 ? -8.645 -11.234 18.775 1.00 95.25 288 ILE A C 1
ATOM 2321 O O . ILE A 1 288 ? -8.149 -11.149 17.656 1.00 95.25 288 ILE A O 1
ATOM 2325 N N . ILE A 1 289 ? -9.954 -11.062 18.988 1.00 95.50 289 ILE A N 1
ATOM 2326 C CA . ILE A 1 289 ? -10.917 -10.776 17.913 1.00 95.50 289 ILE A CA 1
ATOM 2327 C C . ILE A 1 289 ? -10.530 -9.488 17.183 1.00 95.50 289 ILE A C 1
ATOM 2329 O O . ILE A 1 289 ? -10.497 -9.465 15.956 1.00 95.50 289 ILE A O 1
ATOM 2333 N N . TYR A 1 290 ? -10.179 -8.439 17.923 1.00 94.25 290 TYR A N 1
ATOM 2334 C CA . TYR A 1 290 ? -9.752 -7.164 17.360 1.00 94.25 290 TYR A CA 1
ATOM 2335 C C . TYR A 1 290 ? -8.492 -7.301 16.491 1.00 94.25 290 TYR A C 1
ATOM 2337 O O . TYR A 1 290 ? -8.449 -6.782 15.377 1.00 94.25 290 TYR A O 1
ATOM 2345 N N . PHE A 1 291 ? -7.495 -8.067 16.945 1.00 92.81 291 PHE A N 1
ATOM 2346 C CA . PHE A 1 291 ? -6.298 -8.348 16.150 1.00 92.81 291 PHE A CA 1
ATOM 2347 C C . PHE A 1 291 ? -6.598 -9.208 14.912 1.00 92.81 291 PHE A C 1
ATOM 2349 O O . PHE A 1 291 ? -6.072 -8.952 13.830 1.00 92.81 291 PHE A O 1
ATOM 2356 N N . VAL A 1 292 ? -7.479 -10.206 15.031 1.00 93.75 292 VAL A N 1
ATOM 2357 C CA . VAL A 1 292 ? -7.902 -11.041 13.896 1.00 93.75 292 VAL A CA 1
ATOM 2358 C C . VAL A 1 292 ? -8.624 -10.206 12.838 1.00 93.75 292 VAL A C 1
ATOM 2360 O O . VAL A 1 292 ? -8.364 -10.384 11.651 1.00 93.75 292 VAL A O 1
ATOM 2363 N N . LEU A 1 293 ? -9.461 -9.249 13.246 1.00 93.31 293 LEU A N 1
ATOM 2364 C CA . LEU A 1 293 ? -10.159 -8.334 12.335 1.00 93.31 293 LEU A CA 1
ATOM 2365 C C . LEU A 1 293 ? -9.212 -7.364 11.607 1.00 93.31 293 LEU A C 1
ATOM 2367 O O . LEU A 1 293 ? -9.578 -6.804 10.576 1.00 93.31 293 LEU A O 1
ATOM 2371 N N . TYR A 1 294 ? -7.972 -7.201 12.074 1.00 91.69 294 TYR A N 1
ATOM 2372 C CA . TYR A 1 294 ? -6.930 -6.476 11.345 1.00 91.69 294 TYR A CA 1
ATOM 2373 C C . TYR A 1 294 ? -6.263 -7.320 10.244 1.00 91.69 294 TYR A C 1
ATOM 2375 O O . TYR A 1 294 ? -5.863 -6.777 9.217 1.00 91.69 294 TYR A O 1
ATOM 2383 N N . LEU A 1 295 ? -6.163 -8.647 10.382 1.00 91.62 295 LEU A N 1
ATOM 2384 C CA . LEU A 1 295 ? -5.433 -9.488 9.419 1.00 91.62 295 LEU A CA 1
ATOM 2385 C C . LEU A 1 295 ? -5.885 -9.350 7.949 1.00 91.62 295 LEU A C 1
ATOM 2387 O O . LEU A 1 295 ? -5.000 -9.303 7.086 1.00 91.62 295 LEU A O 1
ATOM 2391 N N . PRO A 1 296 ? -7.187 -9.217 7.611 1.00 92.06 296 PRO A N 1
ATOM 2392 C CA . PRO A 1 296 ? -7.623 -9.027 6.226 1.00 92.06 296 PRO A CA 1
ATOM 2393 C C . PRO A 1 296 ? -6.976 -7.827 5.520 1.00 92.06 296 PRO A C 1
ATOM 2395 O O . PRO A 1 296 ? -6.741 -7.883 4.313 1.00 92.06 296 PRO A O 1
ATOM 2398 N N . TYR A 1 297 ? -6.619 -6.769 6.254 1.00 90.81 297 TYR A N 1
ATOM 2399 C CA . TYR A 1 297 ? -5.892 -5.627 5.696 1.00 90.81 297 TYR A CA 1
ATOM 2400 C C . TYR A 1 297 ? -4.522 -6.027 5.131 1.00 90.81 297 TYR A C 1
ATOM 2402 O O . TYR A 1 297 ? -4.153 -5.595 4.037 1.00 90.81 297 TYR A O 1
ATOM 2410 N N . THR A 1 298 ? -3.781 -6.883 5.840 1.00 89.19 298 THR A N 1
ATOM 2411 C CA . THR A 1 298 ? -2.449 -7.318 5.392 1.00 89.19 298 THR A CA 1
ATOM 2412 C C . THR A 1 298 ? -2.533 -8.069 4.059 1.00 89.19 298 THR A C 1
ATOM 2414 O O . THR A 1 298 ? -1.735 -7.821 3.157 1.00 89.19 298 THR A O 1
ATOM 2417 N N . ILE A 1 299 ? -3.574 -8.893 3.889 1.00 89.69 299 ILE A N 1
ATOM 2418 C CA . ILE A 1 299 ? -3.874 -9.612 2.644 1.00 89.69 299 ILE A CA 1
ATOM 2419 C C . ILE A 1 299 ? -4.237 -8.623 1.529 1.00 89.69 299 ILE A C 1
ATOM 2421 O O . ILE A 1 299 ? -3.752 -8.749 0.403 1.00 89.69 299 ILE A O 1
ATOM 2425 N N . LEU A 1 300 ? -5.053 -7.609 1.832 1.00 88.56 300 LEU A N 1
ATOM 2426 C CA . LEU A 1 300 ? -5.494 -6.611 0.856 1.00 88.56 300 LEU A CA 1
ATOM 2427 C C . LEU A 1 300 ? -4.314 -5.850 0.240 1.00 88.56 300 LEU A C 1
ATOM 2429 O O . LEU A 1 300 ? -4.290 -5.657 -0.975 1.00 88.56 300 LEU A O 1
ATOM 2433 N N . ILE A 1 301 ? -3.312 -5.473 1.040 1.00 85.06 301 ILE A N 1
ATOM 2434 C CA . ILE A 1 301 ? -2.104 -4.813 0.526 1.00 85.06 301 ILE A CA 1
ATOM 2435 C C . ILE A 1 301 ? -1.271 -5.749 -0.349 1.00 85.06 301 ILE A C 1
ATOM 2437 O O . ILE A 1 301 ? -0.782 -5.319 -1.399 1.00 85.06 301 ILE A O 1
ATOM 2441 N N . SER A 1 302 ? -1.125 -7.020 0.035 1.00 86.56 302 SER A N 1
ATOM 2442 C CA . SER A 1 302 ? -0.376 -8.002 -0.758 1.00 86.56 302 SER A CA 1
ATOM 2443 C C . SER A 1 302 ? -0.972 -8.203 -2.156 1.00 86.56 302 SER A C 1
ATOM 2445 O O . SER A 1 302 ? -0.223 -8.320 -3.124 1.00 86.56 302 SER A O 1
ATOM 2447 N N . TYR A 1 303 ? -2.303 -8.171 -2.284 1.00 84.12 303 TYR A N 1
ATOM 2448 C CA . TYR A 1 303 ? -3.020 -8.391 -3.550 1.00 84.12 303 TYR A CA 1
ATOM 2449 C C . TYR A 1 303 ? -3.547 -7.112 -4.213 1.00 84.12 303 TYR A C 1
ATOM 2451 O O . TYR A 1 303 ? -4.340 -7.166 -5.152 1.00 84.12 303 TYR A O 1
ATOM 2459 N N . ASP A 1 304 ? -3.078 -5.939 -3.795 1.00 79.44 304 ASP A N 1
ATOM 2460 C CA . ASP A 1 304 ? -3.631 -4.641 -4.196 1.00 79.44 304 ASP A CA 1
ATOM 2461 C C . ASP A 1 304 ? -3.591 -4.349 -5.724 1.00 79.44 304 ASP A C 1
ATOM 2463 O O . ASP A 1 304 ? -4.202 -3.391 -6.195 1.00 79.44 304 ASP A O 1
ATOM 2467 N N . THR A 1 305 ? -2.872 -5.133 -6.538 1.00 72.81 305 THR A N 1
ATOM 2468 C CA . THR A 1 305 ? -2.942 -5.058 -8.017 1.00 72.81 305 THR A CA 1
ATOM 2469 C C . THR A 1 305 ? -4.206 -5.680 -8.612 1.00 72.81 305 THR A C 1
ATOM 2471 O O . THR A 1 305 ? -4.625 -5.260 -9.685 1.00 72.81 305 THR A O 1
ATOM 2474 N N . GLN A 1 306 ? -4.787 -6.687 -7.962 1.00 78.12 306 GLN A N 1
ATOM 2475 C CA . GLN A 1 306 ? -5.884 -7.495 -8.510 1.00 78.12 306 GLN A CA 1
ATOM 2476 C C . GLN A 1 306 ? -7.244 -7.141 -7.899 1.00 78.12 306 GLN A C 1
ATOM 2478 O O . GLN A 1 306 ? -8.286 -7.440 -8.484 1.00 78.12 306 GLN A O 1
ATOM 2483 N N . VAL A 1 307 ? -7.241 -6.507 -6.724 1.00 82.44 307 VAL A N 1
ATOM 2484 C CA . VAL A 1 307 ? -8.460 -6.206 -5.970 1.00 82.44 307 VAL A CA 1
ATOM 2485 C C . VAL A 1 307 ? -9.227 -5.052 -6.620 1.00 82.44 307 VAL A C 1
ATOM 2487 O O . VAL A 1 307 ? -8.705 -3.948 -6.794 1.00 82.44 307 VAL A O 1
ATOM 2490 N N . LYS A 1 308 ? -10.500 -5.302 -6.942 1.00 85.50 308 LYS A N 1
ATOM 2491 C CA . LYS A 1 308 ? -11.429 -4.292 -7.471 1.00 85.50 308 LYS A CA 1
ATOM 2492 C C . LYS A 1 308 ? -11.880 -3.334 -6.366 1.00 85.50 308 LYS A C 1
ATOM 2494 O O . LYS A 1 308 ? -11.940 -3.704 -5.196 1.00 85.50 308 LYS A O 1
ATOM 2499 N N . ILE A 1 309 ? -12.313 -2.131 -6.742 1.00 84.56 309 ILE A N 1
ATOM 2500 C CA . ILE A 1 309 ? -12.777 -1.108 -5.790 1.00 84.56 309 ILE A CA 1
ATOM 2501 C C . ILE A 1 309 ? -13.876 -1.605 -4.840 1.00 84.56 309 ILE A C 1
ATOM 2503 O O . ILE A 1 309 ? -13.779 -1.397 -3.636 1.00 84.56 309 ILE A O 1
ATOM 2507 N N . TRP A 1 310 ? -14.868 -2.339 -5.353 1.00 84.44 310 TRP A N 1
ATOM 2508 C CA . TRP A 1 310 ? -15.956 -2.887 -4.538 1.00 84.44 310 TRP A CA 1
ATOM 2509 C C . TRP A 1 310 ? -15.462 -3.887 -3.493 1.00 84.44 310 TRP A C 1
ATOM 2511 O O . TRP A 1 310 ? -15.953 -3.894 -2.373 1.00 84.44 310 TRP A O 1
ATOM 2521 N N . GLN A 1 311 ? -14.452 -4.694 -3.828 1.00 88.75 311 GLN A N 1
ATOM 2522 C CA . GLN A 1 311 ? -13.852 -5.637 -2.882 1.00 88.75 311 GLN A CA 1
ATOM 2523 C C . GLN A 1 311 ? -13.095 -4.897 -1.774 1.00 88.75 311 GLN A C 1
ATOM 2525 O O . GLN A 1 311 ? -13.196 -5.287 -0.615 1.00 88.75 311 GLN A O 1
ATOM 2530 N N . LYS A 1 312 ? -12.400 -3.797 -2.107 1.00 87.38 312 LYS A N 1
ATOM 2531 C CA . LYS A 1 312 ? -11.793 -2.919 -1.096 1.00 87.38 312 LYS A CA 1
ATOM 2532 C C . LYS A 1 312 ? -12.848 -2.282 -0.199 1.00 87.38 312 LYS A C 1
ATOM 2534 O O . LYS A 1 312 ? -12.688 -2.305 1.012 1.00 87.38 312 LYS A O 1
ATOM 2539 N N . ALA A 1 313 ? -13.929 -1.762 -0.779 1.00 86.94 313 ALA A N 1
ATOM 2540 C CA . ALA A 1 313 ? -15.014 -1.149 -0.022 1.00 86.94 313 ALA A CA 1
ATOM 2541 C C . ALA A 1 313 ? -15.662 -2.149 0.949 1.00 86.94 313 ALA A C 1
ATOM 2543 O O . ALA A 1 313 ? -15.806 -1.836 2.122 1.00 86.94 313 ALA A O 1
ATOM 2544 N N . ILE A 1 314 ? -15.960 -3.375 0.502 1.00 88.56 314 ILE A N 1
ATOM 2545 C CA . ILE A 1 314 ? -16.511 -4.431 1.369 1.00 88.56 314 ILE A CA 1
ATOM 2546 C C . ILE A 1 314 ? -15.529 -4.792 2.490 1.00 88.56 314 ILE A C 1
ATOM 2548 O O . ILE A 1 314 ? -15.938 -4.930 3.638 1.00 88.56 314 ILE A O 1
ATOM 2552 N N . ALA A 1 315 ? -14.234 -4.917 2.189 1.00 89.94 315 ALA A N 1
ATOM 2553 C CA . ALA A 1 315 ? -13.226 -5.195 3.212 1.00 89.94 315 ALA A CA 1
ATOM 2554 C C . ALA A 1 315 ? -13.120 -4.053 4.241 1.00 89.94 315 ALA A C 1
ATOM 2556 O O . ALA A 1 315 ? -12.977 -4.313 5.434 1.00 89.94 315 ALA A O 1
ATOM 2557 N N . CYS A 1 316 ? -13.257 -2.801 3.794 1.00 89.94 316 CYS A N 1
ATOM 2558 C CA . CYS A 1 316 ? -13.308 -1.611 4.642 1.00 89.94 316 CYS A CA 1
ATOM 2559 C C . CYS A 1 316 ? -14.619 -1.456 5.432 1.00 89.94 316 CYS A C 1
ATOM 2561 O O . CYS A 1 316 ? -14.751 -0.474 6.154 1.00 89.94 316 CYS A O 1
ATOM 2563 N N . LEU A 1 317 ? -15.571 -2.392 5.338 1.00 86.69 317 LEU A N 1
ATOM 2564 C CA . LEU A 1 317 ? -16.678 -2.443 6.295 1.00 86.69 317 LEU A CA 1
ATOM 2565 C C . LEU A 1 317 ? -16.166 -2.784 7.699 1.00 86.69 317 LEU A C 1
ATOM 2567 O O . LEU A 1 317 ? -16.761 -2.373 8.673 1.00 86.69 317 LEU A O 1
ATOM 2571 N N . SER A 1 318 ? -15.044 -3.498 7.819 1.00 91.12 318 SER A N 1
ATOM 2572 C CA . SER A 1 318 ? -14.383 -3.662 9.112 1.00 91.12 318 SER A CA 1
ATOM 2573 C C . SER A 1 318 ? -13.568 -2.409 9.445 1.00 91.12 318 SER A C 1
ATOM 2575 O O . SER A 1 318 ? -12.601 -2.097 8.739 1.00 91.12 318 SER A O 1
ATOM 2577 N N . SER A 1 319 ? -13.907 -1.723 10.541 1.00 91.56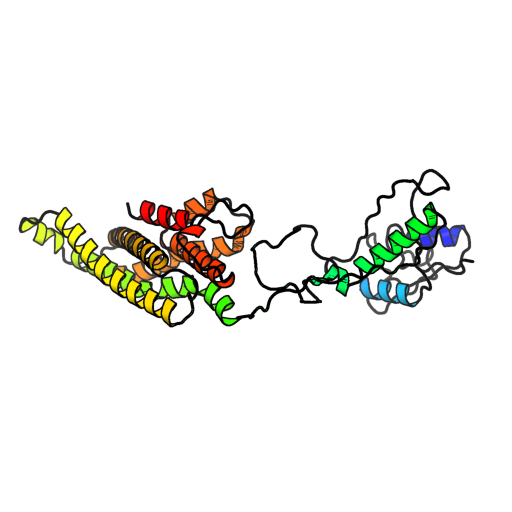 319 SER A N 1
ATOM 2578 C CA . SER A 1 319 ? -13.192 -0.525 11.013 1.00 91.56 319 SER A CA 1
ATOM 2579 C C . SER A 1 319 ? -11.666 -0.694 11.098 1.00 91.56 319 SER A C 1
ATOM 2581 O O . SER A 1 319 ? -10.925 0.192 10.669 1.00 91.56 319 SER A O 1
ATOM 2583 N N . THR A 1 320 ? -11.164 -1.845 11.564 1.00 92.62 320 THR A N 1
ATOM 2584 C CA . THR A 1 320 ? -9.723 -2.154 11.653 1.00 92.62 320 THR A CA 1
ATOM 2585 C C . THR A 1 320 ? -9.049 -2.237 10.284 1.00 92.62 320 THR A C 1
ATOM 2587 O O . THR A 1 320 ? -7.888 -1.846 10.139 1.00 92.62 320 THR A O 1
ATOM 2590 N N . VAL A 1 321 ? -9.770 -2.702 9.259 1.00 93.50 321 VAL A N 1
ATOM 2591 C CA . VAL A 1 321 ? -9.273 -2.753 7.878 1.00 93.50 321 VAL A CA 1
ATOM 2592 C C . VAL A 1 321 ? -9.292 -1.366 7.249 1.00 93.50 321 VAL A C 1
ATOM 2594 O O . VAL A 1 321 ? -8.283 -0.947 6.680 1.00 93.50 321 VAL A O 1
ATOM 2597 N N . ALA A 1 322 ? -10.400 -0.634 7.383 1.00 93.75 322 ALA A N 1
ATOM 2598 C CA . ALA A 1 322 ? -10.532 0.725 6.857 1.00 93.75 322 ALA A CA 1
ATOM 2599 C C . ALA A 1 322 ? -9.470 1.667 7.434 1.00 93.75 322 ALA A C 1
ATOM 2601 O O . ALA A 1 322 ? -8.842 2.433 6.698 1.00 93.75 322 ALA A O 1
ATOM 2602 N N . PHE A 1 323 ? -9.215 1.554 8.736 1.00 93.38 323 PHE A N 1
ATOM 2603 C CA . PHE A 1 323 ? -8.159 2.290 9.411 1.00 93.38 323 PHE A CA 1
ATOM 2604 C C . PHE A 1 323 ? -6.769 1.904 8.896 1.00 93.38 323 PHE A C 1
ATOM 2606 O O . PHE A 1 323 ? -5.965 2.782 8.586 1.00 93.38 323 PHE A O 1
ATOM 2613 N N . GLY A 1 324 ? -6.498 0.608 8.707 1.00 92.94 324 GLY A N 1
ATOM 2614 C CA . GLY A 1 324 ? -5.232 0.155 8.134 1.00 92.94 324 GLY A CA 1
ATOM 2615 C C . GLY A 1 324 ? -4.982 0.709 6.728 1.00 92.94 324 GLY A C 1
ATOM 2616 O O . GLY A 1 324 ? -3.887 1.200 6.436 1.00 92.94 324 GLY A O 1
ATOM 2617 N N . VAL A 1 325 ? -6.004 0.692 5.865 1.00 91.69 325 VAL A N 1
ATOM 2618 C CA . VAL A 1 325 ? -5.929 1.286 4.520 1.00 91.69 325 VAL A CA 1
ATOM 2619 C C . VAL A 1 325 ? -5.728 2.800 4.610 1.00 91.69 325 VAL A C 1
ATOM 2621 O O . VAL A 1 325 ? -4.874 3.337 3.910 1.00 91.69 325 VAL A O 1
ATOM 2624 N N . GLY A 1 326 ? -6.431 3.497 5.506 1.00 92.75 326 GLY A N 1
ATOM 2625 C CA . GLY A 1 326 ? -6.223 4.929 5.743 1.00 92.75 326 GLY A CA 1
ATOM 2626 C C . GLY A 1 326 ? -4.791 5.268 6.179 1.00 92.75 326 GLY A C 1
ATOM 2627 O O . GLY A 1 326 ? -4.189 6.200 5.648 1.00 92.75 326 GLY A O 1
ATOM 2628 N N . CYS A 1 327 ? -4.202 4.474 7.075 1.00 91.75 327 CYS A N 1
ATOM 2629 C CA . CYS A 1 327 ? -2.805 4.615 7.486 1.00 91.75 327 CYS A CA 1
ATOM 2630 C C . CYS A 1 327 ? -1.814 4.404 6.331 1.00 91.75 327 CYS A C 1
ATOM 2632 O O . CYS A 1 327 ? -0.848 5.157 6.226 1.00 91.75 327 CYS A O 1
ATOM 2634 N N . ASP A 1 328 ? -2.057 3.431 5.447 1.00 89.44 328 ASP A N 1
ATOM 2635 C CA . ASP A 1 328 ? -1.249 3.231 4.232 1.00 89.44 328 ASP A CA 1
ATOM 2636 C C . ASP A 1 328 ? -1.349 4.439 3.285 1.00 89.44 328 ASP A C 1
ATOM 2638 O O . ASP A 1 328 ? -0.339 4.885 2.744 1.00 89.44 328 ASP A O 1
ATOM 2642 N N . TYR A 1 329 ? -2.533 5.041 3.143 1.00 90.50 329 TYR A N 1
ATOM 2643 C CA . TYR A 1 329 ? -2.702 6.278 2.374 1.00 90.50 329 TYR A CA 1
ATOM 2644 C C . TYR A 1 329 ? -1.910 7.440 2.984 1.00 90.50 329 TYR A C 1
ATOM 2646 O O . TYR A 1 329 ? -1.182 8.113 2.253 1.00 90.50 329 TYR A O 1
ATOM 2654 N N . ILE A 1 330 ? -1.997 7.651 4.306 1.00 91.75 330 ILE A N 1
ATOM 2655 C CA . ILE A 1 330 ? -1.209 8.680 5.012 1.00 91.75 330 ILE A CA 1
ATOM 2656 C C . ILE A 1 330 ? 0.275 8.477 4.721 1.00 91.75 330 ILE A C 1
ATOM 2658 O O . ILE A 1 330 ? 0.954 9.397 4.275 1.00 91.75 330 ILE A O 1
ATOM 2662 N N . ALA A 1 331 ? 0.754 7.252 4.902 1.00 89.38 331 ALA A N 1
ATOM 2663 C CA . ALA A 1 331 ? 2.145 6.889 4.714 1.00 89.38 331 ALA A CA 1
ATOM 2664 C C . ALA A 1 331 ? 2.641 7.114 3.273 1.00 89.38 331 ALA A C 1
ATOM 2666 O O . ALA A 1 331 ? 3.742 7.619 3.057 1.00 89.38 331 ALA A O 1
ATOM 2667 N N . ARG A 1 332 ? 1.821 6.795 2.264 1.00 87.38 332 ARG A N 1
ATOM 2668 C CA . ARG A 1 332 ? 2.177 7.010 0.853 1.00 87.38 332 ARG A CA 1
ATOM 2669 C C . ARG A 1 332 ? 2.203 8.483 0.467 1.00 87.38 332 ARG A C 1
ATOM 2671 O O . ARG A 1 332 ? 3.133 8.893 -0.221 1.00 87.38 332 ARG A O 1
ATOM 2678 N N . PHE A 1 333 ? 1.223 9.275 0.904 1.00 89.12 333 PHE A N 1
ATOM 2679 C CA . PHE A 1 333 ? 1.223 10.721 0.659 1.00 89.12 333 PHE A CA 1
ATOM 2680 C C . PHE A 1 333 ? 2.367 11.426 1.392 1.00 89.12 333 PHE A C 1
ATOM 2682 O O . PHE A 1 333 ? 2.951 12.373 0.869 1.00 89.12 333 PHE A O 1
ATOM 2689 N N . GLU A 1 334 ? 2.736 10.937 2.572 1.00 89.19 334 GLU A N 1
ATOM 2690 C CA . GLU A 1 334 ? 3.894 11.422 3.316 1.00 89.19 334 GLU A CA 1
ATOM 2691 C C . GLU A 1 334 ? 5.214 11.068 2.606 1.00 89.19 334 GLU A C 1
ATOM 2693 O O . GLU A 1 334 ? 6.078 11.927 2.449 1.00 89.19 334 GLU A O 1
ATOM 2698 N N . GLY A 1 335 ? 5.338 9.846 2.070 1.00 83.50 335 GLY A N 1
ATOM 2699 C CA . GLY A 1 335 ? 6.467 9.443 1.220 1.00 83.50 335 GLY A CA 1
ATOM 2700 C C . GLY A 1 335 ? 6.554 10.219 -0.102 1.00 83.50 335 GLY A C 1
ATOM 2701 O O . GLY A 1 335 ? 7.621 10.303 -0.711 1.00 83.50 335 GLY A O 1
ATOM 2702 N N . MET A 1 336 ? 5.441 10.819 -0.528 1.00 81.75 336 MET A N 1
ATOM 2703 C CA . MET A 1 336 ? 5.359 11.745 -1.655 1.00 81.75 336 MET A CA 1
ATOM 2704 C C . MET A 1 336 ? 5.679 13.200 -1.292 1.00 81.75 336 MET A C 1
ATOM 2706 O O . MET A 1 336 ? 5.672 14.049 -2.175 1.00 81.75 336 MET A O 1
ATOM 2710 N N . VAL A 1 337 ? 5.952 13.513 -0.022 1.00 83.88 337 VAL A N 1
ATOM 2711 C CA . VAL A 1 337 ? 6.239 14.874 0.474 1.00 83.88 337 VAL A CA 1
ATOM 2712 C C . VAL A 1 337 ? 5.040 15.846 0.383 1.00 83.88 337 VAL A C 1
ATOM 2714 O O . VAL A 1 337 ? 5.085 16.932 0.951 1.00 83.88 337 VAL A O 1
ATOM 2717 N N . GLU A 1 338 ? 3.921 15.462 -0.245 1.00 85.75 338 GLU A N 1
ATOM 2718 C CA . GLU A 1 338 ? 2.675 16.248 -0.249 1.00 85.75 338 GLU A CA 1
ATOM 2719 C C . GLU A 1 338 ? 1.953 16.183 1.115 1.00 85.75 338 GLU A C 1
ATOM 2721 O O . GLU A 1 338 ? 1.412 17.188 1.586 1.00 85.75 338 GLU A O 1
ATOM 2726 N N . GLY A 1 339 ? 1.951 15.003 1.753 1.00 89.12 339 GLY A N 1
ATOM 2727 C CA . GLY A 1 339 ? 1.133 14.706 2.935 1.00 89.12 339 GLY A CA 1
ATOM 2728 C C . GLY A 1 339 ? -0.375 14.743 2.649 1.00 89.12 339 GLY A C 1
ATOM 2729 O O . GLY A 1 339 ? -0.813 15.140 1.571 1.00 89.12 339 GLY A O 1
ATOM 2730 N N . ILE A 1 340 ? -1.209 14.329 3.608 1.00 92.38 340 ILE A N 1
ATOM 2731 C CA . ILE A 1 340 ? -2.672 14.438 3.455 1.00 92.38 340 ILE A CA 1
ATOM 2732 C C . ILE A 1 340 ? -3.172 15.820 3.893 1.00 92.38 340 ILE A C 1
ATOM 2734 O O . ILE A 1 340 ? -2.985 16.262 5.032 1.00 92.38 340 ILE A O 1
ATOM 2738 N N . GLN A 1 341 ? -3.881 16.479 2.984 1.00 93.81 341 GLN A N 1
ATOM 2739 C CA . GLN A 1 341 ? -4.517 17.780 3.133 1.00 93.81 341 GLN A CA 1
ATOM 2740 C C . GLN A 1 341 ? -5.998 17.702 2.733 1.00 93.81 341 GLN A C 1
ATOM 2742 O O . GLN A 1 341 ? -6.436 16.799 2.025 1.00 93.81 341 GLN A O 1
ATOM 2747 N N . TRP A 1 342 ? -6.795 18.689 3.142 1.00 92.56 342 TRP A N 1
ATOM 2748 C CA . TRP A 1 342 ? -8.209 18.761 2.750 1.00 92.56 342 TRP A CA 1
ATOM 2749 C C . TRP A 1 342 ? -8.409 18.860 1.230 1.00 92.56 342 TRP A C 1
ATOM 2751 O O . TRP A 1 342 ? -9.383 18.336 0.700 1.00 92.56 342 TRP A O 1
ATOM 2761 N N . SER A 1 343 ? -7.464 19.480 0.520 1.00 92.06 343 SER A N 1
ATOM 2762 C CA . SER A 1 343 ? -7.480 19.626 -0.939 1.00 92.06 343 SER A CA 1
ATOM 2763 C C . SER A 1 343 ? -7.258 18.307 -1.690 1.00 92.06 343 SER A C 1
ATOM 2765 O O . SER A 1 343 ? -7.812 18.127 -2.771 1.00 92.06 343 SER A O 1
ATOM 2767 N N . ASN A 1 344 ? -6.472 17.378 -1.131 1.00 90.69 344 ASN A N 1
ATOM 2768 C CA . ASN A 1 344 ? -6.093 16.121 -1.786 1.00 90.69 344 ASN A CA 1
ATOM 2769 C C . ASN A 1 344 ? -6.801 14.883 -1.210 1.00 90.69 344 ASN A C 1
ATOM 2771 O O . ASN A 1 344 ? -6.552 13.769 -1.664 1.00 90.69 344 ASN A O 1
ATOM 2775 N N . ILE A 1 345 ? -7.737 15.063 -0.274 1.00 90.56 345 ILE A N 1
ATOM 2776 C CA . ILE A 1 345 ? -8.433 13.964 0.412 1.00 90.56 345 ILE A CA 1
ATOM 2777 C C . ILE A 1 345 ? -9.209 13.034 -0.541 1.00 90.56 345 ILE A C 1
ATOM 2779 O O . ILE A 1 345 ? -9.381 11.844 -0.269 1.00 90.56 345 ILE A O 1
ATOM 2783 N N . ASN A 1 346 ? -9.652 13.579 -1.679 1.00 90.50 346 ASN A N 1
ATOM 2784 C CA . ASN A 1 346 ? -10.371 12.856 -2.725 1.00 90.50 346 ASN A CA 1
ATOM 2785 C C . ASN A 1 346 ? -9.466 12.421 -3.896 1.00 90.50 346 ASN A C 1
ATOM 2787 O O . ASN A 1 346 ? -9.957 12.044 -4.956 1.00 90.50 346 ASN A O 1
ATOM 2791 N N . ARG A 1 347 ? -8.139 12.492 -3.739 1.00 87.75 347 ARG A N 1
ATOM 2792 C CA . ARG A 1 347 ? -7.171 12.024 -4.736 1.00 87.75 347 ARG A CA 1
ATOM 2793 C C . ARG A 1 347 ? -6.753 10.589 -4.408 1.00 87.75 347 ARG A C 1
ATOM 2795 O O . ARG A 1 347 ? -6.377 10.283 -3.279 1.00 87.75 347 ARG A O 1
ATOM 2802 N N . GLY A 1 348 ? -6.815 9.705 -5.401 1.00 84.31 348 GLY A N 1
ATOM 2803 C CA . GLY A 1 348 ? -6.266 8.353 -5.304 1.00 84.31 348 GLY A CA 1
ATOM 2804 C C . GLY A 1 348 ? -4.735 8.353 -5.365 1.00 84.31 348 GLY A C 1
ATOM 2805 O O . GLY A 1 348 ? -4.125 9.233 -5.972 1.00 84.31 348 GLY A O 1
ATOM 2806 N N . VAL A 1 349 ? -4.104 7.350 -4.749 1.00 81.25 349 VAL A N 1
ATOM 2807 C CA . VAL A 1 349 ? -2.633 7.226 -4.720 1.00 81.25 349 VAL A CA 1
ATOM 2808 C C . VAL A 1 349 ? -2.069 6.622 -6.013 1.00 81.25 349 VAL A C 1
ATOM 2810 O O . VAL A 1 349 ? -0.931 6.910 -6.389 1.00 81.25 349 VAL A O 1
ATOM 2813 N N . LYS A 1 350 ? -2.840 5.778 -6.711 1.00 79.12 350 LYS A N 1
ATOM 2814 C CA . LYS A 1 350 ? -2.432 5.229 -8.013 1.00 79.12 350 LYS A CA 1
ATOM 2815 C C . LYS A 1 350 ? -3.006 6.071 -9.151 1.00 79.12 350 LYS A C 1
ATOM 2817 O O . LYS A 1 350 ? -4.113 6.601 -9.011 1.00 79.12 350 LYS A O 1
ATOM 2822 N N . PRO A 1 351 ? -2.311 6.140 -10.299 1.00 66.94 351 PRO A N 1
ATOM 2823 C CA . PRO A 1 351 ? -2.902 6.689 -11.512 1.00 66.94 351 PRO A CA 1
ATOM 2824 C C . PRO A 1 351 ? -4.179 5.902 -11.857 1.00 66.94 351 PRO A C 1
ATOM 2826 O O . PRO A 1 351 ? -4.132 4.682 -12.002 1.00 66.94 351 PRO A O 1
ATOM 2829 N N . ASN A 1 352 ? -5.312 6.605 -11.953 1.00 68.88 352 ASN A N 1
ATOM 2830 C CA . ASN A 1 352 ? -6.660 6.060 -12.189 1.00 68.88 352 ASN A CA 1
ATOM 2831 C C . ASN A 1 352 ? -7.261 5.189 -11.061 1.00 68.88 352 ASN A C 1
ATOM 2833 O O . ASN A 1 352 ? -8.139 4.370 -11.338 1.00 68.88 352 ASN A O 1
ATOM 2837 N N . ASP A 1 353 ? -6.840 5.349 -9.798 1.00 70.94 353 ASP A N 1
ATOM 2838 C CA . ASP A 1 353 ? -7.591 4.767 -8.672 1.00 70.94 353 ASP A CA 1
ATOM 2839 C C . ASP A 1 353 ? -8.768 5.667 -8.277 1.00 70.94 353 ASP A C 1
ATOM 2841 O O . ASP A 1 353 ? -8.585 6.844 -7.965 1.00 70.94 353 ASP A O 1
ATOM 2845 N N . ASN A 1 354 ? -9.969 5.089 -8.244 1.00 80.50 354 ASN A N 1
ATOM 2846 C CA . ASN A 1 354 ? -11.175 5.761 -7.761 1.00 80.50 354 ASN A CA 1
ATOM 2847 C C . ASN A 1 354 ? -11.343 5.629 -6.238 1.00 80.50 354 ASN A C 1
ATOM 2849 O O . ASN A 1 354 ? -12.233 6.260 -5.670 1.00 80.50 354 ASN A O 1
ATOM 2853 N N . PHE A 1 355 ? -10.533 4.799 -5.568 1.00 86.31 355 PHE A N 1
ATOM 2854 C CA . PHE A 1 355 ? -10.563 4.664 -4.114 1.00 86.31 355 PHE A CA 1
ATOM 2855 C C . PHE A 1 355 ? -9.687 5.740 -3.456 1.00 86.31 355 PHE A C 1
ATOM 2857 O O . PHE A 1 355 ? -8.493 5.872 -3.748 1.00 86.31 355 PHE A O 1
ATOM 2864 N N . THR A 1 356 ? -10.283 6.512 -2.550 1.00 91.00 356 THR A N 1
ATOM 2865 C CA . THR A 1 356 ? -9.691 7.721 -1.958 1.00 91.00 356 THR A CA 1
ATOM 2866 C C . THR A 1 356 ? -9.670 7.626 -0.437 1.00 91.00 356 THR A C 1
ATOM 2868 O O . THR A 1 356 ? -10.374 6.808 0.155 1.00 91.00 356 THR A O 1
ATOM 2871 N N . PHE A 1 357 ? -8.872 8.472 0.215 1.00 92.56 357 PHE A N 1
ATOM 2872 C CA . PHE A 1 357 ? -8.811 8.510 1.678 1.00 92.56 357 PHE A CA 1
ATOM 2873 C C . PHE A 1 357 ? -10.168 8.876 2.299 1.00 92.56 357 PHE A C 1
ATOM 2875 O O . PHE A 1 357 ? -10.547 8.341 3.340 1.00 92.56 357 PHE A O 1
ATOM 2882 N N . LEU A 1 358 ? -10.939 9.733 1.621 1.00 92.19 358 LEU A N 1
ATOM 2883 C CA . LEU A 1 358 ? -12.294 10.085 2.034 1.00 92.19 358 LEU A CA 1
ATOM 2884 C C . LEU A 1 358 ? -13.228 8.865 2.082 1.00 92.19 358 LEU A C 1
ATOM 2886 O O . LEU A 1 358 ? -14.009 8.750 3.025 1.00 92.19 358 LEU A O 1
ATOM 2890 N N . TYR A 1 359 ? -13.123 7.929 1.129 1.00 91.62 359 TYR A N 1
ATOM 2891 C CA . TYR A 1 359 ? -13.908 6.690 1.175 1.00 91.62 359 TYR A CA 1
ATOM 2892 C C . TYR A 1 359 ? -13.622 5.881 2.444 1.00 91.62 359 TYR A C 1
ATOM 2894 O O . TYR A 1 359 ? -14.561 5.354 3.028 1.00 91.62 359 TYR A O 1
ATOM 2902 N N . CYS A 1 360 ? -12.376 5.825 2.929 1.00 92.56 360 CYS A N 1
ATOM 2903 C CA . CYS A 1 360 ? -12.071 5.149 4.197 1.00 92.56 360 CYS A CA 1
ATOM 2904 C C . CYS A 1 360 ? -12.815 5.783 5.379 1.00 92.56 360 CYS A C 1
ATOM 2906 O O . CYS A 1 360 ? -13.386 5.063 6.193 1.00 92.56 360 CYS A O 1
ATOM 2908 N N . ILE A 1 361 ? -12.840 7.119 5.459 1.00 93.62 361 ILE A N 1
ATOM 2909 C CA . ILE A 1 361 ? -13.560 7.839 6.521 1.00 93.62 361 ILE A CA 1
ATOM 2910 C C . ILE A 1 361 ? -15.060 7.560 6.433 1.00 93.62 361 ILE A C 1
ATOM 2912 O O . ILE A 1 361 ? -15.682 7.234 7.439 1.00 93.62 361 ILE A O 1
ATOM 2916 N N . ILE A 1 362 ? -15.637 7.648 5.232 1.00 93.12 362 ILE A N 1
ATOM 2917 C CA . ILE A 1 362 ? -17.067 7.398 5.021 1.00 93.12 362 ILE A CA 1
ATOM 2918 C C . ILE A 1 362 ? -17.428 5.961 5.410 1.00 93.12 362 ILE A C 1
ATOM 2920 O O . ILE A 1 362 ? -18.414 5.763 6.110 1.00 93.12 362 ILE A O 1
ATOM 2924 N N . MET A 1 363 ? -16.627 4.966 5.020 1.00 92.38 363 MET A N 1
ATOM 2925 C CA . MET A 1 363 ? -16.893 3.567 5.370 1.00 92.38 363 MET A CA 1
ATOM 2926 C C . MET A 1 363 ? -16.800 3.318 6.881 1.00 92.38 363 MET A C 1
ATOM 2928 O O . MET A 1 363 ? -17.645 2.609 7.412 1.00 92.38 363 MET A O 1
ATOM 2932 N N . MET A 1 364 ? -15.854 3.949 7.591 1.00 93.69 364 MET A N 1
ATOM 2933 C CA . MET A 1 364 ? -15.804 3.875 9.061 1.00 93.69 364 MET A CA 1
ATOM 2934 C C . MET A 1 364 ? -17.025 4.529 9.717 1.00 93.69 364 MET A C 1
ATOM 2936 O O . MET A 1 364 ? -17.532 4.019 10.708 1.00 93.69 364 MET A O 1
ATOM 2940 N N . LEU A 1 365 ? -17.521 5.643 9.169 1.00 91.94 365 LEU A N 1
ATOM 2941 C CA . LEU A 1 365 ? -18.748 6.268 9.667 1.00 91.94 365 LEU A CA 1
ATOM 2942 C C . LEU A 1 365 ? -19.979 5.392 9.402 1.00 91.94 365 LEU A C 1
ATOM 2944 O O . LEU A 1 365 ? -20.852 5.318 10.260 1.00 91.94 365 LEU A O 1
ATOM 2948 N N . ILE A 1 366 ? -20.037 4.699 8.263 1.00 91.75 366 ILE A N 1
ATOM 2949 C CA . ILE A 1 366 ? -21.103 3.730 7.970 1.00 91.75 366 ILE A CA 1
ATOM 2950 C C . ILE A 1 366 ? -21.044 2.544 8.942 1.00 91.75 366 ILE A C 1
ATOM 2952 O O . ILE A 1 366 ? -22.087 2.143 9.433 1.00 91.75 366 ILE A O 1
ATOM 2956 N N . ASP A 1 367 ? -19.854 2.027 9.266 1.00 89.56 367 ASP A N 1
ATOM 2957 C CA . ASP A 1 367 ? -19.662 0.953 10.265 1.00 89.56 367 ASP A CA 1
ATOM 2958 C C . ASP A 1 367 ? -19.981 1.408 11.709 1.00 89.56 367 ASP A C 1
ATOM 2960 O O . ASP A 1 367 ? -20.198 0.602 12.613 1.00 89.56 367 ASP A O 1
ATOM 2964 N N . SER A 1 368 ? -20.013 2.723 11.956 1.00 87.56 368 SER A N 1
ATOM 2965 C CA . SER A 1 368 ? -20.347 3.284 13.272 1.00 87.56 368 SER A CA 1
ATOM 2966 C C . SER A 1 368 ? -21.851 3.390 13.560 1.00 87.56 368 SER A C 1
ATOM 2968 O O . SER A 1 368 ? -22.224 3.714 14.689 1.00 87.56 368 SER A O 1
ATOM 2970 N N . VAL A 1 369 ? -22.705 3.141 12.563 1.00 82.38 369 VAL A N 1
ATOM 2971 C CA . VAL A 1 369 ? -24.175 3.167 12.672 1.00 82.38 369 VAL A CA 1
ATOM 2972 C C . VAL A 1 369 ? -24.702 1.744 12.675 1.00 82.38 369 VAL A C 1
ATOM 2974 O O . VAL A 1 369 ? -25.515 1.436 13.577 1.00 82.38 369 VAL A O 1
#

Mean predicted aligned error: 9.94 Å

pLDDT: mean 88.5, std 5.79, range [63.84, 96.12]

Organism: NCBI:txid433720

Solvent-accessible surface area (backbone atoms only — not comparable to full-atom values): 21158 Å² total; per-residue (Å²): 131,93,69,67,50,71,38,48,55,37,79,64,69,35,36,50,55,51,51,52,23,60,75,71,70,45,48,59,29,34,23,19,14,33,83,35,58,36,91,94,40,69,53,58,64,77,86,48,59,59,50,40,67,37,98,48,66,46,68,65,60,18,50,52,52,33,55,71,76,41,97,72,84,87,84,85,79,91,69,98,55,101,60,83,66,94,79,80,86,84,81,91,85,74,62,70,86,48,37,75,66,87,90,54,95,66,74,79,56,79,65,77,69,81,77,73,48,50,86,79,59,35,21,44,66,70,56,42,48,55,55,53,50,52,54,49,51,51,52,50,48,26,73,74,68,74,49,83,81,87,76,84,89,81,89,75,82,80,88,74,77,94,73,84,87,56,66,62,60,62,50,46,33,73,44,46,40,59,56,56,53,61,68,44,36,61,56,51,9,50,56,24,16,55,55,16,40,38,57,59,70,42,48,65,59,54,44,42,74,75,70,50,58,72,68,58,54,56,50,49,51,50,50,52,54,46,54,58,47,48,54,54,48,51,54,49,52,49,47,37,43,76,66,56,73,42,64,54,32,39,69,68,60,52,50,53,51,51,52,37,48,47,49,14,50,48,45,48,36,54,60,55,31,70,81,40,69,46,26,74,61,29,24,59,47,42,32,51,52,55,54,57,51,33,50,63,36,62,54,49,64,77,44,56,90,76,60,51,69,68,57,52,54,61,54,19,50,39,43,55,16,17,48,33,53,40,38,44,51,45,31,52,32,39,71,56,64,64,18,47,42,86,91,51,34,80,50,35,75,31,91,89,41,88,67,26,56,50,55,32,48,52,35,16,49,59,50,43,108